Protein AF-A0A964ZGL1-F1 (afdb_monomer_lite)

Foldseek 3Di:
DDPVVVVVQCCVCPVQWFDPVQVVQCLQFDDDPLAQLHDPDDLCVVDDPDPPRDWDFAFDWPPVVQVVDPFATKTAGLGWTWDQTPVRDIDTDGGLTITGDGPPNDDDDDDPDPVVLVVVLVVCCVVCCPQRPNVASQSSSQQEDADCVLVLLWWDLVLQLVCQQPNDDQFDCVQRVDGDDHPNDDSVRSNVVSVVSNVVNCVRRVVSPDPDPPPDPPVQPPVNQVVLVVVLLVVLVVVLVVLVVLLPDPVCVVCNVVSVVSNVVSVCLNPPDCLLVPPDPGNLLQLLVCQCLPLVAPQVAEAQQPRHRDVVHNHGHLLCSLNITDLVVQLNCQSQVSSNGSHDHPHHNRQTFDPDLVPGPPCSSPRDGSSSSSNSNSVLSNPSVVSNVVNVVVVDRPDDPDPDDD

Radius of gyration: 24.33 Å; chains: 1; bounding box: 90×48×71 Å

Structure (mmCIF, N/CA/C/O backbone):
data_AF-A0A964ZGL1-F1
#
_entry.id   AF-A0A964ZGL1-F1
#
loop_
_atom_site.group_PDB
_atom_site.id
_atom_site.type_symbol
_atom_site.label_atom_id
_atom_site.label_alt_id
_atom_site.label_comp_id
_atom_site.label_asym_id
_atom_site.label_entity_id
_atom_site.label_seq_id
_atom_site.pdbx_PDB_ins_code
_atom_site.Cartn_x
_atom_site.Cartn_y
_atom_site.Cartn_z
_atom_site.occupancy
_atom_site.B_iso_or_equiv
_atom_site.auth_seq_id
_atom_site.auth_comp_id
_atom_site.auth_asym_id
_atom_site.auth_atom_id
_atom_site.pdbx_PDB_model_num
ATOM 1 N N . MET A 1 1 ? 28.263 -9.895 24.040 1.00 42.91 1 MET A N 1
ATOM 2 C CA . MET A 1 1 ? 27.782 -8.495 24.030 1.00 42.91 1 MET A CA 1
ATOM 3 C C . MET A 1 1 ? 26.333 -8.524 24.501 1.00 42.91 1 MET A C 1
ATOM 5 O O . MET A 1 1 ? 25.617 -9.400 24.040 1.00 42.91 1 MET A O 1
ATOM 9 N N . THR A 1 2 ? 25.931 -7.707 25.479 1.00 35.69 2 THR A N 1
ATOM 10 C CA . THR A 1 2 ? 24.586 -7.807 26.083 1.00 35.69 2 THR A CA 1
ATOM 11 C C . THR A 1 2 ? 23.511 -7.186 25.175 1.00 35.69 2 THR A C 1
ATOM 13 O O . THR A 1 2 ? 23.843 -6.285 24.396 1.00 35.69 2 THR A O 1
ATOM 16 N N . PRO A 1 3 ? 22.235 -7.607 25.280 1.00 35.72 3 PRO A N 1
ATOM 17 C CA . PRO A 1 3 ? 21.119 -7.021 24.526 1.00 35.72 3 PRO A CA 1
ATOM 18 C C . PRO A 1 3 ? 21.021 -5.489 24.642 1.00 35.72 3 PRO A C 1
ATOM 20 O O . PRO A 1 3 ? 20.696 -4.812 23.672 1.00 35.72 3 PRO A O 1
ATOM 23 N N . GLU A 1 4 ? 21.391 -4.918 25.791 1.00 33.72 4 GLU A N 1
ATOM 24 C CA . GLU A 1 4 ? 21.393 -3.464 26.026 1.00 33.72 4 GLU A CA 1
ATOM 25 C C . GLU A 1 4 ? 22.511 -2.723 25.281 1.00 33.72 4 GLU A C 1
ATOM 27 O O . GLU A 1 4 ? 22.310 -1.602 24.818 1.00 33.72 4 GLU A O 1
ATOM 32 N N . ILE A 1 5 ? 23.685 -3.338 25.113 1.00 35.41 5 ILE A N 1
ATOM 33 C CA . ILE A 1 5 ? 24.777 -2.763 24.306 1.00 35.41 5 ILE A CA 1
ATOM 34 C C . ILE A 1 5 ? 24.443 -2.886 22.809 1.00 35.41 5 ILE A C 1
ATOM 36 O O . ILE A 1 5 ? 24.754 -1.990 22.024 1.00 35.41 5 ILE A O 1
ATOM 40 N N . GLN A 1 6 ? 23.745 -3.958 22.423 1.00 35.19 6 GLN A N 1
ATOM 41 C CA . GLN A 1 6 ? 23.194 -4.161 21.081 1.00 35.19 6 GLN A CA 1
ATOM 42 C C . GLN A 1 6 ? 22.150 -3.094 20.720 1.00 35.19 6 GLN A C 1
ATOM 44 O O . GLN A 1 6 ? 22.231 -2.509 19.643 1.00 35.19 6 GLN A O 1
ATOM 49 N N . ALA A 1 7 ? 21.229 -2.791 21.639 1.00 39.41 7 ALA A N 1
ATOM 50 C CA . ALA A 1 7 ? 20.222 -1.746 21.475 1.00 39.41 7 ALA A CA 1
ATOM 51 C C . ALA A 1 7 ? 20.843 -0.346 21.341 1.00 39.41 7 ALA A C 1
ATOM 53 O O . ALA A 1 7 ? 20.395 0.428 20.504 1.00 39.41 7 ALA A O 1
ATOM 54 N N . LYS A 1 8 ? 21.917 -0.044 22.086 1.00 39.50 8 LYS A N 1
ATOM 55 C CA . LYS A 1 8 ? 22.622 1.251 22.019 1.00 39.50 8 LYS A CA 1
ATOM 56 C C . LYS A 1 8 ? 23.406 1.459 20.719 1.00 39.50 8 LYS A C 1
ATOM 58 O O . LYS A 1 8 ? 23.419 2.565 20.187 1.00 39.50 8 LYS A O 1
ATOM 63 N N . LEU A 1 9 ? 24.054 0.415 20.190 1.00 39.19 9 LEU A N 1
ATOM 64 C CA . LEU A 1 9 ? 24.761 0.481 18.900 1.00 39.19 9 LEU A CA 1
ATOM 65 C C . LEU A 1 9 ? 23.789 0.497 17.712 1.00 39.19 9 LEU A C 1
ATOM 67 O O . LEU A 1 9 ? 24.027 1.219 16.744 1.00 39.19 9 LEU A O 1
ATOM 71 N N . TYR A 1 10 ? 22.682 -0.249 17.814 1.00 49.09 10 TYR A N 1
ATOM 72 C CA . TYR A 1 10 ? 21.551 -0.151 16.893 1.00 49.09 10 TYR A CA 1
ATOM 73 C C . TYR A 1 10 ? 20.974 1.265 16.912 1.00 49.09 10 TYR A C 1
ATOM 75 O O . TYR A 1 10 ? 20.939 1.895 15.868 1.00 49.09 10 TYR A O 1
ATOM 83 N N . GLU A 1 11 ? 20.645 1.824 18.080 1.00 48.59 11 GLU A N 1
ATOM 84 C CA . GLU A 1 11 ? 20.203 3.217 18.217 1.00 48.59 11 GLU A CA 1
ATOM 85 C C . GLU A 1 11 ? 21.199 4.216 17.624 1.00 48.59 11 GLU A C 1
ATOM 87 O O . GLU A 1 11 ? 20.765 5.150 16.973 1.00 48.59 11 GLU A O 1
ATOM 92 N N . ALA A 1 12 ? 22.512 4.058 17.805 1.00 43.56 12 ALA A N 1
ATOM 93 C CA . ALA A 1 12 ? 23.488 5.038 17.320 1.00 43.56 12 ALA A CA 1
ATOM 94 C C . ALA A 1 12 ? 23.580 5.098 15.780 1.00 43.56 12 ALA A C 1
ATOM 96 O O . ALA A 1 12 ? 23.635 6.186 15.205 1.00 43.56 12 ALA A O 1
ATOM 97 N N . PHE A 1 13 ? 23.560 3.950 15.095 1.00 48.53 13 PHE A N 1
ATOM 98 C CA . PHE A 1 13 ? 23.538 3.907 13.625 1.00 48.53 13 PHE A CA 1
ATOM 99 C C . PHE A 1 13 ? 22.138 4.224 13.074 1.00 48.53 13 PHE A C 1
ATOM 101 O O . PHE A 1 13 ? 21.993 4.984 12.124 1.00 48.53 13 PHE A O 1
ATOM 108 N N . TYR A 1 14 ? 21.090 3.709 13.718 1.00 57.09 14 TYR A N 1
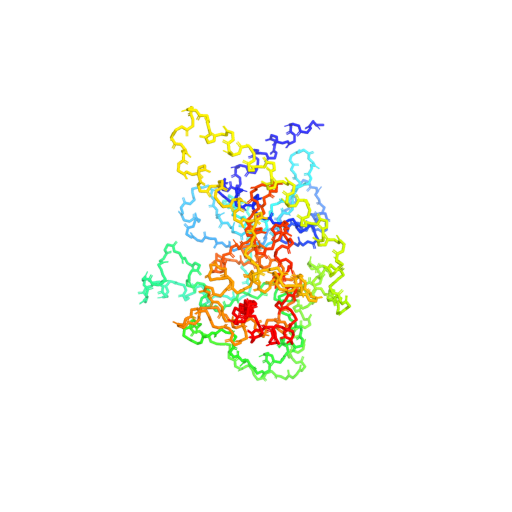ATOM 109 C CA . TYR A 1 14 ? 19.695 3.908 13.324 1.00 57.09 14 TYR A CA 1
ATOM 110 C C . TYR A 1 14 ? 19.235 5.364 13.526 1.00 57.09 14 TYR A C 1
ATOM 112 O O . TYR A 1 14 ? 18.558 5.901 12.661 1.00 57.09 14 TYR A O 1
ATOM 120 N N . LYS A 1 15 ? 19.660 6.048 14.600 1.00 53.25 15 LYS A N 1
ATOM 121 C CA . LYS A 1 15 ? 19.383 7.483 14.833 1.00 53.25 15 LYS A CA 1
ATOM 122 C C . LYS A 1 15 ? 20.219 8.421 13.961 1.00 53.25 15 LYS A C 1
ATOM 124 O O . LYS A 1 15 ? 19.802 9.549 13.739 1.00 53.25 15 LYS A O 1
ATOM 129 N N . SER A 1 16 ? 21.399 8.000 13.494 1.00 50.03 16 SER A N 1
ATOM 130 C CA . SER A 1 16 ? 22.243 8.836 12.620 1.00 50.03 16 SER A CA 1
ATOM 131 C C . SER A 1 16 ? 21.909 8.688 11.137 1.00 50.03 16 SER A C 1
ATOM 133 O O . SER A 1 16 ? 22.124 9.625 10.373 1.00 50.03 16 SER A O 1
ATOM 135 N N . ALA A 1 17 ? 21.372 7.536 10.729 1.00 52.31 17 ALA A N 1
ATOM 136 C CA . ALA A 1 17 ? 21.058 7.250 9.335 1.00 52.31 17 ALA A CA 1
ATOM 137 C C . ALA A 1 17 ? 19.585 7.477 8.953 1.00 52.31 17 ALA A C 1
ATOM 139 O O . ALA A 1 17 ? 19.296 7.435 7.762 1.00 52.31 17 ALA A O 1
ATOM 140 N N . ILE A 1 18 ? 18.657 7.671 9.903 1.00 62.31 18 ILE A N 1
ATOM 141 C CA . ILE A 1 18 ? 17.202 7.617 9.656 1.00 62.31 18 ILE A CA 1
ATOM 142 C C . ILE A 1 18 ? 16.486 8.772 10.368 1.00 62.31 18 ILE A C 1
ATOM 144 O O . ILE A 1 18 ? 16.791 9.096 11.511 1.00 62.31 18 ILE A O 1
ATOM 148 N N . ASP A 1 19 ? 15.489 9.356 9.706 1.00 62.81 19 ASP A N 1
ATOM 149 C CA . ASP A 1 19 ? 14.564 10.343 10.279 1.00 62.81 19 ASP A CA 1
ATOM 150 C C . ASP A 1 19 ? 13.696 9.718 11.397 1.00 62.81 19 ASP A C 1
ATOM 152 O O . ASP A 1 19 ? 12.986 8.734 11.163 1.00 62.81 19 ASP A O 1
ATOM 156 N N . GLU A 1 20 ? 13.705 10.295 12.608 1.00 64.50 20 GLU A N 1
ATOM 157 C CA . GLU A 1 20 ? 12.895 9.847 13.760 1.00 64.50 20 GLU A CA 1
ATOM 158 C C . GLU A 1 20 ? 11.396 9.737 13.421 1.00 64.50 20 GLU A C 1
ATOM 160 O O . GLU A 1 20 ? 10.700 8.825 13.882 1.00 64.50 20 GLU A O 1
ATOM 165 N N . THR A 1 21 ? 10.901 10.607 12.537 1.00 65.94 21 THR A N 1
ATOM 166 C CA . THR A 1 21 ? 9.523 10.576 12.033 1.00 65.94 21 THR A CA 1
ATOM 167 C C . THR A 1 21 ? 9.263 9.318 11.203 1.00 65.94 21 THR A C 1
ATOM 169 O O . THR A 1 21 ? 8.197 8.700 11.300 1.00 65.94 21 THR A O 1
ATOM 172 N N . ALA A 1 22 ? 10.239 8.891 10.398 1.00 65.88 22 ALA A N 1
ATOM 173 C CA . ALA A 1 22 ? 10.149 7.669 9.605 1.00 65.88 22 ALA A CA 1
ATOM 174 C C . ALA A 1 22 ? 10.101 6.420 10.501 1.00 65.88 22 ALA A C 1
ATOM 176 O O . ALA A 1 22 ? 9.335 5.495 10.224 1.00 65.88 22 ALA A O 1
ATOM 177 N N . VAL A 1 23 ? 10.836 6.424 11.618 1.00 65.75 23 VAL A N 1
ATOM 178 C CA . VAL A 1 23 ? 10.820 5.343 12.619 1.00 65.75 23 VAL A CA 1
ATOM 179 C C . VAL A 1 23 ? 9.462 5.232 13.310 1.00 65.75 23 VAL A C 1
ATOM 181 O O . VAL A 1 23 ? 8.906 4.136 13.414 1.00 65.75 23 VAL A O 1
ATOM 184 N N . ALA A 1 24 ? 8.894 6.357 13.748 1.00 69.06 24 ALA A N 1
ATOM 185 C CA . ALA A 1 24 ? 7.577 6.378 14.380 1.00 69.06 24 ALA A CA 1
ATOM 186 C C . ALA A 1 24 ? 6.470 5.890 13.427 1.00 69.06 24 ALA A C 1
ATOM 188 O O . ALA A 1 24 ? 5.544 5.192 13.844 1.00 69.06 24 ALA A O 1
ATOM 189 N N . ASN A 1 25 ? 6.581 6.213 12.136 1.00 69.19 25 ASN A N 1
ATOM 190 C CA . ASN A 1 25 ? 5.673 5.703 11.111 1.00 69.19 25 ASN A CA 1
ATOM 191 C C . ASN A 1 25 ? 5.865 4.202 10.849 1.00 69.19 25 ASN A C 1
ATOM 193 O O . ASN A 1 25 ? 4.890 3.509 10.574 1.00 69.19 25 ASN A O 1
ATOM 197 N N . TRP A 1 26 ? 7.084 3.674 10.986 1.00 69.38 26 TRP A N 1
ATOM 198 C CA . TRP A 1 26 ? 7.340 2.240 10.841 1.00 69.38 26 TRP A CA 1
ATOM 199 C C . TRP A 1 26 ? 6.712 1.393 11.953 1.00 69.38 26 TRP A C 1
ATOM 201 O O . TRP A 1 26 ? 6.218 0.306 11.669 1.00 69.38 26 TRP A O 1
ATOM 211 N N . LEU A 1 27 ? 6.659 1.872 13.201 1.00 74.88 27 LEU A N 1
ATOM 212 C CA . LEU A 1 27 ? 5.987 1.136 14.289 1.00 74.88 27 LEU A CA 1
ATOM 213 C C . LEU A 1 27 ? 4.492 0.898 14.016 1.00 74.88 27 LEU A C 1
ATOM 215 O O . LEU A 1 27 ? 3.889 -0.003 14.595 1.00 74.88 27 LEU A O 1
ATOM 219 N N . LYS A 1 28 ? 3.912 1.686 13.106 1.00 83.62 28 LYS A N 1
ATOM 220 C CA . LYS A 1 28 ? 2.542 1.539 12.613 1.00 83.62 28 LYS A CA 1
ATOM 221 C C . LYS A 1 28 ? 2.441 0.590 11.413 1.00 83.62 28 LYS A C 1
ATOM 223 O O . LYS A 1 28 ? 1.347 0.407 10.892 1.00 83.62 28 LYS A O 1
ATOM 228 N N . ASP A 1 29 ? 3.531 -0.006 10.936 1.00 85.25 29 ASP A N 1
ATOM 229 C CA . ASP A 1 29 ? 3.529 -0.996 9.854 1.00 85.25 29 ASP A CA 1
ATOM 230 C C . ASP A 1 29 ? 3.311 -2.423 10.387 1.00 85.25 29 ASP A C 1
ATOM 232 O O . ASP A 1 29 ? 3.572 -2.742 11.552 1.00 85.25 29 ASP A O 1
ATOM 236 N N . HIS A 1 30 ? 2.841 -3.296 9.500 1.00 86.44 30 HIS A N 1
ATOM 237 C CA . HIS A 1 30 ? 2.643 -4.721 9.745 1.00 86.44 30 HIS A CA 1
ATOM 238 C C . HIS A 1 30 ? 3.872 -5.517 9.322 1.00 86.44 30 HIS A C 1
ATOM 240 O O . HIS A 1 30 ? 4.477 -5.233 8.291 1.00 86.44 30 HIS A O 1
ATOM 246 N N . VAL A 1 31 ? 4.229 -6.538 10.099 1.00 82.81 31 VAL A N 1
ATOM 247 C CA . VAL A 1 31 ? 5.451 -7.326 9.889 1.00 82.81 31 VAL A CA 1
ATOM 248 C C . VAL A 1 31 ? 5.283 -8.343 8.752 1.00 82.81 31 VAL A C 1
ATOM 250 O O . VAL A 1 31 ? 4.457 -9.246 8.855 1.00 82.81 31 VAL A O 1
ATOM 253 N N . TYR A 1 32 ? 6.133 -8.265 7.718 1.00 81.81 32 TYR A N 1
ATOM 254 C CA . TYR A 1 32 ? 6.187 -9.231 6.604 1.00 81.81 32 TYR A CA 1
ATOM 255 C C . TYR A 1 32 ? 7.599 -9.809 6.417 1.00 81.81 32 TYR A C 1
ATOM 257 O O . TYR A 1 32 ? 8.316 -9.434 5.496 1.00 81.81 32 TYR A O 1
ATOM 265 N N . LEU A 1 33 ? 8.024 -10.737 7.280 1.00 79.19 33 LEU A N 1
ATOM 266 C CA . LEU A 1 33 ? 9.411 -11.249 7.295 1.00 79.19 33 LEU A CA 1
ATOM 267 C C . LEU A 1 33 ? 9.858 -11.950 6.001 1.00 79.19 33 LEU A C 1
ATOM 269 O O . LEU A 1 33 ? 11.051 -12.006 5.727 1.00 79.19 33 LEU A O 1
ATOM 273 N N . ASN A 1 34 ? 8.920 -12.438 5.191 1.00 75.75 34 ASN A N 1
ATOM 274 C CA . ASN A 1 34 ? 9.217 -13.148 3.943 1.00 75.75 34 ASN A CA 1
ATOM 275 C C . ASN A 1 34 ? 9.254 -12.222 2.714 1.00 75.75 34 ASN A C 1
ATOM 277 O O . ASN A 1 34 ? 9.138 -12.702 1.590 1.00 75.75 34 ASN A O 1
ATOM 281 N N . HIS A 1 35 ? 9.362 -10.906 2.919 1.00 85.19 35 HIS A N 1
ATOM 282 C CA . HIS A 1 35 ? 9.299 -9.914 1.851 1.00 85.19 35 HIS A CA 1
ATOM 283 C C . HIS A 1 35 ? 10.528 -8.998 1.837 1.00 85.19 35 HIS A C 1
ATOM 285 O O . HIS A 1 35 ? 10.958 -8.520 2.883 1.00 85.19 35 HIS A O 1
ATOM 291 N N . ARG A 1 36 ? 11.037 -8.648 0.655 1.00 85.50 36 ARG A N 1
ATOM 292 C CA . ARG A 1 36 ? 12.240 -7.825 0.418 1.00 85.50 36 ARG A CA 1
ATOM 293 C C . ARG A 1 36 ? 12.122 -6.387 0.837 1.00 85.50 36 ARG A C 1
ATOM 295 O O . ARG A 1 36 ? 13.113 -5.728 1.103 1.00 85.50 36 ARG A O 1
ATOM 302 N N . ALA A 1 37 ? 10.902 -5.889 0.932 1.00 85.56 37 ALA A N 1
ATOM 303 C CA . ALA A 1 37 ? 10.645 -4.598 1.553 1.00 85.56 37 ALA A CA 1
ATOM 304 C C . ALA A 1 37 ? 10.818 -4.633 3.084 1.00 85.56 37 ALA A C 1
ATOM 306 O O . ALA A 1 37 ? 10.855 -3.580 3.719 1.00 85.56 37 ALA A O 1
ATOM 307 N N . TRP A 1 38 ? 10.869 -5.827 3.683 1.00 83.56 38 TRP A N 1
ATOM 308 C CA . TRP A 1 38 ? 11.173 -6.025 5.093 1.00 83.56 38 TRP A CA 1
ATOM 309 C C . TRP A 1 38 ? 12.595 -6.527 5.283 1.00 83.56 38 TRP A C 1
ATOM 311 O O . TRP A 1 38 ? 13.391 -5.861 5.929 1.00 83.56 38 TRP A O 1
ATOM 321 N N . VAL A 1 39 ? 12.916 -7.684 4.729 1.00 85.12 39 VAL A N 1
ATOM 322 C CA . VAL A 1 39 ? 14.183 -8.375 4.933 1.00 85.12 39 VAL A CA 1
ATOM 323 C C . VAL A 1 39 ? 15.061 -8.201 3.699 1.00 85.12 39 VAL A C 1
ATOM 325 O O . VAL A 1 39 ? 14.681 -8.620 2.610 1.00 85.12 39 VAL A O 1
ATOM 328 N N . GLY A 1 40 ? 16.220 -7.562 3.864 1.00 84.62 40 GLY A N 1
ATOM 329 C CA . GLY A 1 40 ? 17.143 -7.313 2.763 1.00 84.62 40 GLY A CA 1
ATOM 330 C C . GLY A 1 40 ? 17.895 -8.570 2.330 1.00 84.62 40 GLY A C 1
ATOM 331 O O . GLY A 1 40 ? 17.903 -9.589 3.027 1.00 84.62 40 GLY A O 1
ATOM 332 N N . ALA A 1 41 ? 18.545 -8.490 1.167 1.00 80.50 41 ALA A N 1
ATOM 333 C CA . ALA A 1 41 ? 19.402 -9.565 0.664 1.00 80.50 41 ALA A CA 1
ATOM 334 C C . ALA A 1 41 ? 20.481 -9.928 1.676 1.00 80.50 41 ALA A C 1
ATOM 336 O O . ALA A 1 41 ? 21.085 -9.033 2.256 1.00 80.50 41 ALA A O 1
ATOM 337 N N . ASP A 1 42 ? 20.777 -11.217 1.847 1.00 74.31 42 ASP A N 1
ATOM 338 C CA . ASP A 1 42 ? 21.956 -11.600 2.619 1.00 74.31 42 ASP A CA 1
ATOM 339 C C . ASP A 1 42 ? 23.214 -10.979 1.978 1.00 74.31 42 ASP A C 1
ATOM 341 O O . ASP A 1 42 ? 23.502 -11.275 0.812 1.00 74.31 42 ASP A O 1
ATOM 345 N N . PRO A 1 43 ? 23.976 -10.142 2.709 1.00 62.78 43 PRO A N 1
ATOM 346 C CA . PRO A 1 43 ? 25.223 -9.580 2.211 1.00 62.78 43 PRO A CA 1
ATOM 347 C C . PRO A 1 43 ? 26.208 -10.670 1.769 1.00 62.78 43 PRO A C 1
ATOM 349 O O . PRO A 1 43 ? 26.959 -10.469 0.820 1.00 62.78 43 PRO A O 1
ATOM 352 N N . ALA A 1 44 ? 26.177 -11.852 2.400 1.00 55.38 44 ALA A N 1
ATOM 353 C CA . ALA A 1 44 ? 27.060 -12.969 2.075 1.00 55.38 44 ALA A CA 1
ATOM 354 C C . ALA A 1 44 ? 26.776 -13.597 0.698 1.00 55.38 44 ALA A C 1
ATOM 356 O O . ALA A 1 44 ? 27.685 -14.175 0.098 1.00 55.38 44 ALA A O 1
ATOM 357 N N . ALA A 1 45 ? 25.553 -13.457 0.172 1.00 51.69 45 ALA A N 1
ATOM 358 C CA . ALA A 1 45 ? 25.208 -13.891 -1.182 1.00 51.69 45 ALA A CA 1
ATOM 359 C C . ALA A 1 45 ? 25.757 -12.937 -2.264 1.00 51.69 45 ALA A C 1
ATOM 361 O O . ALA A 1 45 ? 25.854 -13.326 -3.426 1.00 51.69 45 ALA A O 1
ATOM 362 N N . VAL A 1 46 ? 26.157 -11.713 -1.888 1.00 49.75 46 VAL A N 1
ATOM 363 C CA . VAL A 1 46 ? 26.574 -10.632 -2.800 1.00 49.75 46 VAL A CA 1
ATOM 364 C C . VAL A 1 46 ? 27.972 -10.114 -2.432 1.00 49.75 46 VAL A C 1
ATOM 366 O O . VAL A 1 46 ? 28.207 -8.920 -2.385 1.00 49.75 46 VAL A O 1
ATOM 369 N N . HIS A 1 47 ? 28.926 -11.030 -2.235 1.00 43.53 47 HIS A N 1
ATOM 370 C CA . HIS A 1 47 ? 30.342 -10.811 -1.879 1.00 43.53 47 HIS A CA 1
ATOM 371 C C . HIS A 1 47 ? 30.660 -10.948 -0.382 1.00 43.53 47 HIS A C 1
ATOM 373 O O . HIS A 1 47 ? 30.194 -10.207 0.479 1.00 43.53 47 HIS A O 1
ATOM 379 N N . ARG A 1 48 ? 31.529 -11.930 -0.095 1.00 44.50 48 ARG A N 1
ATOM 380 C CA . ARG A 1 48 ? 32.087 -12.238 1.227 1.00 44.50 48 ARG A CA 1
ATOM 381 C C . ARG A 1 48 ? 32.572 -10.959 1.911 1.00 44.50 48 ARG A C 1
ATOM 383 O O . ARG A 1 48 ? 33.410 -10.248 1.362 1.00 44.50 48 ARG A O 1
ATOM 390 N N . ILE A 1 49 ? 32.095 -10.728 3.130 1.00 46.28 49 ILE A N 1
ATOM 391 C CA . ILE A 1 49 ? 32.599 -9.694 4.035 1.00 46.28 49 ILE A CA 1
ATOM 392 C C . ILE A 1 49 ? 34.003 -10.114 4.494 1.00 46.28 49 ILE A C 1
ATOM 394 O O . ILE A 1 49 ? 34.180 -10.747 5.530 1.00 46.28 49 ILE A O 1
ATOM 398 N N . ALA A 1 50 ? 34.995 -9.810 3.665 1.00 43.78 50 ALA A N 1
ATOM 399 C CA . ALA A 1 50 ? 36.355 -9.528 4.092 1.00 43.78 50 ALA A CA 1
ATOM 400 C C . ALA A 1 50 ? 36.533 -8.004 4.013 1.00 43.78 50 ALA A C 1
ATOM 402 O O . ALA A 1 50 ? 35.878 -7.356 3.194 1.00 43.78 50 ALA A O 1
ATOM 403 N N . ASP A 1 51 ? 37.345 -7.448 4.907 1.00 42.59 51 ASP A N 1
ATOM 404 C CA . ASP A 1 51 ? 37.560 -6.014 5.132 1.00 42.59 51 ASP A CA 1
ATOM 405 C C . ASP A 1 51 ? 37.458 -5.163 3.843 1.00 42.59 51 ASP A C 1
ATOM 407 O O . ASP A 1 51 ? 38.341 -5.200 2.989 1.00 42.59 51 ASP A O 1
ATOM 411 N N . GLY A 1 52 ? 36.348 -4.422 3.680 1.00 51.84 52 GLY A N 1
ATOM 412 C CA . GLY A 1 52 ? 36.085 -3.567 2.506 1.00 51.84 52 GLY A CA 1
ATOM 413 C C . GLY A 1 52 ? 34.879 -3.933 1.619 1.00 51.84 52 GLY A C 1
ATOM 414 O O . GLY A 1 52 ? 34.690 -3.304 0.577 1.00 51.84 52 GLY A O 1
ATOM 415 N N . ALA A 1 53 ? 34.048 -4.912 1.995 1.00 57.28 53 ALA A N 1
ATOM 416 C CA . ALA A 1 53 ? 32.845 -5.271 1.231 1.00 57.28 53 ALA A CA 1
ATOM 417 C C . ALA A 1 53 ? 31.814 -4.122 1.153 1.00 57.28 53 ALA A C 1
ATOM 419 O O . ALA A 1 53 ? 31.447 -3.512 2.159 1.00 57.28 53 ALA A O 1
ATOM 420 N N . ARG A 1 54 ? 31.337 -3.835 -0.065 1.00 67.19 54 ARG A N 1
ATOM 421 C CA . ARG A 1 54 ? 30.317 -2.813 -0.348 1.00 67.19 54 ARG A CA 1
ATOM 422 C C . ARG A 1 54 ? 28.922 -3.376 -0.088 1.00 67.19 54 ARG A C 1
ATOM 424 O O . ARG A 1 54 ? 28.630 -4.493 -0.497 1.00 67.19 54 ARG A O 1
ATOM 431 N N . VAL A 1 55 ? 28.053 -2.581 0.532 1.00 76.44 55 VAL A N 1
ATOM 432 C CA . VAL A 1 55 ? 26.624 -2.897 0.653 1.00 76.44 55 VAL A CA 1
ATOM 433 C C . VAL A 1 55 ? 25.881 -2.268 -0.526 1.00 76.44 55 VAL A C 1
ATOM 435 O O . VAL A 1 55 ? 26.119 -1.106 -0.857 1.00 76.44 55 VAL A O 1
ATOM 438 N N . THR A 1 56 ? 24.977 -3.015 -1.158 1.00 82.12 56 THR A N 1
ATOM 439 C CA . THR A 1 56 ? 24.120 -2.499 -2.234 1.00 82.12 56 THR A CA 1
ATOM 440 C C . THR A 1 56 ? 22.763 -2.091 -1.673 1.00 82.12 56 THR A C 1
ATOM 442 O O . THR A 1 56 ? 22.047 -2.916 -1.109 1.00 82.12 56 THR A O 1
ATOM 445 N N . ALA A 1 57 ? 22.401 -0.821 -1.857 1.00 85.81 57 ALA A N 1
ATOM 446 C CA . ALA A 1 57 ? 21.075 -0.297 -1.555 1.00 85.81 57 ALA A CA 1
ATOM 447 C C . ALA A 1 57 ? 20.320 0.008 -2.853 1.00 85.81 57 ALA A C 1
ATOM 449 O O . ALA A 1 57 ? 20.901 0.525 -3.807 1.00 85.81 57 ALA A O 1
ATOM 450 N N . TYR A 1 58 ? 19.018 -0.271 -2.862 1.00 86.81 58 TYR A N 1
ATOM 451 C CA . TYR A 1 58 ? 18.117 0.114 -3.945 1.00 86.81 58 TYR A CA 1
ATOM 452 C C . TYR A 1 58 ? 17.181 1.193 -3.424 1.00 86.81 58 TYR A C 1
ATOM 454 O O . TYR A 1 58 ? 16.556 1.029 -2.374 1.00 86.81 58 TYR A O 1
ATOM 462 N N . GLY A 1 59 ? 17.111 2.309 -4.137 1.00 85.69 59 GLY A N 1
ATOM 463 C CA . GLY A 1 59 ? 16.382 3.485 -3.698 1.00 85.69 59 GLY A CA 1
ATOM 464 C C . GLY A 1 59 ? 16.214 4.499 -4.816 1.00 85.69 59 GLY A C 1
ATOM 465 O O . GLY A 1 59 ? 16.860 4.402 -5.860 1.00 85.69 59 GLY A O 1
ATOM 466 N N . TYR A 1 60 ? 15.359 5.489 -4.583 1.00 81.56 60 TYR A N 1
ATOM 467 C CA . TYR A 1 60 ? 15.343 6.702 -5.391 1.00 81.56 60 TYR A CA 1
ATOM 468 C C . TYR A 1 60 ? 16.031 7.830 -4.626 1.00 81.56 60 TYR A C 1
ATOM 470 O O . TYR A 1 60 ? 15.903 7.929 -3.407 1.00 81.56 60 TYR A O 1
ATOM 478 N N . LEU A 1 61 ? 16.758 8.675 -5.353 1.00 79.94 61 LEU A N 1
ATOM 479 C CA . LEU A 1 61 ? 17.360 9.880 -4.801 1.00 79.94 61 LEU A CA 1
ATOM 480 C C . LEU A 1 61 ? 16.272 10.939 -4.606 1.00 79.94 61 LEU A C 1
ATOM 482 O O . LEU A 1 61 ? 15.660 11.383 -5.581 1.00 79.94 61 LEU A O 1
ATOM 486 N N . ASP A 1 62 ? 16.047 11.361 -3.367 1.00 76.12 62 ASP A N 1
ATOM 487 C CA . ASP A 1 62 ? 15.165 12.482 -3.071 1.00 76.12 62 ASP A CA 1
ATOM 488 C C . ASP A 1 62 ? 15.951 13.780 -3.241 1.00 76.12 62 ASP A C 1
ATOM 490 O O . ASP A 1 62 ? 16.716 14.182 -2.365 1.00 76.12 62 ASP A O 1
ATOM 494 N N . LYS A 1 63 ? 15.814 14.420 -4.406 1.00 73.38 63 LYS A N 1
ATOM 495 C CA . LYS A 1 63 ? 16.565 15.643 -4.722 1.00 73.38 63 LYS A CA 1
ATOM 496 C C . LYS A 1 63 ? 16.248 16.780 -3.754 1.00 73.38 63 LYS A C 1
ATOM 498 O O . LYS A 1 63 ? 17.167 17.468 -3.330 1.00 73.38 63 LYS A O 1
ATOM 503 N N . ALA A 1 64 ? 14.981 16.941 -3.374 1.00 71.69 64 ALA A N 1
ATOM 504 C CA . ALA A 1 64 ? 14.561 18.036 -2.508 1.00 71.69 64 ALA A CA 1
ATOM 505 C C . ALA A 1 64 ? 15.139 17.885 -1.095 1.00 71.69 64 ALA A C 1
ATOM 507 O O . ALA A 1 64 ? 15.623 18.859 -0.523 1.00 71.69 64 ALA A O 1
ATOM 508 N N . GLU A 1 65 ? 15.133 16.671 -0.540 1.00 74.12 65 GLU A N 1
ATOM 509 C CA . GLU A 1 65 ? 15.746 16.410 0.768 1.00 74.12 65 GLU A CA 1
ATOM 510 C C . GLU A 1 65 ? 17.280 16.375 0.694 1.00 74.12 65 GLU A C 1
ATOM 512 O O . GLU A 1 65 ? 17.961 16.849 1.602 1.00 74.12 65 GLU A O 1
ATOM 517 N N . THR A 1 66 ? 17.847 15.916 -0.424 1.00 77.25 66 THR A N 1
ATOM 518 C CA . THR A 1 66 ? 19.296 15.955 -0.682 1.00 77.25 66 THR A CA 1
ATOM 519 C C . THR A 1 66 ? 19.838 17.384 -0.731 1.00 77.25 66 THR A C 1
ATOM 521 O O . THR A 1 66 ? 20.891 17.655 -0.156 1.00 77.25 66 THR A O 1
ATOM 524 N N . GLU A 1 67 ? 19.127 18.305 -1.385 1.00 81.69 67 GLU A N 1
ATOM 525 C CA . GLU A 1 67 ? 19.504 19.723 -1.475 1.00 81.69 67 GLU A CA 1
ATOM 526 C C . GLU A 1 67 ? 19.487 20.416 -0.104 1.00 81.69 67 GLU A C 1
ATOM 528 O O . GLU A 1 67 ? 20.309 21.293 0.156 1.00 81.69 67 GLU A O 1
ATOM 533 N N . LYS A 1 68 ? 18.591 19.995 0.796 1.00 79.50 68 LYS A N 1
ATOM 534 C CA . LYS A 1 68 ? 18.524 20.490 2.181 1.00 79.50 68 LYS A CA 1
ATOM 535 C C . LYS A 1 68 ? 19.553 19.829 3.104 1.00 79.50 68 LYS A C 1
ATOM 537 O O . LYS A 1 68 ? 19.870 20.377 4.159 1.00 79.50 68 LYS A O 1
ATOM 542 N N . SER A 1 69 ? 20.060 18.653 2.738 1.00 78.75 69 SER A N 1
ATOM 543 C CA . SER A 1 69 ? 20.956 17.856 3.573 1.00 78.75 69 SER A CA 1
ATOM 544 C C . SER A 1 69 ? 22.416 18.299 3.437 1.00 78.75 69 SER A C 1
ATOM 546 O O . SER A 1 69 ? 23.076 18.134 2.401 1.00 78.75 69 SER A O 1
ATOM 548 N N . SER A 1 70 ? 22.965 18.802 4.544 1.00 80.69 70 SER A N 1
ATOM 549 C CA . SER A 1 70 ? 24.398 19.089 4.686 1.00 80.69 70 SER A CA 1
ATOM 550 C C . SER A 1 70 ? 25.240 17.824 4.888 1.00 80.69 70 SER A C 1
ATOM 552 O O . SER A 1 70 ? 26.449 17.854 4.668 1.00 80.69 70 SER A O 1
ATOM 554 N N . SER A 1 71 ? 24.619 16.706 5.279 1.00 78.44 71 SER A N 1
ATOM 555 C CA . SER A 1 71 ? 25.308 15.473 5.684 1.00 78.44 71 SER A CA 1
ATOM 556 C C . SER A 1 71 ? 25.464 14.443 4.565 1.00 78.44 71 SER A C 1
ATOM 558 O O . SER A 1 71 ? 26.238 13.498 4.712 1.00 78.44 71 SER A O 1
ATOM 560 N N . GLY A 1 72 ? 24.764 14.604 3.442 1.00 83.75 72 GLY A N 1
ATOM 561 C CA . GLY A 1 72 ? 24.859 13.664 2.333 1.00 83.75 72 GLY A CA 1
ATOM 562 C C . GLY A 1 72 ? 23.636 13.647 1.433 1.00 83.75 72 GLY A C 1
ATOM 563 O O . GLY A 1 72 ? 22.734 14.470 1.567 1.00 83.75 72 GLY A O 1
ATOM 564 N N . ASP A 1 73 ? 23.618 12.680 0.530 1.00 85.75 73 ASP A N 1
ATOM 565 C CA . ASP A 1 73 ? 22.506 12.460 -0.381 1.00 85.75 73 ASP A CA 1
ATOM 566 C C . ASP A 1 73 ? 21.446 11.591 0.288 1.00 85.75 73 ASP A C 1
ATOM 568 O O . ASP A 1 73 ? 21.759 10.589 0.929 1.00 85.75 73 ASP A O 1
ATOM 572 N N . VAL A 1 74 ? 20.185 11.991 0.165 1.00 83.50 74 VAL A N 1
ATOM 573 C CA . VAL A 1 74 ? 19.060 11.329 0.822 1.00 83.50 74 VAL A CA 1
ATOM 574 C C . VAL A 1 74 ? 18.396 10.403 -0.183 1.00 83.50 74 VAL A C 1
ATOM 576 O O . VAL A 1 74 ? 17.875 10.850 -1.207 1.00 83.50 74 VAL A O 1
ATOM 579 N N . ILE A 1 75 ? 18.400 9.105 0.105 1.00 83.56 75 ILE A N 1
ATOM 580 C CA . ILE A 1 75 ? 17.689 8.116 -0.705 1.00 83.56 75 ILE A CA 1
ATOM 581 C C . ILE A 1 75 ? 16.520 7.541 0.082 1.00 83.56 75 ILE A C 1
ATOM 583 O O . ILE A 1 75 ? 16.650 7.267 1.272 1.00 83.56 75 ILE A O 1
ATOM 587 N N . ALA A 1 76 ? 15.391 7.305 -0.578 1.00 82.56 76 ALA A N 1
ATOM 588 C CA . ALA A 1 76 ? 14.337 6.471 -0.013 1.00 82.56 76 ALA A CA 1
ATOM 589 C C . ALA A 1 76 ? 14.447 5.054 -0.567 1.00 82.56 76 ALA A C 1
ATOM 591 O O . ALA A 1 76 ? 14.444 4.832 -1.782 1.00 82.56 76 ALA A O 1
ATOM 592 N N . LEU A 1 77 ? 14.553 4.099 0.351 1.00 86.12 77 LEU A N 1
ATOM 593 C CA . LEU A 1 77 ? 14.791 2.697 0.050 1.00 86.12 77 LEU A CA 1
ATOM 594 C C . LEU A 1 77 ? 13.589 2.066 -0.666 1.00 86.12 77 LEU A C 1
ATOM 596 O O . LEU A 1 77 ? 12.460 2.145 -0.186 1.00 86.12 77 LEU A O 1
ATOM 600 N N . THR A 1 78 ? 13.823 1.395 -1.792 1.00 86.88 78 THR A N 1
ATOM 601 C CA . THR A 1 78 ? 12.815 0.563 -2.471 1.00 86.88 78 THR A CA 1
ATOM 602 C C . THR A 1 78 ? 12.855 -0.879 -1.978 1.00 86.88 78 THR A C 1
ATOM 604 O O . THR A 1 78 ? 11.811 -1.522 -1.853 1.00 86.88 78 THR A O 1
ATOM 607 N N . ASP A 1 79 ? 14.045 -1.355 -1.618 1.00 88.00 79 ASP A N 1
ATOM 608 C CA . ASP A 1 79 ? 14.304 -2.644 -0.976 1.00 88.00 79 ASP A CA 1
ATOM 609 C C . ASP A 1 79 ? 14.844 -2.433 0.428 1.00 88.00 79 ASP A C 1
ATOM 611 O O . ASP A 1 79 ? 15.477 -1.420 0.716 1.00 88.00 79 ASP A O 1
ATOM 615 N N . ALA A 1 80 ? 14.609 -3.403 1.305 1.00 88.25 80 ALA A N 1
ATOM 616 C CA . ALA A 1 80 ? 15.265 -3.399 2.590 1.00 88.25 80 ALA A CA 1
ATOM 617 C C . ALA A 1 80 ? 16.779 -3.568 2.405 1.00 88.25 80 ALA A C 1
ATOM 619 O O . ALA A 1 80 ? 17.249 -4.429 1.658 1.00 88.25 80 ALA A O 1
ATOM 620 N N . LEU A 1 81 ? 17.538 -2.736 3.105 1.00 87.06 81 LEU A N 1
ATOM 621 C CA . LEU A 1 81 ? 18.986 -2.765 3.140 1.00 87.06 81 LEU A CA 1
ATOM 622 C C . LEU A 1 81 ? 19.436 -3.618 4.320 1.00 87.06 81 LEU A C 1
ATOM 624 O O . LEU A 1 81 ? 19.300 -3.208 5.473 1.00 87.06 81 LEU A O 1
ATOM 628 N N . ARG A 1 82 ? 20.004 -4.786 4.035 1.00 85.56 82 ARG A N 1
ATOM 629 C CA . ARG A 1 82 ? 20.618 -5.629 5.057 1.00 85.56 82 ARG A CA 1
ATOM 630 C C . ARG A 1 82 ? 22.109 -5.343 5.163 1.00 85.56 82 ARG A C 1
ATOM 632 O O . ARG A 1 82 ? 22.795 -5.239 4.151 1.00 85.56 82 ARG A O 1
ATOM 639 N N . PHE A 1 83 ? 22.620 -5.248 6.384 1.00 79.19 83 PHE A N 1
ATOM 640 C CA . PHE A 1 83 ? 24.035 -4.986 6.646 1.00 79.19 83 PHE A CA 1
ATOM 641 C C . PHE A 1 83 ? 24.480 -5.611 7.972 1.00 79.19 83 PHE A C 1
ATOM 643 O O . PHE A 1 83 ? 23.659 -5.948 8.826 1.00 79.19 83 PHE A O 1
ATOM 650 N N . VAL A 1 84 ? 25.792 -5.771 8.147 1.00 76.56 84 VAL A N 1
ATOM 651 C CA . VAL A 1 84 ? 26.391 -6.253 9.398 1.00 76.56 84 VAL A CA 1
ATOM 652 C C . VAL A 1 84 ? 26.932 -5.056 10.168 1.00 76.56 84 VAL A C 1
ATOM 654 O O . VAL A 1 84 ? 27.757 -4.305 9.653 1.00 76.56 84 VAL A O 1
ATOM 657 N N . GLY A 1 85 ? 26.447 -4.853 11.392 1.00 70.06 85 GLY A N 1
ATOM 658 C CA . GLY A 1 85 ? 26.886 -3.740 12.231 1.00 70.06 85 GLY A CA 1
ATOM 659 C C . GLY A 1 85 ? 28.198 -4.020 12.979 1.00 70.06 85 GLY A C 1
ATOM 660 O O . GLY A 1 85 ? 28.723 -5.136 12.936 1.00 70.06 85 GLY A O 1
ATOM 661 N N . PRO A 1 86 ? 28.713 -3.039 13.747 1.00 65.50 86 PRO A N 1
ATOM 662 C CA . PRO A 1 86 ? 30.013 -3.128 14.431 1.00 65.50 86 PRO A CA 1
ATOM 663 C C . PRO A 1 86 ? 30.150 -4.304 15.408 1.00 65.50 86 PRO A C 1
ATOM 665 O O . PRO A 1 86 ? 31.249 -4.757 15.712 1.00 65.50 86 PRO A O 1
ATOM 668 N N . ASN A 1 87 ? 29.028 -4.825 15.900 1.00 68.38 87 ASN A N 1
ATOM 669 C CA . ASN A 1 87 ? 28.975 -5.972 16.801 1.00 68.38 87 ASN A CA 1
ATOM 670 C C . ASN A 1 87 ? 28.836 -7.327 16.099 1.00 68.38 87 ASN A C 1
ATOM 672 O O . ASN A 1 87 ? 28.556 -8.322 16.766 1.00 68.38 87 ASN A O 1
ATOM 676 N N . ARG A 1 88 ? 29.014 -7.367 14.775 1.00 72.69 88 ARG A N 1
ATOM 677 C CA . ARG A 1 88 ? 28.832 -8.555 13.928 1.00 72.69 88 ARG A CA 1
ATOM 678 C C . ARG A 1 88 ? 27.402 -9.107 13.901 1.00 72.69 88 ARG A C 1
ATOM 680 O O . ARG A 1 88 ? 27.197 -10.217 13.423 1.00 72.69 88 ARG A O 1
ATOM 687 N N . ALA A 1 89 ? 26.416 -8.353 14.388 1.00 72.56 89 ALA A N 1
ATOM 688 C CA . ALA A 1 89 ? 25.012 -8.699 14.207 1.00 72.56 89 ALA A CA 1
ATOM 689 C C . ALA A 1 89 ? 24.496 -8.170 12.862 1.00 72.56 89 ALA A C 1
ATOM 691 O O . ALA A 1 89 ? 24.941 -7.123 12.384 1.00 72.56 89 ALA A O 1
ATOM 692 N N . THR A 1 90 ? 23.548 -8.895 12.273 1.00 76.88 90 THR A N 1
ATOM 693 C CA . THR A 1 90 ? 22.868 -8.506 11.034 1.00 76.88 90 THR A CA 1
ATOM 694 C C . THR A 1 90 ? 21.664 -7.624 11.344 1.00 76.88 90 THR A C 1
ATOM 696 O O . THR A 1 90 ? 20.876 -7.930 12.238 1.00 76.88 90 THR A O 1
ATOM 699 N N . TYR A 1 91 ? 21.511 -6.553 10.574 1.00 78.06 91 TYR A N 1
ATOM 700 C CA . TYR A 1 91 ? 20.433 -5.578 10.685 1.00 78.06 91 TYR A CA 1
ATOM 701 C C . TYR A 1 91 ? 19.772 -5.360 9.328 1.00 78.06 91 TYR A C 1
ATOM 703 O O . TYR A 1 91 ? 20.410 -5.533 8.293 1.00 78.06 91 TYR A O 1
ATOM 711 N N . ASP A 1 92 ? 18.510 -4.938 9.345 1.00 83.12 92 ASP A N 1
ATOM 712 C CA . ASP A 1 92 ? 17.727 -4.600 8.158 1.00 83.12 92 ASP A CA 1
ATOM 713 C C . ASP A 1 92 ? 17.152 -3.183 8.309 1.00 83.12 92 ASP A C 1
ATOM 715 O O . ASP A 1 92 ? 16.377 -2.928 9.233 1.00 83.12 92 ASP A O 1
ATOM 719 N N . LEU A 1 93 ? 17.478 -2.274 7.387 1.00 84.44 93 LEU A N 1
ATOM 720 C CA . LEU A 1 93 ? 16.720 -1.035 7.188 1.00 84.44 93 LEU A CA 1
ATOM 721 C C . LEU A 1 93 ? 15.609 -1.326 6.190 1.00 84.44 93 LEU A C 1
ATOM 723 O O . LEU A 1 93 ? 15.874 -1.820 5.103 1.00 84.44 93 LEU A O 1
ATOM 727 N N . ARG A 1 94 ? 14.358 -1.060 6.550 1.00 84.88 94 ARG A N 1
ATOM 728 C CA . ARG A 1 94 ? 13.190 -1.432 5.739 1.00 84.88 94 ARG A CA 1
ATOM 729 C C . ARG A 1 94 ? 13.017 -0.506 4.526 1.00 84.88 94 ARG A C 1
ATOM 731 O O . ARG A 1 94 ? 13.424 0.654 4.562 1.00 84.88 94 ARG A O 1
ATOM 738 N N . ALA A 1 95 ? 12.345 -0.991 3.482 1.00 85.31 95 ALA A N 1
ATOM 739 C CA . ALA A 1 95 ? 11.931 -0.137 2.368 1.00 85.31 95 ALA A CA 1
ATOM 740 C C . ALA A 1 95 ? 10.959 0.964 2.836 1.00 85.31 95 ALA A C 1
ATOM 742 O O . ALA A 1 95 ? 10.192 0.774 3.781 1.00 85.31 95 ALA A O 1
ATOM 743 N N . GLY A 1 96 ? 10.984 2.112 2.162 1.00 79.25 96 GLY A N 1
ATOM 744 C CA . GLY A 1 96 ? 10.226 3.316 2.508 1.00 79.25 96 GLY A CA 1
ATOM 745 C C . GLY A 1 96 ? 10.889 4.198 3.573 1.00 79.25 96 GLY A C 1
ATOM 746 O O . GLY A 1 96 ? 10.413 5.314 3.807 1.00 79.25 96 GLY A O 1
ATOM 747 N N . LEU A 1 97 ? 11.977 3.732 4.202 1.00 80.75 97 LEU A N 1
ATOM 748 C CA . LEU A 1 97 ? 12.835 4.569 5.038 1.00 80.75 97 LEU A CA 1
ATOM 749 C C . LEU A 1 97 ? 13.729 5.444 4.162 1.00 80.75 97 LEU A C 1
ATOM 751 O O . LEU A 1 97 ? 14.261 4.991 3.145 1.00 80.75 97 LEU A O 1
ATOM 755 N N . PHE A 1 98 ? 13.897 6.689 4.594 1.00 80.06 98 PHE A N 1
ATOM 756 C CA . PHE A 1 98 ? 14.902 7.587 4.051 1.00 80.06 98 PHE A CA 1
ATOM 757 C C . PHE A 1 98 ? 16.214 7.357 4.786 1.00 80.06 98 PHE A C 1
ATOM 759 O O . PHE A 1 98 ? 16.218 7.298 6.017 1.00 80.06 98 PHE A O 1
ATOM 766 N N . ILE A 1 99 ? 17.299 7.223 4.028 1.00 81.88 99 ILE A N 1
ATOM 767 C CA . ILE A 1 99 ? 18.648 7.144 4.570 1.00 81.88 99 ILE A CA 1
ATOM 768 C C . ILE A 1 99 ? 19.545 8.201 3.944 1.00 81.88 99 ILE A C 1
ATOM 770 O O . ILE A 1 99 ? 19.447 8.484 2.749 1.00 81.88 99 ILE A O 1
ATOM 774 N N . THR A 1 100 ? 20.436 8.759 4.756 1.00 84.12 100 THR A N 1
ATOM 775 C CA . THR A 1 100 ? 21.430 9.735 4.303 1.00 84.12 100 THR A CA 1
ATOM 776 C C . THR A 1 100 ? 22.751 9.030 4.023 1.00 84.12 100 THR A C 1
ATOM 778 O O . THR A 1 100 ? 23.345 8.417 4.908 1.00 84.12 100 THR A O 1
ATOM 781 N N . LEU A 1 101 ? 23.222 9.128 2.783 1.00 82.94 101 LEU A N 1
ATOM 782 C CA . LEU A 1 101 ? 24.484 8.568 2.320 1.00 82.94 101 LEU A CA 1
ATOM 783 C C . LEU A 1 101 ? 25.531 9.682 2.194 1.00 82.94 101 LEU A C 1
ATOM 785 O O . LEU A 1 101 ? 25.332 10.612 1.407 1.00 82.94 101 LEU A O 1
ATOM 789 N N . PRO A 1 102 ? 26.670 9.614 2.908 1.00 83.56 102 PRO A N 1
ATOM 790 C CA . PRO A 1 102 ? 27.725 10.612 2.768 1.00 83.56 102 PRO A CA 1
ATOM 791 C C . PRO A 1 102 ? 28.217 10.714 1.318 1.00 83.56 102 PRO A C 1
ATOM 793 O O . PRO A 1 102 ? 28.502 9.700 0.670 1.00 83.56 102 PRO A O 1
ATOM 796 N N . ARG A 1 103 ? 28.351 11.935 0.795 1.00 82.19 103 ARG A N 1
ATOM 797 C CA . ARG A 1 103 ? 28.824 12.162 -0.581 1.00 82.19 103 ARG A CA 1
ATOM 798 C C . ARG A 1 103 ? 30.228 11.583 -0.762 1.00 82.19 103 ARG A C 1
ATOM 800 O O . ARG A 1 103 ? 31.092 11.761 0.090 1.00 82.19 103 ARG A O 1
ATOM 807 N N . GLY A 1 104 ? 30.443 10.867 -1.864 1.00 82.31 104 GLY A N 1
ATOM 808 C CA . GLY A 1 104 ? 31.714 10.193 -2.157 1.00 82.31 104 GLY A CA 1
ATOM 809 C C . GLY A 1 104 ? 31.931 8.856 -1.435 1.00 82.31 104 GLY A C 1
ATOM 810 O O . GLY A 1 104 ? 32.931 8.196 -1.699 1.00 82.31 104 GLY A O 1
ATOM 811 N N . SER A 1 105 ? 31.003 8.416 -0.572 1.00 80.88 105 SER A N 1
ATOM 812 C CA . SER A 1 105 ? 31.088 7.109 0.109 1.00 80.88 105 SER A CA 1
ATOM 813 C C . SER A 1 105 ? 30.467 5.945 -0.676 1.00 80.88 105 SER A C 1
ATOM 815 O O . SER A 1 105 ? 30.581 4.791 -0.264 1.00 80.88 105 SER A O 1
ATOM 817 N N . TYR A 1 106 ? 29.820 6.226 -1.809 1.00 83.38 106 TYR A N 1
ATOM 818 C CA . TYR A 1 106 ? 29.067 5.245 -2.585 1.00 83.38 106 TYR A CA 1
ATOM 819 C C . TYR A 1 106 ? 29.327 5.383 -4.091 1.00 83.38 106 TYR A C 1
ATOM 821 O O . TYR A 1 106 ? 29.745 6.432 -4.579 1.00 83.38 106 TYR A O 1
ATOM 829 N N . ILE A 1 107 ? 29.050 4.309 -4.831 1.00 83.81 107 ILE A N 1
ATOM 830 C CA . ILE A 1 107 ? 28.976 4.312 -6.297 1.00 83.81 107 ILE A CA 1
ATOM 831 C C . ILE A 1 107 ? 27.511 4.110 -6.661 1.00 83.81 107 ILE A C 1
ATOM 833 O O . ILE A 1 107 ? 26.899 3.140 -6.215 1.00 83.81 107 ILE A O 1
ATOM 837 N N . ALA A 1 108 ? 26.951 5.026 -7.448 1.00 84.31 108 ALA A N 1
ATOM 838 C CA . ALA A 1 108 ? 25.569 4.949 -7.898 1.00 84.31 108 ALA A CA 1
ATOM 839 C C . ALA A 1 108 ? 25.483 4.572 -9.375 1.00 84.31 108 ALA A C 1
ATOM 841 O O . ALA A 1 108 ? 26.239 5.064 -10.211 1.00 84.31 108 ALA A O 1
ATOM 842 N N . HIS A 1 109 ? 24.490 3.744 -9.683 1.00 84.00 109 HIS A N 1
ATOM 843 C CA . HIS A 1 109 ? 24.064 3.448 -11.041 1.00 84.00 109 HIS A CA 1
ATOM 844 C C . HIS A 1 109 ? 22.632 3.945 -11.204 1.00 84.00 109 HIS A C 1
ATOM 846 O O . HIS A 1 109 ? 21.767 3.645 -10.381 1.00 84.00 109 HIS A O 1
ATOM 852 N N . THR A 1 110 ? 22.374 4.722 -12.252 1.00 77.94 110 THR A N 1
ATOM 853 C CA . THR A 1 110 ? 21.010 5.147 -12.569 1.00 77.94 110 THR A CA 1
ATOM 854 C C . THR A 1 110 ? 20.196 3.950 -13.036 1.00 77.94 110 THR A C 1
ATOM 856 O O . THR A 1 110 ? 20.661 3.169 -13.866 1.00 77.94 110 THR A O 1
ATOM 859 N N . GLY A 1 111 ? 18.968 3.828 -12.532 1.00 76.31 111 GLY A N 1
ATOM 860 C CA . GLY A 1 111 ? 18.020 2.846 -13.047 1.00 76.31 111 GLY A CA 1
ATOM 861 C C . GLY A 1 111 ? 17.691 3.094 -14.523 1.00 76.31 111 GLY A C 1
ATOM 862 O O . GLY A 1 111 ? 17.821 4.211 -15.028 1.00 76.31 111 GLY A O 1
ATOM 863 N N . TYR A 1 112 ? 17.250 2.046 -15.215 1.00 81.50 112 TYR A N 1
ATOM 864 C CA . TYR A 1 112 ? 16.793 2.152 -16.597 1.00 81.50 112 TYR A CA 1
ATOM 865 C C . TYR A 1 112 ? 15.349 2.672 -16.653 1.00 81.50 112 TYR A C 1
ATOM 867 O O . TYR A 1 112 ? 14.446 2.098 -16.045 1.00 81.50 112 TYR A O 1
ATOM 875 N N . GLY A 1 113 ? 15.125 3.739 -17.424 1.00 83.81 113 GLY A N 1
ATOM 876 C CA . GLY A 1 113 ? 13.800 4.324 -17.648 1.00 83.81 113 GLY A CA 1
ATOM 877 C C . GLY A 1 113 ? 13.370 5.354 -16.595 1.00 83.81 113 GLY A C 1
ATOM 878 O O . GLY A 1 113 ? 14.143 5.784 -15.747 1.00 83.81 113 GLY A O 1
ATOM 879 N N . GLY A 1 114 ? 12.118 5.816 -16.691 1.00 82.50 114 GLY A N 1
ATOM 880 C CA . GLY A 1 114 ? 11.533 6.783 -15.749 1.00 82.50 114 GLY A CA 1
ATOM 881 C C . GLY A 1 114 ? 11.922 8.253 -15.966 1.00 82.50 114 GLY A C 1
ATOM 882 O O . GLY A 1 114 ? 11.268 9.126 -15.402 1.00 82.50 114 GLY A O 1
ATOM 883 N N . THR A 1 115 ? 12.898 8.553 -16.833 1.00 84.94 115 THR A N 1
ATOM 884 C CA . THR A 1 115 ? 13.348 9.926 -17.145 1.00 84.94 115 THR A CA 1
ATOM 885 C C . THR A 1 115 ? 12.201 10.848 -17.547 1.00 84.94 115 THR A C 1
ATOM 887 O O . THR A 1 115 ? 12.157 11.998 -17.123 1.00 84.94 115 THR A O 1
ATOM 890 N N . TRP A 1 116 ? 11.238 10.342 -18.321 1.00 86.69 116 TRP A N 1
ATOM 891 C CA . TRP A 1 116 ? 10.051 11.111 -18.694 1.00 86.69 116 TRP A CA 1
ATOM 892 C C . TRP A 1 116 ? 9.263 11.593 -17.470 1.00 86.69 116 TRP A C 1
ATOM 894 O O . TRP A 1 116 ? 8.927 12.770 -17.372 1.00 86.69 116 TRP A O 1
ATOM 904 N N . THR A 1 117 ? 9.018 10.704 -16.506 1.00 86.81 117 THR A N 1
ATOM 905 C CA . THR A 1 117 ? 8.321 11.047 -15.264 1.00 86.81 117 THR A CA 1
ATOM 906 C C . THR A 1 117 ? 9.092 12.112 -14.484 1.00 86.81 117 THR A C 1
ATOM 908 O O . THR A 1 117 ? 8.485 13.077 -14.032 1.00 86.81 117 THR A O 1
ATOM 911 N N . GLU A 1 118 ? 10.421 11.999 -14.396 1.00 84.44 118 GLU A N 1
ATOM 912 C CA . GLU A 1 118 ? 11.275 12.999 -13.735 1.00 84.44 118 GLU A CA 1
ATOM 913 C C . GLU A 1 118 ? 11.215 14.380 -14.406 1.00 84.44 118 GLU A C 1
ATOM 915 O O . GLU A 1 118 ? 11.199 15.399 -13.719 1.00 84.44 118 GLU A O 1
ATOM 920 N N . LEU A 1 119 ? 11.130 14.433 -15.739 1.00 88.81 119 LEU A N 1
ATOM 921 C CA . LEU A 1 119 ? 10.963 15.685 -16.489 1.00 88.81 119 LEU A CA 1
ATOM 922 C C . LEU A 1 119 ? 9.564 16.294 -16.302 1.00 88.81 119 LEU A C 1
ATOM 924 O O . LEU A 1 119 ? 9.409 17.518 -16.297 1.00 88.81 119 LEU A O 1
ATOM 928 N N . MET A 1 120 ? 8.548 15.450 -16.119 1.00 90.69 120 MET A N 1
ATOM 929 C CA . MET A 1 120 ? 7.160 15.872 -15.952 1.00 90.69 120 MET A CA 1
ATOM 930 C C . MET A 1 120 ? 6.857 16.457 -14.570 1.00 90.69 120 MET A C 1
ATOM 932 O O . MET A 1 120 ? 6.020 17.354 -14.479 1.00 90.69 120 MET A O 1
ATOM 936 N N . LEU A 1 121 ? 7.533 16.009 -13.507 1.00 88.00 121 LEU A N 1
ATOM 937 C CA . LEU A 1 121 ? 7.325 16.524 -12.145 1.00 88.00 121 LEU A CA 1
ATOM 938 C C . LEU A 1 121 ? 7.434 18.064 -12.052 1.00 88.00 121 LEU A C 1
ATOM 940 O O . LEU A 1 121 ? 6.454 18.698 -11.651 1.00 88.00 121 LEU A O 1
ATOM 944 N N . PRO A 1 122 ? 8.547 18.710 -12.466 1.00 89.75 122 PRO A N 1
ATOM 945 C CA . PRO A 1 122 ? 8.661 20.166 -12.402 1.00 89.75 122 PRO A CA 1
ATOM 946 C C . PRO A 1 122 ? 7.767 20.879 -13.426 1.00 89.75 122 PRO A C 1
ATOM 948 O O . PRO A 1 122 ? 7.396 22.032 -13.214 1.00 89.75 122 PRO A O 1
ATOM 951 N N . TYR A 1 123 ? 7.404 20.225 -14.535 1.00 92.75 123 TYR A N 1
ATOM 952 C CA . TYR A 1 123 ? 6.438 20.779 -15.486 1.00 92.75 123 TYR A CA 1
ATOM 953 C C . TYR A 1 123 ? 5.042 20.887 -14.863 1.00 92.75 123 TYR A C 1
ATOM 955 O O . TYR A 1 123 ? 4.438 21.956 -14.928 1.00 92.75 123 TYR A O 1
ATOM 963 N N . LEU A 1 124 ? 4.545 19.817 -14.229 1.00 91.75 124 LEU A N 1
ATOM 964 C CA . LEU A 1 124 ? 3.231 19.814 -13.580 1.00 91.75 124 LEU A CA 1
ATOM 965 C C . LEU A 1 124 ? 3.171 20.822 -12.435 1.00 91.75 124 LEU A C 1
ATOM 967 O O . LEU A 1 124 ? 2.200 21.567 -12.351 1.00 91.75 124 LEU A O 1
ATOM 971 N N . ALA A 1 125 ? 4.236 20.918 -11.635 1.00 91.25 125 ALA A N 1
ATOM 972 C CA . ALA A 1 125 ? 4.304 21.893 -10.552 1.00 91.25 125 ALA A CA 1
ATOM 973 C C . ALA A 1 125 ? 4.247 23.350 -11.035 1.00 91.25 125 ALA A C 1
ATOM 975 O O . ALA A 1 125 ? 3.664 24.197 -10.365 1.00 91.25 125 ALA A O 1
ATOM 976 N N . ARG A 1 126 ? 4.810 23.654 -12.214 1.00 94.06 126 ARG A N 1
ATOM 977 C CA . ARG A 1 126 ? 4.681 24.985 -12.835 1.00 94.06 126 ARG A CA 1
ATOM 978 C C . ARG A 1 126 ? 3.322 25.209 -13.490 1.00 94.06 126 ARG A C 1
ATOM 980 O O . ARG A 1 126 ? 2.842 26.335 -13.510 1.00 94.06 126 ARG A O 1
ATOM 987 N N . LYS A 1 127 ? 2.736 24.161 -14.069 1.00 93.94 127 LYS A N 1
ATOM 988 C CA . LYS A 1 127 ? 1.468 24.243 -14.800 1.00 93.94 127 LYS A CA 1
ATOM 989 C C . LYS A 1 127 ? 0.268 24.408 -13.868 1.00 93.94 127 LYS A C 1
ATOM 991 O O . LYS A 1 127 ? -0.657 25.131 -14.214 1.00 93.94 127 LYS A O 1
ATOM 996 N N . ASP A 1 128 ? 0.283 23.730 -12.724 1.00 92.31 128 ASP A N 1
ATOM 997 C CA . ASP A 1 128 ? -0.800 23.733 -11.742 1.00 92.31 128 ASP A CA 1
ATOM 998 C C . ASP A 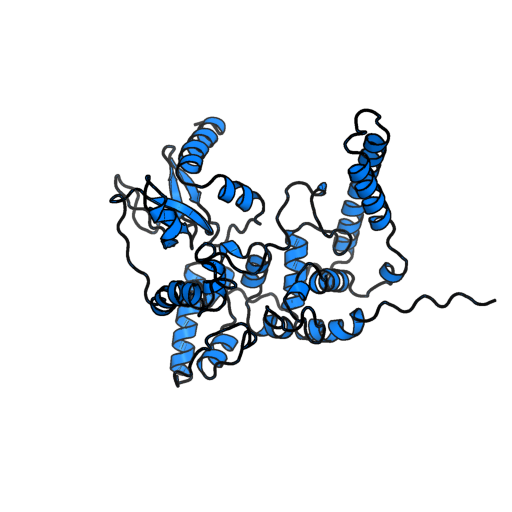1 128 ? -0.228 23.535 -10.330 1.00 92.31 128 ASP A C 1
ATOM 1000 O O . ASP A 1 128 ? -0.250 22.447 -9.752 1.00 92.31 128 ASP A O 1
ATOM 1004 N N . ALA A 1 129 ? 0.319 24.618 -9.775 1.00 92.38 129 ALA A N 1
ATOM 1005 C CA . ALA A 1 129 ? 0.914 24.622 -8.441 1.00 92.38 129 ALA A CA 1
ATOM 1006 C C . ALA A 1 129 ? -0.111 24.375 -7.319 1.00 92.38 129 ALA A C 1
ATOM 1008 O O . ALA A 1 129 ? 0.278 24.015 -6.209 1.00 92.38 129 ALA A O 1
ATOM 1009 N N . THR A 1 130 ? -1.408 24.564 -7.588 1.00 92.19 130 THR A N 1
ATOM 1010 C CA . THR A 1 130 ? -2.479 24.330 -6.614 1.00 92.19 130 THR A CA 1
ATOM 1011 C C . THR A 1 130 ? -2.681 22.837 -6.383 1.00 92.19 130 THR A C 1
ATOM 1013 O O . THR A 1 130 ? -2.721 22.396 -5.234 1.00 92.19 130 THR A O 1
ATOM 1016 N N . ASN A 1 131 ? -2.764 22.044 -7.455 1.00 86.81 131 ASN A N 1
ATOM 1017 C CA . ASN A 1 131 ? -2.935 20.595 -7.340 1.00 86.81 131 ASN A CA 1
ATOM 1018 C C . ASN A 1 131 ? -1.604 19.841 -7.215 1.00 86.81 131 ASN A C 1
ATOM 1020 O O . ASN A 1 131 ? -1.558 18.771 -6.603 1.00 86.81 131 ASN A O 1
ATOM 1024 N N . PHE A 1 132 ? -0.514 20.402 -7.746 1.00 89.75 132 PHE A N 1
ATOM 1025 C CA . PHE A 1 132 ? 0.814 19.787 -7.763 1.00 89.75 132 PHE A CA 1
ATOM 1026 C C . PHE A 1 132 ? 1.881 20.708 -7.157 1.00 89.75 132 PHE A C 1
ATOM 1028 O O . PHE A 1 132 ? 2.842 21.068 -7.837 1.00 89.75 132 PHE A O 1
ATOM 1035 N N . PRO A 1 133 ? 1.758 21.110 -5.881 1.00 86.88 133 PRO A N 1
ATOM 1036 C CA . PRO A 1 133 ? 2.736 22.002 -5.276 1.00 86.88 133 PRO A CA 1
ATOM 1037 C C . PRO A 1 133 ? 4.126 21.354 -5.283 1.00 86.88 133 PRO A C 1
ATOM 1039 O O . PRO A 1 133 ? 4.275 20.166 -4.990 1.00 86.88 133 PRO A O 1
ATOM 1042 N N . ALA A 1 134 ? 5.162 22.146 -5.577 1.00 83.19 134 ALA A N 1
ATOM 1043 C CA . ALA A 1 134 ? 6.549 21.670 -5.623 1.00 83.19 134 ALA A CA 1
ATOM 1044 C C . ALA A 1 134 ? 7.023 21.065 -4.286 1.00 83.19 134 ALA A C 1
ATOM 1046 O O . ALA A 1 134 ? 7.940 20.250 -4.263 1.00 83.19 134 ALA A O 1
ATOM 1047 N N . THR A 1 135 ? 6.372 21.434 -3.180 1.00 80.00 135 THR A N 1
ATOM 1048 C CA . THR A 1 135 ? 6.608 20.896 -1.835 1.00 80.00 135 THR A CA 1
ATOM 1049 C C . THR A 1 135 ? 6.037 19.491 -1.624 1.00 80.00 135 THR A C 1
ATOM 1051 O O . THR A 1 135 ? 6.402 18.838 -0.652 1.00 80.00 135 THR A O 1
ATOM 1054 N N . GLU A 1 136 ? 5.155 19.003 -2.504 1.00 76.75 136 GLU A N 1
ATOM 1055 C CA . GLU A 1 136 ? 4.559 17.662 -2.429 1.00 76.75 136 GLU A CA 1
ATOM 1056 C C . GLU A 1 136 ? 4.674 16.912 -3.774 1.00 76.75 136 GLU A C 1
ATOM 1058 O O . GLU A 1 136 ? 3.663 16.589 -4.411 1.00 76.75 136 GLU A O 1
ATOM 1063 N N . PRO A 1 137 ? 5.893 16.558 -4.220 1.00 76.81 137 PRO A N 1
ATOM 1064 C CA . PRO A 1 137 ? 6.114 15.914 -5.520 1.00 76.81 137 PRO A CA 1
ATOM 1065 C C . PRO A 1 137 ? 5.372 14.574 -5.682 1.00 76.81 137 PRO A C 1
ATOM 1067 O O . PRO A 1 137 ? 5.092 14.152 -6.805 1.00 76.81 137 PRO A O 1
ATOM 1070 N N . GLY A 1 138 ? 4.983 13.923 -4.577 1.00 77.56 138 GLY A N 1
ATOM 1071 C CA . GLY A 1 138 ? 4.147 12.719 -4.583 1.00 77.56 138 GLY A CA 1
ATOM 1072 C C . GLY A 1 138 ? 2.781 12.911 -5.255 1.00 77.56 138 GLY A C 1
ATOM 1073 O O . GLY A 1 138 ? 2.318 11.997 -5.939 1.00 77.56 138 GLY A O 1
ATOM 1074 N N . LYS A 1 139 ? 2.167 14.103 -5.152 1.00 80.88 139 LYS A N 1
ATOM 1075 C CA . LYS A 1 139 ? 0.892 14.417 -5.828 1.00 80.88 139 LYS A CA 1
ATOM 1076 C C . LYS A 1 139 ? 1.045 14.368 -7.348 1.00 80.88 139 LYS A C 1
ATOM 1078 O O . LYS A 1 139 ? 0.263 13.701 -8.021 1.00 80.88 139 LYS A O 1
ATOM 1083 N N . ALA A 1 140 ? 2.095 15.000 -7.878 1.00 86.38 140 ALA A N 1
ATOM 1084 C CA . ALA A 1 140 ? 2.423 14.955 -9.303 1.00 86.38 140 ALA A CA 1
ATOM 1085 C C . ALA A 1 140 ? 2.829 13.540 -9.746 1.00 86.38 140 ALA A C 1
ATOM 1087 O O . ALA A 1 140 ? 2.379 13.052 -10.780 1.00 86.38 140 ALA A O 1
ATOM 1088 N N . ARG A 1 141 ? 3.638 12.835 -8.945 1.00 84.62 141 ARG A N 1
ATOM 1089 C CA . ARG A 1 141 ? 4.053 11.458 -9.249 1.00 84.62 141 ARG A CA 1
ATOM 1090 C C . ARG A 1 141 ? 2.866 10.496 -9.326 1.00 84.62 141 ARG A C 1
ATOM 1092 O O . ARG A 1 141 ? 2.879 9.593 -10.157 1.00 84.62 141 ARG A O 1
ATOM 1099 N N . GLY A 1 142 ? 1.838 10.712 -8.507 1.00 82.12 142 GLY A N 1
ATOM 1100 C CA . GLY A 1 142 ? 0.632 9.889 -8.459 1.00 82.12 142 GLY A CA 1
ATOM 1101 C C . GLY A 1 142 ? -0.236 9.923 -9.722 1.00 82.12 142 GLY A C 1
ATOM 1102 O O . GLY A 1 142 ? -1.000 8.978 -9.919 1.00 82.12 142 GLY A O 1
ATOM 1103 N N . VAL A 1 143 ? -0.103 10.954 -10.570 1.00 84.75 143 VAL A N 1
ATOM 1104 C CA . VAL A 1 143 ? -0.854 11.114 -11.837 1.00 84.75 143 VAL A CA 1
ATOM 1105 C C . VAL A 1 143 ? -0.023 10.792 -13.090 1.00 84.75 143 VAL A C 1
ATOM 1107 O O . VAL A 1 143 ? -0.506 10.925 -14.216 1.00 84.75 143 VAL A O 1
ATOM 1110 N N . LEU A 1 144 ? 1.232 10.374 -12.900 1.00 86.69 144 LEU A N 1
ATOM 1111 C CA . LEU A 1 144 ? 2.191 10.024 -13.949 1.00 86.69 144 LEU A CA 1
ATOM 1112 C C . LEU A 1 144 ? 2.392 8.498 -14.041 1.00 86.69 144 LEU A C 1
ATOM 1114 O O . LEU A 1 144 ? 1.979 7.767 -13.136 1.00 86.69 144 LEU A O 1
ATOM 1118 N N . PRO A 1 145 ? 3.027 7.988 -15.118 1.00 86.12 145 PRO A N 1
ATOM 1119 C CA . PRO A 1 145 ? 3.300 6.563 -15.262 1.00 86.12 145 PRO A CA 1
ATOM 1120 C C . PRO A 1 145 ? 4.035 5.981 -14.040 1.00 86.12 145 PRO A C 1
ATOM 1122 O O . PRO A 1 145 ? 5.011 6.580 -13.566 1.00 86.12 145 PRO A O 1
ATOM 1125 N N . PRO A 1 146 ? 3.582 4.827 -13.514 1.00 84.75 146 PRO A N 1
ATOM 1126 C CA . PRO A 1 146 ? 4.165 4.236 -12.318 1.00 84.75 146 PRO A CA 1
ATOM 1127 C C . PRO A 1 146 ? 5.557 3.645 -12.604 1.00 84.75 146 PRO A C 1
ATOM 1129 O O . PRO A 1 146 ? 5.826 3.221 -13.729 1.00 84.75 146 PRO A O 1
ATOM 1132 N N . PRO A 1 147 ? 6.442 3.559 -11.591 1.00 85.88 147 PRO A N 1
ATOM 1133 C CA . PRO A 1 147 ? 7.650 2.748 -11.702 1.00 85.88 147 PRO A CA 1
ATOM 1134 C C . PRO A 1 147 ? 7.273 1.271 -11.895 1.00 85.88 147 PRO A C 1
ATOM 1136 O O . PRO A 1 147 ? 6.300 0.801 -11.309 1.00 85.88 147 PRO A O 1
ATOM 1139 N N . LEU A 1 148 ? 8.070 0.547 -12.684 1.00 88.88 148 LEU A N 1
ATOM 1140 C CA . LEU A 1 148 ? 7.894 -0.894 -12.939 1.00 88.88 148 LEU A CA 1
ATOM 1141 C C . LEU A 1 148 ? 8.685 -1.774 -11.955 1.00 88.88 148 LEU A C 1
ATOM 1143 O O . LEU A 1 148 ? 8.780 -2.990 -12.118 1.00 88.88 148 LEU A O 1
ATOM 1147 N N . VAL A 1 149 ? 9.273 -1.156 -10.929 1.00 85.00 149 VAL A N 1
ATOM 1148 C CA . VAL A 1 149 ? 9.939 -1.862 -9.832 1.00 85.00 149 VAL A CA 1
ATOM 1149 C C . VAL A 1 149 ? 8.910 -2.772 -9.160 1.00 85.00 149 VAL A C 1
ATOM 1151 O O . VAL A 1 149 ? 7.843 -2.300 -8.769 1.00 85.00 149 VAL A O 1
ATOM 1154 N N . ARG A 1 150 ? 9.232 -4.068 -9.043 1.00 86.38 150 ARG A N 1
ATOM 1155 C CA . ARG A 1 150 ? 8.362 -5.116 -8.471 1.00 86.38 150 ARG A CA 1
ATOM 1156 C C . ARG A 1 150 ? 7.024 -5.326 -9.184 1.00 86.38 150 ARG A C 1
ATOM 1158 O O . ARG A 1 150 ? 6.075 -5.840 -8.596 1.00 86.38 150 ARG A O 1
ATOM 1165 N N . GLU A 1 151 ? 6.928 -4.980 -10.464 1.00 91.00 151 GLU A N 1
ATOM 1166 C CA . GLU A 1 151 ? 5.666 -5.120 -11.198 1.00 91.00 151 GLU A CA 1
ATOM 1167 C C . GLU A 1 151 ? 5.144 -6.571 -11.221 1.00 91.00 151 GLU A C 1
ATOM 1169 O O . GLU A 1 151 ? 3.938 -6.794 -11.114 1.00 91.00 151 GLU A O 1
ATOM 1174 N N . GLY A 1 152 ? 6.044 -7.561 -11.264 1.00 89.56 152 GLY A N 1
ATOM 1175 C CA . GLY A 1 152 ? 5.681 -8.983 -11.225 1.00 89.56 152 GLY A CA 1
ATOM 1176 C C . GLY A 1 152 ? 5.012 -9.434 -9.923 1.00 89.56 152 GLY A C 1
ATOM 1177 O O . GLY A 1 152 ? 4.272 -10.415 -9.933 1.00 89.56 152 GLY A O 1
ATOM 1178 N N . GLU A 1 153 ? 5.221 -8.703 -8.825 1.00 88.69 153 GLU A N 1
ATOM 1179 C CA . GLU A 1 153 ? 4.557 -8.934 -7.537 1.00 88.69 153 GLU A CA 1
ATOM 1180 C C . GLU A 1 153 ? 3.179 -8.279 -7.492 1.00 88.69 153 GLU A C 1
ATOM 1182 O O . GLU A 1 153 ? 2.312 -8.707 -6.739 1.00 88.69 153 GLU A O 1
ATOM 1187 N N . ARG A 1 154 ? 2.968 -7.226 -8.286 1.00 91.00 154 ARG A N 1
ATOM 1188 C CA . ARG A 1 154 ? 1.773 -6.390 -8.205 1.00 91.00 154 ARG A CA 1
ATOM 1189 C C . ARG A 1 154 ? 0.584 -7.006 -8.913 1.00 91.00 154 ARG A C 1
ATOM 1191 O O . ARG A 1 154 ? -0.512 -7.036 -8.353 1.00 91.00 154 ARG A O 1
ATOM 1198 N N . VAL A 1 155 ? 0.783 -7.419 -10.161 1.00 91.75 155 VAL A N 1
ATOM 1199 C CA . VAL A 1 155 ? -0.320 -7.784 -11.052 1.00 91.75 155 VAL A CA 1
ATOM 1200 C C . VAL A 1 155 ? -0.297 -9.250 -11.455 1.00 91.75 155 VAL A C 1
ATOM 1202 O O . VAL A 1 155 ? 0.751 -9.900 -11.510 1.00 91.75 155 VAL A O 1
ATOM 1205 N N . GLN A 1 156 ? -1.483 -9.770 -11.750 1.00 89.69 156 GLN A N 1
ATOM 1206 C CA . GLN A 1 156 ? -1.659 -11.093 -12.325 1.00 89.69 156 GLN A CA 1
ATOM 1207 C C . GLN A 1 156 ? -0.982 -11.169 -13.701 1.00 89.69 156 GLN A C 1
ATOM 1209 O O . GLN A 1 156 ? -1.075 -10.241 -14.507 1.00 89.69 156 GLN A O 1
ATOM 1214 N N . ALA A 1 157 ? -0.299 -12.283 -13.978 1.00 89.50 157 ALA A N 1
ATOM 1215 C CA . ALA A 1 157 ? 0.462 -12.454 -15.217 1.00 89.50 157 ALA A CA 1
ATOM 1216 C C . ALA A 1 157 ? -0.449 -12.410 -16.456 1.00 89.50 157 ALA A C 1
ATOM 1218 O O . ALA A 1 157 ? -0.171 -11.669 -17.396 1.00 89.50 157 ALA A O 1
ATOM 1219 N N . ASP A 1 158 ? -1.572 -13.131 -16.421 1.00 87.31 158 ASP A N 1
ATOM 1220 C CA . ASP A 1 158 ? -2.529 -13.176 -17.531 1.00 87.31 158 ASP A CA 1
ATOM 1221 C C . ASP A 1 158 ? -3.163 -11.813 -17.804 1.00 87.31 158 ASP A C 1
ATOM 1223 O O . ASP A 1 158 ? -3.309 -11.410 -18.961 1.00 87.31 158 ASP A O 1
ATOM 1227 N N . TRP A 1 159 ? -3.488 -11.071 -16.741 1.00 92.50 159 TRP A N 1
ATOM 1228 C CA . TRP A 1 159 ? -3.954 -9.695 -16.866 1.00 92.50 159 TRP A CA 1
ATOM 1229 C C . TRP A 1 159 ? -2.898 -8.819 -17.540 1.00 92.50 159 TRP A C 1
ATOM 1231 O O . TRP A 1 159 ? -3.222 -8.099 -18.482 1.00 92.50 159 TRP A O 1
ATOM 1241 N N . MET A 1 160 ? -1.633 -8.919 -17.119 1.00 93.50 160 MET A N 1
ATOM 1242 C CA . MET A 1 160 ? -0.556 -8.107 -17.685 1.00 93.50 160 MET A CA 1
ATOM 1243 C C . MET A 1 160 ? -0.322 -8.416 -19.165 1.00 93.50 160 MET A C 1
ATOM 1245 O O . MET A 1 160 ? -0.153 -7.491 -19.952 1.00 93.50 160 MET A O 1
ATOM 1249 N N . VAL A 1 161 ? -0.374 -9.689 -19.577 1.00 93.31 161 VAL A N 1
ATOM 1250 C CA . VAL A 1 161 ? -0.275 -10.058 -21.001 1.00 93.31 161 VAL A CA 1
ATOM 1251 C C . VAL A 1 161 ? -1.387 -9.379 -21.804 1.00 93.31 161 VAL A C 1
ATOM 1253 O O . VAL A 1 161 ? -1.107 -8.728 -22.809 1.00 93.31 161 VAL A O 1
ATOM 1256 N N . ARG A 1 162 ? -2.644 -9.475 -21.350 1.00 93.75 162 ARG A N 1
ATOM 1257 C CA . ARG A 1 162 ? -3.789 -8.835 -22.026 1.00 93.75 162 ARG A CA 1
ATOM 1258 C C . ARG A 1 162 ? -3.646 -7.314 -22.064 1.00 93.75 162 ARG A C 1
ATOM 1260 O O . ARG A 1 162 ? -3.908 -6.706 -23.099 1.00 93.75 162 ARG A O 1
ATOM 1267 N N . PHE A 1 163 ? -3.188 -6.720 -20.965 1.00 94.38 163 PHE A N 1
ATOM 1268 C CA . PHE A 1 163 ? -2.967 -5.285 -20.848 1.00 94.38 163 PHE A CA 1
ATOM 1269 C C . PHE A 1 163 ? -1.865 -4.785 -21.791 1.00 94.38 163 PHE A C 1
ATOM 1271 O O . PHE A 1 163 ? -2.036 -3.752 -22.423 1.00 94.38 163 PHE A O 1
ATOM 1278 N N . LEU A 1 164 ? -0.760 -5.519 -21.950 1.00 95.06 164 LEU A N 1
ATOM 1279 C CA . LEU A 1 164 ? 0.314 -5.155 -22.883 1.00 95.06 164 LEU A CA 1
ATOM 1280 C C . LEU A 1 164 ? -0.115 -5.256 -24.355 1.00 95.06 164 LEU A C 1
ATOM 1282 O O . LEU A 1 164 ? 0.335 -4.459 -25.178 1.00 95.06 164 LEU A O 1
ATOM 1286 N N . LEU A 1 165 ? -0.990 -6.212 -24.684 1.00 94.94 165 LEU A N 1
ATOM 1287 C CA . LEU A 1 165 ? -1.548 -6.365 -26.031 1.00 94.94 165 LEU A CA 1
ATOM 1288 C C . LEU A 1 165 ? -2.565 -5.267 -26.358 1.00 94.94 165 LEU A C 1
ATOM 1290 O O . LEU A 1 165 ? -2.601 -4.755 -27.477 1.00 94.94 165 LEU A O 1
ATOM 1294 N N . ASN A 1 166 ? -3.396 -4.896 -25.385 1.00 94.00 166 ASN A N 1
ATOM 1295 C CA . ASN A 1 166 ? -4.404 -3.859 -25.539 1.00 94.00 166 ASN A CA 1
ATOM 1296 C C . ASN A 1 166 ? -4.628 -3.118 -24.208 1.00 94.00 166 ASN A C 1
ATOM 1298 O O . ASN A 1 166 ? -5.494 -3.525 -23.428 1.00 94.00 166 ASN A O 1
ATOM 1302 N N . PRO A 1 167 ? -3.877 -2.031 -23.944 1.00 92.56 167 PRO A N 1
ATOM 1303 C CA . PRO A 1 167 ? -3.991 -1.295 -22.693 1.00 92.56 167 PRO A CA 1
ATOM 1304 C C . PRO A 1 167 ? -5.396 -0.721 -22.514 1.00 92.56 167 PRO A C 1
ATOM 1306 O O . PRO A 1 167 ? -5.893 0.014 -23.368 1.00 92.56 167 PRO A O 1
ATOM 1309 N N . SER A 1 168 ? -6.033 -1.062 -21.395 1.00 87.94 168 SER A N 1
ATOM 1310 C CA . SER A 1 168 ? -7.334 -0.526 -20.993 1.00 87.94 168 SER A CA 1
ATOM 1311 C C . SER A 1 168 ? -7.177 0.630 -20.004 1.00 87.94 168 SER A C 1
ATOM 1313 O O . SER A 1 168 ? -6.125 0.825 -19.393 1.00 87.94 168 SER A O 1
ATOM 1315 N N . GLU A 1 169 ? -8.242 1.395 -19.782 1.00 85.19 169 GLU A N 1
ATOM 1316 C CA . GLU A 1 169 ? -8.244 2.376 -18.701 1.00 85.19 169 GLU A CA 1
ATOM 1317 C C . GLU A 1 169 ? -8.216 1.662 -17.339 1.00 85.19 169 GLU A C 1
ATOM 1319 O O . GLU A 1 169 ? -9.033 0.788 -17.059 1.00 85.19 169 GLU A O 1
ATOM 1324 N N . VAL A 1 170 ? -7.240 2.013 -16.498 1.00 86.19 170 VAL A N 1
ATOM 1325 C CA . VAL A 1 170 ? -7.090 1.450 -15.142 1.00 86.19 170 VAL A CA 1
ATOM 1326 C C . VAL A 1 170 ? -7.571 2.429 -14.079 1.00 86.19 170 VAL A C 1
ATOM 1328 O O . VAL A 1 170 ? -8.124 2.015 -13.066 1.00 86.19 170 VAL A O 1
ATOM 1331 N N . ARG A 1 171 ? -7.328 3.725 -14.279 1.00 83.25 171 ARG A N 1
ATOM 1332 C CA . ARG A 1 171 ? -7.770 4.809 -13.400 1.00 83.25 171 ARG A CA 1
ATOM 1333 C C . ARG A 1 171 ? -8.538 5.833 -14.231 1.00 83.25 171 ARG A C 1
ATOM 1335 O O . ARG A 1 171 ? -8.142 6.021 -15.381 1.00 83.25 171 ARG A O 1
ATOM 1342 N N . PRO A 1 172 ? -9.519 6.526 -13.626 1.00 80.00 172 PRO A N 1
ATOM 1343 C CA . PRO A 1 172 ? -10.322 7.527 -14.314 1.00 80.00 172 PRO A CA 1
ATOM 1344 C C . PRO A 1 172 ? -9.470 8.535 -15.102 1.00 80.00 172 PRO A C 1
ATOM 1346 O O . PRO A 1 172 ? -8.502 9.090 -14.567 1.00 80.00 172 PRO A O 1
ATOM 1349 N N . ALA A 1 173 ? -9.825 8.785 -16.363 1.00 74.44 173 ALA A N 1
ATOM 1350 C CA . ALA A 1 173 ? -9.102 9.706 -17.250 1.00 74.44 173 ALA A CA 1
ATOM 1351 C C . ALA A 1 173 ? -9.051 11.159 -16.736 1.00 74.44 173 ALA A C 1
ATOM 1353 O O . ALA A 1 173 ? -8.127 11.903 -17.050 1.00 74.44 173 ALA A O 1
ATOM 1354 N N . ASN A 1 174 ? -10.004 11.567 -15.893 1.00 75.56 174 ASN A N 1
ATOM 1355 C CA . ASN A 1 174 ? -9.979 12.867 -15.212 1.00 75.56 174 ASN A CA 1
ATOM 1356 C C . ASN A 1 174 ? -8.914 12.950 -14.101 1.00 75.56 174 ASN A C 1
ATOM 1358 O O . ASN A 1 174 ? -8.710 14.020 -13.532 1.00 75.56 174 ASN A O 1
ATOM 1362 N N . TYR A 1 175 ? -8.263 11.832 -13.772 1.00 75.44 175 TYR A N 1
ATOM 1363 C CA . TYR A 1 175 ? -7.237 11.742 -12.741 1.00 75.44 175 TYR A CA 1
ATOM 1364 C C . TYR A 1 175 ? -5.854 11.388 -13.303 1.00 75.44 175 TYR A C 1
ATOM 1366 O O . TYR A 1 175 ? -4.859 12.000 -12.918 1.00 75.44 175 TYR A O 1
ATOM 1374 N N . MET A 1 176 ? -5.762 10.412 -14.214 1.00 79.31 176 MET A N 1
ATOM 1375 C CA . MET A 1 176 ? -4.497 10.072 -14.879 1.00 79.31 176 MET A CA 1
ATOM 1376 C C . MET A 1 176 ? -4.294 10.913 -16.135 1.00 79.31 176 MET A C 1
ATOM 1378 O O . MET A 1 176 ? -5.049 10.796 -17.094 1.00 79.31 176 MET A O 1
ATOM 1382 N N . LEU A 1 177 ? -3.214 11.695 -16.164 1.00 74.81 177 LEU A N 1
ATOM 1383 C CA . LEU A 1 177 ? -2.901 12.574 -17.296 1.00 74.81 177 LEU A CA 1
ATOM 1384 C C . LEU A 1 177 ? -2.366 11.822 -18.523 1.00 74.81 177 LEU A C 1
ATOM 1386 O O . LEU A 1 177 ? -2.376 12.364 -19.625 1.00 74.81 177 LEU A O 1
ATOM 1390 N N . LEU A 1 178 ? -1.850 10.606 -18.330 1.00 80.81 178 LEU A N 1
ATOM 1391 C CA . LEU A 1 178 ? -1.224 9.797 -19.371 1.00 80.81 178 LEU A CA 1
ATOM 1392 C C . LEU A 1 178 ? -1.741 8.359 -19.309 1.00 80.81 178 LEU A C 1
ATOM 1394 O O . LEU A 1 178 ? -1.834 7.769 -18.230 1.00 80.81 178 LEU A O 1
ATOM 1398 N N . GLN A 1 179 ? -2.018 7.790 -20.481 1.00 82.75 179 GLN A N 1
ATOM 1399 C CA . GLN A 1 179 ? -2.328 6.374 -20.661 1.00 82.75 179 GLN A CA 1
ATOM 1400 C C . GLN A 1 179 ? -1.152 5.649 -21.320 1.00 82.75 179 GLN A C 1
ATOM 1402 O O . GLN A 1 179 ? -0.317 6.260 -21.990 1.00 82.75 179 GLN A O 1
ATOM 1407 N N . MET A 1 180 ? -1.076 4.336 -21.109 1.00 88.81 180 MET A N 1
ATOM 1408 C CA . MET A 1 180 ? -0.059 3.512 -21.752 1.00 88.81 180 MET A CA 1
ATOM 1409 C C . MET A 1 180 ? -0.355 3.410 -23.259 1.00 88.81 180 MET A C 1
ATOM 1411 O O . MET A 1 180 ? -1.477 3.052 -23.621 1.00 88.81 180 MET A O 1
ATOM 1415 N N . PRO A 1 181 ? 0.612 3.711 -24.145 1.00 89.56 181 PRO A N 1
ATOM 1416 C CA . PRO A 1 181 ? 0.408 3.573 -25.580 1.00 89.56 181 PRO A CA 1
ATOM 1417 C C . PRO A 1 181 ? 0.359 2.097 -25.988 1.00 89.56 181 PRO A C 1
ATOM 1419 O O . PRO A 1 181 ? 0.896 1.220 -25.309 1.00 89.56 181 PRO A O 1
ATOM 1422 N N . ARG A 1 182 ? -0.249 1.823 -27.146 1.00 91.50 182 ARG A N 1
ATOM 1423 C CA . ARG A 1 182 ? -0.160 0.509 -27.788 1.00 91.50 182 ARG A CA 1
ATOM 1424 C C . ARG A 1 182 ? 1.203 0.362 -28.451 1.00 91.50 182 ARG A C 1
ATOM 1426 O O . ARG A 1 182 ? 1.527 1.107 -29.371 1.00 91.50 182 ARG A O 1
ATOM 1433 N N . PHE A 1 183 ? 1.971 -0.622 -27.998 1.00 91.62 183 PHE A N 1
ATOM 1434 C CA . PHE A 1 183 ? 3.284 -0.951 -28.560 1.00 91.62 183 PHE A CA 1
ATOM 1435 C C . PHE A 1 183 ? 3.217 -1.967 -29.712 1.00 91.62 183 PHE A C 1
ATOM 1437 O O . PHE A 1 183 ? 4.251 -2.285 -30.285 1.00 91.62 183 PHE A O 1
ATOM 1444 N N . ASN A 1 184 ? 2.019 -2.460 -30.060 1.00 92.44 184 ASN A N 1
ATOM 1445 C CA . ASN A 1 184 ? 1.788 -3.473 -31.102 1.00 92.44 184 ASN A CA 1
ATOM 1446 C C . ASN A 1 184 ? 2.632 -4.748 -30.918 1.00 92.44 184 ASN A C 1
ATOM 1448 O O . ASN A 1 184 ? 3.118 -5.321 -31.889 1.00 92.44 184 ASN A O 1
ATOM 1452 N N . LEU A 1 185 ? 2.794 -5.183 -29.666 1.00 95.44 185 LEU A N 1
ATOM 1453 C CA . LEU A 1 185 ? 3.504 -6.414 -29.327 1.00 95.44 185 LEU A CA 1
ATOM 1454 C C . LEU A 1 185 ? 2.749 -7.638 -29.854 1.00 95.44 185 LEU A C 1
ATOM 1456 O O . LEU A 1 185 ? 1.519 -7.708 -29.777 1.00 95.44 185 LEU A O 1
ATOM 1460 N N . SER A 1 186 ? 3.492 -8.640 -30.308 1.00 96.56 186 SER A N 1
ATOM 1461 C CA . SER A 1 186 ? 2.964 -9.988 -30.493 1.00 96.56 186 SER A CA 1
ATOM 1462 C C . SER A 1 186 ? 2.634 -10.642 -29.138 1.00 96.56 186 SER A C 1
ATOM 1464 O O . SER A 1 186 ? 3.190 -10.261 -28.099 1.00 96.56 186 SER A O 1
ATOM 1466 N N . PRO A 1 187 ? 1.760 -11.667 -29.113 1.00 93.06 187 PRO A N 1
ATOM 1467 C CA . PRO A 1 187 ? 1.503 -12.446 -27.902 1.00 93.06 187 PRO A CA 1
ATOM 1468 C C . PRO A 1 187 ? 2.771 -13.014 -27.252 1.00 93.06 187 PRO A C 1
ATOM 1470 O O . PRO A 1 187 ? 2.840 -13.073 -26.026 1.00 93.06 187 PRO A O 1
ATOM 1473 N N . ASP A 1 188 ? 3.771 -13.399 -28.045 1.00 93.81 188 ASP A N 1
ATOM 1474 C CA . ASP A 1 188 ? 5.014 -13.983 -27.535 1.00 93.81 188 ASP A CA 1
ATOM 1475 C C . ASP A 1 188 ? 5.932 -12.926 -26.913 1.00 93.81 188 ASP A C 1
ATOM 1477 O O . ASP A 1 188 ? 6.465 -13.150 -25.827 1.00 93.81 188 ASP A O 1
ATOM 1481 N N . GLU A 1 189 ? 6.048 -11.741 -27.521 1.00 96.69 189 GLU A N 1
ATOM 1482 C CA . GLU A 1 189 ? 6.779 -10.611 -26.929 1.00 96.69 189 GLU A CA 1
ATOM 1483 C C . GLU A 1 189 ? 6.135 -10.154 -25.615 1.00 96.69 189 GLU A C 1
ATOM 1485 O O . GLU A 1 189 ? 6.828 -9.957 -24.614 1.00 96.69 189 GLU A O 1
ATOM 1490 N N . ALA A 1 190 ? 4.802 -10.042 -25.581 1.00 94.12 190 ALA A N 1
ATOM 1491 C CA . ALA A 1 190 ? 4.074 -9.690 -24.365 1.00 94.12 190 ALA A CA 1
ATOM 1492 C C . ALA A 1 190 ? 4.311 -10.724 -23.250 1.00 94.12 190 ALA A C 1
ATOM 1494 O O . ALA A 1 190 ? 4.618 -10.352 -22.115 1.00 94.12 190 ALA A O 1
ATOM 1495 N N . ARG A 1 191 ? 4.238 -12.025 -23.565 1.00 93.06 191 ARG A N 1
ATOM 1496 C CA . ARG A 1 191 ? 4.552 -13.098 -22.604 1.00 93.06 191 ARG A CA 1
ATOM 1497 C C . ARG A 1 191 ? 6.005 -13.058 -22.150 1.00 93.06 191 ARG A C 1
ATOM 1499 O O . ARG A 1 191 ? 6.254 -13.247 -20.964 1.00 93.06 191 ARG A O 1
ATOM 1506 N N . ALA A 1 192 ? 6.956 -12.800 -23.046 1.00 93.44 192 ALA A N 1
ATOM 1507 C CA . ALA A 1 192 ? 8.371 -12.717 -22.696 1.00 93.44 192 ALA A CA 1
ATOM 1508 C C . ALA A 1 192 ? 8.635 -11.602 -21.669 1.00 93.44 192 ALA A C 1
ATOM 1510 O O . ALA A 1 192 ? 9.303 -11.841 -20.661 1.00 93.44 192 ALA A O 1
ATOM 1511 N N . LEU A 1 193 ? 8.039 -10.420 -21.865 1.00 94.62 193 LEU A N 1
ATOM 1512 C CA . LEU A 1 193 ? 8.123 -9.310 -20.908 1.00 94.62 193 LEU A CA 1
ATOM 1513 C C . LEU A 1 193 ? 7.495 -9.666 -19.555 1.00 94.62 193 LEU A C 1
ATOM 1515 O O . LEU A 1 193 ? 8.089 -9.415 -18.506 1.00 94.62 193 LEU A O 1
ATOM 1519 N N . VAL A 1 194 ? 6.313 -10.284 -19.557 1.00 93.25 194 VAL A N 1
ATOM 1520 C CA . VAL A 1 194 ? 5.645 -10.706 -18.315 1.00 93.25 194 VAL A CA 1
ATOM 1521 C C . VAL A 1 194 ? 6.451 -11.776 -17.580 1.00 93.25 194 VAL A C 1
ATOM 1523 O O . VAL A 1 194 ? 6.617 -11.685 -16.364 1.00 93.25 194 VAL A O 1
ATOM 1526 N N . ASN A 1 195 ? 7.010 -12.748 -18.300 1.00 90.19 195 ASN A N 1
ATOM 1527 C CA . ASN A 1 195 ? 7.861 -13.787 -17.726 1.00 90.19 195 ASN A CA 1
ATOM 1528 C C . ASN A 1 195 ? 9.104 -13.194 -17.063 1.00 90.19 195 ASN A C 1
ATOM 1530 O O . ASN A 1 195 ? 9.474 -13.644 -15.981 1.00 90.19 195 ASN A O 1
ATOM 1534 N N . TYR A 1 196 ? 9.706 -12.161 -17.658 1.00 93.06 196 TYR A N 1
ATOM 1535 C CA . TYR A 1 196 ? 10.801 -11.429 -17.029 1.00 93.06 196 TYR A CA 1
ATOM 1536 C C . TYR A 1 196 ? 10.371 -10.808 -15.690 1.00 93.06 196 TYR A C 1
ATOM 1538 O O . TYR A 1 196 ? 11.017 -11.057 -14.673 1.00 93.06 196 TYR A O 1
ATOM 1546 N N . PHE A 1 197 ? 9.250 -10.076 -15.648 1.00 92.00 197 PHE A N 1
ATOM 1547 C CA . PHE A 1 197 ? 8.756 -9.482 -14.399 1.00 92.00 197 PHE A CA 1
ATOM 1548 C C . PHE A 1 197 ? 8.456 -10.530 -13.323 1.00 92.00 197 PHE A C 1
ATOM 1550 O O . PHE A 1 197 ? 8.819 -10.341 -12.163 1.00 92.00 197 PHE A O 1
ATOM 1557 N N . VAL A 1 198 ? 7.814 -11.640 -13.697 1.00 87.19 198 VAL A N 1
ATOM 1558 C CA . VAL A 1 198 ? 7.508 -12.745 -12.776 1.00 87.19 198 VAL A CA 1
ATOM 1559 C C . VAL A 1 198 ? 8.786 -13.420 -12.279 1.00 87.19 198 VAL A C 1
ATOM 1561 O O . VAL A 1 198 ? 8.867 -13.760 -11.101 1.00 87.19 198 VAL A O 1
ATOM 1564 N N . ALA A 1 199 ? 9.783 -13.616 -13.144 1.00 86.94 199 ALA A N 1
ATOM 1565 C CA . ALA A 1 199 ? 11.057 -14.216 -12.763 1.00 86.94 199 ALA A CA 1
ATOM 1566 C C . ALA A 1 199 ? 11.802 -13.341 -11.747 1.00 86.94 199 ALA A C 1
ATOM 1568 O O . ALA A 1 199 ? 12.169 -13.844 -10.689 1.00 86.94 199 ALA A O 1
ATOM 1569 N N . VAL A 1 200 ? 11.934 -12.036 -12.018 1.00 86.94 200 VAL A N 1
ATOM 1570 C CA . VAL A 1 200 ? 12.538 -11.069 -11.083 1.00 86.94 200 VAL A CA 1
ATOM 1571 C C . VAL A 1 200 ? 11.803 -11.089 -9.739 1.00 86.94 200 VAL A C 1
ATOM 1573 O O . VAL A 1 200 ? 12.427 -11.273 -8.698 1.00 86.94 200 VAL A O 1
ATOM 1576 N N . ALA A 1 201 ? 10.468 -11.011 -9.763 1.00 84.62 201 ALA A N 1
ATOM 1577 C CA . ALA A 1 201 ? 9.647 -11.055 -8.556 1.00 84.62 201 ALA A CA 1
ATOM 1578 C C . ALA A 1 201 ? 9.839 -12.346 -7.746 1.00 84.62 201 ALA A C 1
ATOM 1580 O O . ALA A 1 201 ? 9.929 -12.280 -6.529 1.00 84.62 201 ALA A O 1
ATOM 1581 N N . LYS A 1 202 ? 9.928 -13.517 -8.388 1.00 80.69 202 LYS A N 1
ATOM 1582 C CA . LYS A 1 202 ? 10.159 -14.797 -7.694 1.00 80.69 202 LYS A CA 1
ATOM 1583 C C . LYS A 1 202 ? 11.561 -14.904 -7.099 1.00 80.69 202 LYS A C 1
ATOM 1585 O O . LYS A 1 202 ? 11.717 -15.521 -6.048 1.00 80.69 202 LYS A O 1
ATOM 1590 N N . THR A 1 203 ? 12.565 -14.344 -7.771 1.00 80.06 203 THR A N 1
ATOM 1591 C CA . THR A 1 203 ? 13.942 -14.304 -7.266 1.00 80.06 203 THR A CA 1
ATOM 1592 C C . THR A 1 203 ? 14.041 -13.427 -6.024 1.00 80.06 203 THR A C 1
ATOM 1594 O O . THR A 1 203 ? 14.652 -13.832 -5.038 1.00 80.06 203 THR A O 1
ATOM 1597 N N . ASP A 1 204 ? 13.411 -12.256 -6.058 1.00 75.62 204 ASP A N 1
ATOM 1598 C CA . ASP A 1 204 ? 13.479 -11.301 -4.959 1.00 75.62 204 ASP A CA 1
ATOM 1599 C C . ASP A 1 204 ? 12.522 -11.692 -3.825 1.00 75.62 204 ASP A C 1
ATOM 1601 O O . ASP A 1 204 ? 12.916 -11.768 -2.664 1.00 75.62 204 ASP A O 1
ATOM 1605 N N . ASN A 1 205 ? 11.278 -12.019 -4.158 1.00 76.94 205 ASN A N 1
ATOM 1606 C CA . ASN A 1 205 ? 10.187 -12.321 -3.241 1.00 76.94 205 ASN A CA 1
ATOM 1607 C C . ASN A 1 205 ? 9.550 -13.680 -3.576 1.00 76.94 205 ASN A C 1
ATOM 1609 O O . ASN A 1 205 ? 8.511 -13.727 -4.235 1.00 76.94 205 ASN A O 1
ATOM 1613 N N . PRO A 1 206 ? 10.095 -14.805 -3.077 1.00 67.31 206 PRO A N 1
ATOM 1614 C CA . PRO A 1 206 ? 9.560 -16.139 -3.360 1.00 67.31 206 PRO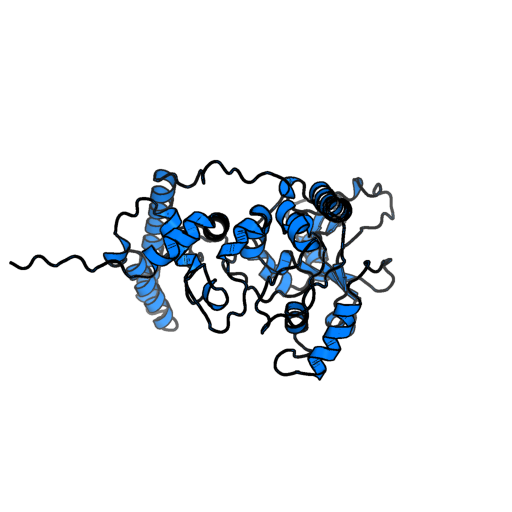 A CA 1
ATOM 1615 C C . PRO A 1 206 ? 8.044 -16.310 -3.114 1.00 67.31 206 PRO A C 1
ATOM 1617 O O . PRO A 1 206 ? 7.398 -16.999 -3.907 1.00 67.31 206 PRO A O 1
ATOM 1620 N N . PRO A 1 207 ? 7.423 -15.661 -2.099 1.00 65.81 207 PRO A N 1
ATOM 1621 C CA . PRO A 1 207 ? 5.970 -15.713 -1.922 1.00 65.81 207 PRO A CA 1
ATOM 1622 C C . PRO A 1 207 ? 5.149 -15.060 -3.050 1.00 65.81 207 PRO A C 1
ATOM 1624 O O . PRO A 1 207 ? 3.970 -15.370 -3.179 1.00 65.81 207 PRO A O 1
ATOM 1627 N N . ALA A 1 208 ? 5.737 -14.199 -3.893 1.00 61.16 208 ALA A N 1
ATOM 1628 C CA . ALA A 1 208 ? 5.040 -13.423 -4.930 1.00 61.16 208 ALA A CA 1
ATOM 1629 C C . ALA A 1 208 ? 4.472 -14.252 -6.103 1.00 61.16 208 ALA A C 1
ATOM 1631 O O . ALA A 1 208 ? 3.853 -13.709 -7.020 1.00 61.16 208 ALA A O 1
ATOM 1632 N N . GLY A 1 209 ? 4.672 -15.569 -6.097 1.00 55.50 209 GLY A N 1
ATOM 1633 C CA . GLY A 1 209 ? 4.150 -16.490 -7.104 1.00 55.50 209 GLY A CA 1
ATOM 1634 C C . GLY A 1 209 ? 3.332 -17.640 -6.533 1.00 55.50 209 GLY A C 1
ATOM 1635 O O . GLY A 1 209 ? 3.054 -18.577 -7.283 1.00 55.50 209 GLY A O 1
ATOM 1636 N N . LEU A 1 210 ? 2.995 -17.611 -5.241 1.00 53.00 210 LEU A N 1
ATOM 1637 C CA . LEU A 1 210 ? 2.112 -18.619 -4.673 1.00 53.00 210 LEU A CA 1
ATOM 1638 C C . LEU A 1 210 ? 0.705 -18.403 -5.245 1.00 53.00 210 LEU A C 1
ATOM 1640 O O . LEU A 1 210 ? 0.238 -17.264 -5.268 1.00 53.00 210 LEU A O 1
ATOM 1644 N N . PRO A 1 211 ? 0.040 -19.453 -5.762 1.00 49.56 211 PRO A N 1
ATOM 1645 C CA . PRO A 1 211 ? -1.384 -19.357 -6.012 1.00 49.56 211 PRO A CA 1
ATOM 1646 C C . PRO A 1 211 ? -2.041 -19.003 -4.681 1.00 49.56 211 PRO A C 1
ATOM 1648 O O . PRO A 1 211 ? -1.768 -19.640 -3.657 1.00 49.56 211 PRO A O 1
ATOM 1651 N N . TYR A 1 212 ? -2.883 -17.973 -4.696 1.00 46.38 212 TYR A N 1
ATOM 1652 C CA . TYR A 1 212 ? -3.809 -17.778 -3.597 1.00 46.38 212 TYR A CA 1
ATOM 1653 C C . TYR A 1 212 ? -4.588 -19.081 -3.463 1.00 46.38 212 TYR A C 1
ATOM 1655 O O . TYR A 1 212 ? -4.992 -19.639 -4.486 1.00 46.38 212 TYR A O 1
ATOM 1663 N N . PRO A 1 213 ? -4.749 -19.636 -2.258 1.00 45.06 213 PRO A N 1
ATOM 1664 C CA . PRO A 1 213 ? -5.641 -20.759 -2.105 1.00 45.06 213 PRO A CA 1
ATOM 1665 C C . PRO A 1 213 ? -7.046 -20.281 -2.491 1.00 45.06 213 PRO A C 1
ATOM 1667 O O . PRO A 1 213 ? -7.765 -19.700 -1.686 1.00 45.06 213 PRO A O 1
ATOM 1670 N N . ASP A 1 214 ? -7.446 -20.571 -3.731 1.00 44.03 214 ASP A N 1
ATOM 1671 C CA . ASP A 1 214 ? -8.834 -20.513 -4.206 1.00 44.03 214 ASP A CA 1
ATOM 1672 C C . ASP A 1 214 ? -9.743 -21.373 -3.301 1.00 44.03 214 ASP A C 1
ATOM 1674 O O . ASP A 1 214 ? -10.963 -21.212 -3.246 1.00 44.03 214 ASP A O 1
ATOM 1678 N N . GLY A 1 215 ? -9.126 -22.283 -2.540 1.00 40.72 215 GLY A N 1
ATOM 1679 C CA . GLY A 1 215 ? -9.716 -23.011 -1.433 1.00 40.72 215 GLY A CA 1
ATOM 1680 C C . GLY A 1 215 ? -10.014 -22.093 -0.257 1.00 40.72 215 GLY A C 1
ATOM 1681 O O . GLY A 1 215 ? -9.218 -22.028 0.670 1.00 40.72 215 GLY A O 1
ATOM 1682 N N . GLY A 1 216 ? -11.170 -21.426 -0.342 1.00 44.78 216 GLY A N 1
ATOM 1683 C CA . GLY A 1 216 ? -12.015 -20.947 0.752 1.00 44.78 216 GLY A CA 1
ATOM 1684 C C . GLY A 1 216 ? -11.282 -20.336 1.936 1.00 44.78 216 GLY A C 1
ATOM 1685 O O . GLY A 1 216 ? -10.653 -21.051 2.695 1.00 44.78 216 GLY A O 1
ATOM 1686 N N . ILE A 1 217 ? -11.463 -19.030 2.151 1.00 48.28 217 ILE A N 1
ATOM 1687 C CA . ILE A 1 217 ? -11.055 -18.293 3.358 1.00 48.28 217 ILE A CA 1
ATOM 1688 C C . ILE A 1 217 ? -11.246 -19.185 4.606 1.00 48.28 217 ILE A C 1
ATOM 1690 O O . ILE A 1 217 ? -12.343 -19.258 5.153 1.00 48.28 217 ILE A O 1
ATOM 1694 N N . ASP A 1 218 ? -10.182 -19.869 5.044 1.00 46.84 218 ASP A N 1
ATOM 1695 C CA . ASP A 1 218 ? -10.174 -20.825 6.174 1.00 46.84 218 ASP A CA 1
ATOM 1696 C C . ASP A 1 218 ? -10.649 -20.131 7.467 1.00 46.84 218 ASP A C 1
ATOM 1698 O O . ASP A 1 218 ? -11.294 -20.677 8.354 1.00 46.84 218 ASP A O 1
ATOM 1702 N N . ARG A 1 219 ? -10.479 -18.808 7.484 1.00 52.03 219 ARG A N 1
ATOM 1703 C CA . ARG A 1 219 ? -10.961 -17.874 8.500 1.00 52.03 219 ARG A CA 1
ATOM 1704 C C . ARG A 1 219 ? -12.467 -17.581 8.441 1.00 52.03 219 ARG A C 1
ATOM 1706 O O . ARG A 1 219 ? -12.890 -16.591 9.023 1.00 52.03 219 ARG A O 1
ATOM 1713 N N . ARG A 1 220 ? -13.289 -18.392 7.764 1.00 52.88 220 ARG A N 1
ATOM 1714 C CA . ARG A 1 220 ? -14.767 -18.372 7.868 1.00 52.88 220 ARG A CA 1
ATOM 1715 C C . ARG A 1 220 ? -15.285 -19.159 9.076 1.00 52.88 220 ARG A C 1
ATOM 1717 O O . ARG A 1 220 ? -16.494 -19.185 9.288 1.00 52.88 220 ARG A O 1
ATOM 1724 N N . ASP A 1 221 ? -14.395 -19.777 9.854 1.00 57.41 221 ASP A N 1
ATOM 1725 C CA . ASP A 1 221 ? -14.760 -20.518 11.059 1.00 57.41 221 ASP A CA 1
ATOM 1726 C C . ASP A 1 221 ? -15.559 -19.637 12.035 1.00 57.41 221 ASP A C 1
ATOM 1728 O O . ASP A 1 221 ? -15.073 -18.637 12.579 1.00 57.41 221 ASP A O 1
ATOM 1732 N N . ALA A 1 222 ? -16.821 -20.014 12.236 1.00 60.62 222 ALA A N 1
ATOM 1733 C CA . ALA A 1 222 ? -17.734 -19.335 13.138 1.00 60.62 222 ALA A CA 1
ATOM 1734 C C . ALA A 1 222 ? -17.205 -19.324 14.584 1.00 60.62 222 ALA A C 1
ATOM 1736 O O . ALA A 1 222 ? -17.468 -18.363 15.311 1.00 60.62 222 ALA A O 1
ATOM 1737 N N . GLU A 1 223 ? -16.433 -20.336 14.997 1.00 63.38 223 GLU A N 1
ATOM 1738 C CA . GLU A 1 223 ? -15.826 -20.396 16.329 1.00 63.38 223 GLU A CA 1
ATOM 1739 C C . GLU A 1 223 ? -14.722 -19.353 16.500 1.00 63.38 223 GLU A C 1
ATOM 1741 O O . GLU A 1 223 ? -14.701 -18.643 17.509 1.00 63.38 223 GLU A O 1
ATOM 1746 N N . TYR A 1 224 ? -13.856 -19.178 15.497 1.00 62.53 224 TYR A N 1
ATOM 1747 C CA . TYR A 1 224 ? -12.839 -18.124 15.512 1.00 62.53 224 TYR A CA 1
ATOM 1748 C C . TYR A 1 224 ? -13.478 -16.731 15.641 1.00 62.53 224 TYR A C 1
ATOM 1750 O O . TYR A 1 224 ? -13.027 -15.921 16.460 1.00 62.53 224 TYR A O 1
ATOM 1758 N N . TRP A 1 225 ? -14.557 -16.457 14.897 1.00 59.78 225 TRP A N 1
ATOM 1759 C CA . TRP A 1 225 ? -15.268 -15.171 14.965 1.00 59.78 225 TRP A CA 1
ATOM 1760 C C . TRP A 1 225 ? -15.984 -14.960 16.286 1.00 59.78 225 TRP A C 1
ATOM 1762 O O . TRP A 1 225 ? -15.934 -13.861 16.842 1.00 59.78 225 TRP A O 1
ATOM 1772 N N . LYS A 1 226 ? -16.590 -16.013 16.834 1.00 65.62 226 LYS A N 1
ATOM 1773 C CA . LYS A 1 226 ? -17.179 -15.970 18.169 1.00 65.62 226 LYS A CA 1
ATOM 1774 C C . LYS A 1 226 ? -16.114 -15.647 19.221 1.00 65.62 226 LYS A C 1
ATOM 1776 O O . LYS A 1 226 ? -16.295 -14.712 19.996 1.00 65.62 226 LYS A O 1
ATOM 1781 N N . ALA A 1 227 ? -14.962 -16.315 19.180 1.00 65.88 227 ALA A N 1
ATOM 1782 C CA . ALA A 1 227 ? -13.851 -16.062 20.097 1.00 65.88 227 ALA A CA 1
ATOM 1783 C C . ALA A 1 227 ? -13.218 -14.668 19.906 1.00 65.88 227 ALA A C 1
ATOM 1785 O O . ALA A 1 227 ? -12.783 -14.032 20.868 1.00 65.88 227 ALA A O 1
ATOM 1786 N N . ALA A 1 228 ? -13.130 -14.156 18.674 1.00 62.38 228 ALA A N 1
ATOM 1787 C CA . ALA A 1 228 ? -12.695 -12.784 18.403 1.00 62.38 228 ALA A CA 1
ATOM 1788 C C . ALA A 1 228 ? -13.674 -11.760 18.999 1.00 62.38 228 ALA A C 1
ATOM 1790 O O . ALA A 1 228 ? -13.247 -10.848 19.712 1.00 62.38 228 ALA A O 1
ATOM 1791 N N . GLN A 1 229 ? -14.978 -11.968 18.797 1.00 66.88 229 GLN A N 1
ATOM 1792 C CA . GLN A 1 229 ? -16.029 -11.115 19.341 1.00 66.88 229 GLN A CA 1
ATOM 1793 C C . GLN A 1 229 ? -16.063 -11.148 20.873 1.00 66.88 229 GLN A C 1
ATOM 1795 O O . GLN A 1 229 ? -16.205 -10.104 21.511 1.00 66.88 229 GLN A O 1
ATOM 1800 N N . GLU A 1 230 ? -15.884 -12.317 21.488 1.00 69.31 230 GLU A N 1
ATOM 1801 C CA . GLU A 1 230 ? -15.796 -12.471 22.943 1.00 69.31 230 GLU A CA 1
ATOM 1802 C C . GLU A 1 230 ? -14.572 -11.741 23.512 1.00 69.31 230 GLU A C 1
ATOM 1804 O O . GLU A 1 230 ? -14.707 -10.972 24.467 1.00 69.31 230 GLU A O 1
ATOM 1809 N N . ARG A 1 231 ? -13.391 -11.895 22.890 1.00 68.00 231 ARG A N 1
ATOM 1810 C CA . ARG A 1 231 ? -12.164 -11.174 23.280 1.00 68.00 231 ARG A CA 1
ATOM 1811 C C . ARG A 1 231 ? -12.334 -9.662 23.168 1.00 68.00 231 ARG A C 1
ATOM 1813 O O . ARG A 1 231 ? -11.911 -8.937 24.072 1.00 68.00 231 ARG A O 1
ATOM 1820 N N . TYR A 1 232 ? -12.948 -9.188 22.085 1.00 65.69 232 TYR A N 1
ATOM 1821 C CA . TYR A 1 232 ? -13.257 -7.774 21.909 1.00 65.69 232 TYR A CA 1
ATOM 1822 C C . TYR A 1 232 ? -14.218 -7.282 22.995 1.00 65.69 232 TYR A C 1
ATOM 1824 O O . TYR A 1 232 ? -13.907 -6.323 23.699 1.00 65.69 232 TYR A O 1
ATOM 1832 N N . THR A 1 233 ? -15.340 -7.979 23.186 1.00 70.75 233 THR A N 1
ATOM 1833 C CA . THR A 1 233 ? -16.377 -7.622 24.163 1.00 70.75 233 THR A CA 1
ATOM 1834 C C . THR A 1 233 ? -15.811 -7.574 25.578 1.00 70.75 233 THR A C 1
ATOM 1836 O O . THR A 1 233 ? -16.074 -6.624 26.312 1.00 70.75 233 THR A O 1
ATOM 1839 N N . PHE A 1 234 ? -14.997 -8.563 25.958 1.00 71.81 234 PHE A N 1
ATOM 1840 C CA . PHE A 1 234 ? -14.319 -8.591 27.250 1.00 71.81 234 PHE A CA 1
ATOM 1841 C C . PHE A 1 234 ? -13.446 -7.346 27.442 1.00 71.81 234 PHE A C 1
ATOM 1843 O O . PHE A 1 234 ? -13.639 -6.602 28.400 1.00 71.81 234 PHE A O 1
ATOM 1850 N N . ARG A 1 235 ? -12.548 -7.054 26.490 1.00 68.31 235 ARG A N 1
ATOM 1851 C CA . ARG A 1 235 ? -11.646 -5.892 26.569 1.00 68.31 235 ARG A CA 1
ATOM 1852 C C . ARG A 1 235 ? -12.395 -4.561 26.542 1.00 68.31 235 ARG A C 1
ATOM 1854 O O . ARG A 1 235 ? -12.026 -3.645 27.271 1.00 68.31 235 ARG A O 1
ATOM 1861 N N . ALA A 1 236 ? -13.441 -4.451 25.727 1.00 72.00 236 ALA A N 1
ATOM 1862 C CA . ALA A 1 236 ? -14.281 -3.264 25.648 1.00 72.00 236 ALA A CA 1
ATOM 1863 C C . ALA A 1 236 ? -15.030 -3.023 26.966 1.00 72.00 236 ALA A C 1
ATOM 1865 O O . ALA A 1 236 ? -15.067 -1.885 27.424 1.00 72.00 236 ALA A O 1
ATOM 1866 N N . LYS A 1 237 ? -15.540 -4.076 27.623 1.00 81.69 237 LYS A N 1
ATOM 1867 C CA . LYS A 1 237 ? -16.127 -3.984 28.971 1.00 81.69 237 LYS A CA 1
ATOM 1868 C C . LYS A 1 237 ? -15.096 -3.560 30.016 1.00 81.69 237 LYS A C 1
ATOM 1870 O O . LYS A 1 237 ? -15.387 -2.672 30.812 1.00 81.69 237 LYS A O 1
ATOM 1875 N N . THR A 1 238 ? -13.890 -4.132 29.991 1.00 79.75 238 THR A N 1
ATOM 1876 C CA . THR A 1 238 ? -12.802 -3.733 30.901 1.00 79.75 238 THR A CA 1
ATOM 1877 C C . THR A 1 238 ? -12.449 -2.256 30.728 1.00 79.75 238 THR A C 1
ATOM 1879 O O . THR A 1 238 ? -12.462 -1.503 31.699 1.00 79.75 238 THR A O 1
ATOM 1882 N N . LYS A 1 239 ? -12.219 -1.808 29.488 1.00 79.62 239 LYS A N 1
ATOM 1883 C CA . LYS A 1 239 ? -11.881 -0.409 29.194 1.00 79.62 239 LYS A CA 1
ATOM 1884 C C . LYS A 1 239 ? -13.043 0.544 29.470 1.00 79.62 239 LYS A C 1
ATOM 1886 O O . LYS A 1 239 ? -12.800 1.677 29.867 1.00 79.62 239 LYS A O 1
ATOM 1891 N N . LEU A 1 240 ? -14.291 0.105 29.289 1.00 85.75 240 LEU A N 1
ATOM 1892 C CA . LEU A 1 240 ? -15.466 0.885 29.674 1.00 85.75 240 LEU A CA 1
ATOM 1893 C C . LEU A 1 240 ? -15.468 1.127 31.184 1.00 85.75 240 LEU A C 1
ATOM 1895 O O . LEU A 1 240 ? -15.570 2.276 31.595 1.00 85.75 240 LEU A O 1
ATOM 1899 N N . ALA A 1 241 ? -15.263 0.085 31.992 1.00 88.69 241 ALA A N 1
ATOM 1900 C CA . ALA A 1 241 ? -15.193 0.223 33.445 1.00 88.69 241 ALA A CA 1
ATOM 1901 C C . ALA A 1 241 ? -14.040 1.150 33.887 1.00 88.69 241 ALA A C 1
ATOM 1903 O O . ALA A 1 241 ? -14.214 1.994 34.767 1.00 88.69 241 ALA A O 1
ATOM 1904 N N . GLU A 1 242 ? -12.868 1.048 33.252 1.00 87.56 242 GLU A N 1
ATOM 1905 C CA . GLU A 1 242 ? -11.728 1.946 33.498 1.00 87.56 242 GLU A CA 1
ATOM 1906 C C . GLU A 1 242 ? -12.017 3.401 33.098 1.00 87.56 242 GLU A C 1
ATOM 1908 O O . GLU A 1 242 ? -11.663 4.333 33.828 1.00 87.56 242 GLU A O 1
ATOM 1913 N N . ALA A 1 243 ? -12.659 3.603 31.944 1.00 85.88 243 ALA A N 1
ATOM 1914 C CA . ALA A 1 243 ? -13.030 4.916 31.434 1.00 85.88 243 ALA A CA 1
ATOM 1915 C C . ALA A 1 243 ? -14.121 5.563 32.294 1.00 85.88 243 ALA A C 1
ATOM 1917 O O . ALA A 1 243 ? -14.006 6.743 32.608 1.00 85.88 243 ALA A O 1
ATOM 1918 N N . GLU A 1 244 ? -15.124 4.804 32.744 1.00 92.69 244 GLU A N 1
ATOM 1919 C CA . GLU A 1 244 ? -16.151 5.268 33.684 1.00 92.69 244 GLU A CA 1
ATOM 1920 C C . GLU A 1 244 ? -15.534 5.655 35.031 1.00 92.69 244 GLU A C 1
ATOM 1922 O O . GLU A 1 244 ? -15.838 6.724 35.560 1.00 92.69 244 GLU A O 1
ATOM 1927 N N . LYS A 1 245 ? -14.595 4.852 35.551 1.00 92.88 245 LYS A N 1
ATOM 1928 C CA . LYS A 1 245 ? -13.853 5.185 36.776 1.00 92.88 245 LYS A CA 1
ATOM 1929 C C . LYS A 1 245 ? -13.015 6.454 36.612 1.00 92.88 245 LYS A C 1
ATOM 1931 O O . LYS A 1 245 ? -12.962 7.274 37.521 1.00 92.88 245 LYS A O 1
ATOM 1936 N N . SER A 1 246 ? -12.373 6.621 35.459 1.00 90.25 246 SER A N 1
ATOM 1937 C CA . SER A 1 246 ? -11.560 7.799 35.151 1.00 90.25 246 SER A CA 1
ATOM 1938 C C . SER A 1 246 ? -12.409 9.049 34.918 1.00 90.25 246 SER A C 1
ATOM 1940 O O . SER A 1 246 ? -11.994 10.130 35.320 1.00 90.25 246 SER A O 1
ATOM 1942 N N . LEU A 1 247 ? -13.594 8.910 34.317 1.00 91.81 247 LEU A N 1
ATOM 1943 C CA . LEU A 1 247 ? -14.569 9.988 34.138 1.00 91.81 247 LEU A CA 1
ATOM 1944 C C . LEU A 1 247 ? -15.157 10.446 35.480 1.00 91.81 247 LEU A C 1
ATOM 1946 O O . LEU A 1 247 ? -15.396 11.633 35.666 1.00 91.81 247 LEU A O 1
ATOM 1950 N N . ALA A 1 248 ? -15.347 9.518 36.422 1.00 92.25 248 ALA A N 1
ATOM 1951 C CA . ALA A 1 248 ? -15.809 9.816 37.775 1.00 92.25 248 ALA A CA 1
ATOM 1952 C C . ALA A 1 248 ? -14.724 10.435 38.683 1.00 92.25 248 ALA A C 1
ATOM 1954 O O . ALA A 1 248 ? -15.052 10.939 39.756 1.00 92.25 248 ALA A O 1
ATOM 1955 N N . ASP A 1 249 ? -13.444 10.398 38.291 1.00 92.06 249 ASP A N 1
ATOM 1956 C CA . ASP A 1 249 ? -12.342 10.962 39.075 1.00 92.06 249 ASP A CA 1
ATOM 1957 C C . ASP A 1 249 ? -12.255 12.491 38.881 1.00 92.06 249 ASP A C 1
ATOM 1959 O O . ASP A 1 249 ? -11.937 12.952 37.777 1.00 92.06 249 ASP A O 1
ATOM 1963 N N . PRO A 1 250 ? -12.445 13.303 39.941 1.00 90.31 250 PRO A N 1
ATOM 1964 C CA . PRO A 1 250 ? -12.413 14.765 39.848 1.00 90.31 250 PRO A CA 1
ATOM 1965 C C . PRO A 1 250 ? -11.095 15.331 39.300 1.00 90.31 250 PRO A C 1
ATOM 1967 O O . PRO A 1 250 ? -11.072 16.441 38.765 1.00 90.31 250 PRO A O 1
ATOM 1970 N N . ARG A 1 251 ? -9.988 14.580 39.401 1.00 93.38 251 ARG A N 1
ATOM 1971 C CA . ARG A 1 251 ? -8.667 14.985 38.890 1.00 93.38 251 ARG A CA 1
ATOM 1972 C C . ARG A 1 251 ? -8.601 15.001 37.363 1.00 93.38 251 ARG A C 1
ATOM 1974 O O . ARG A 1 251 ? -7.722 15.647 36.800 1.00 93.38 251 ARG A O 1
ATOM 1981 N N . ASN A 1 252 ? -9.537 14.338 36.685 1.00 89.06 252 ASN A N 1
ATOM 1982 C CA . ASN A 1 252 ? -9.577 14.231 35.229 1.00 89.06 252 ASN A CA 1
ATOM 1983 C C . ASN A 1 252 ? -10.509 15.252 34.560 1.00 89.06 252 ASN A C 1
ATOM 1985 O O . ASN A 1 252 ? -10.797 15.115 33.374 1.00 89.06 252 ASN A O 1
ATOM 1989 N N . LYS A 1 253 ? -10.944 16.302 35.270 1.00 88.75 253 LYS A N 1
ATOM 1990 C CA . LYS A 1 253 ? -11.881 17.318 34.753 1.00 88.75 253 LYS A CA 1
ATOM 1991 C C . LYS A 1 253 ? -11.454 17.935 33.413 1.00 88.75 253 LYS A C 1
ATOM 1993 O O . LYS A 1 253 ? -12.282 18.174 32.543 1.00 88.75 253 LYS A O 1
ATOM 1998 N N . ALA A 1 254 ? -10.150 18.114 33.199 1.00 88.00 254 ALA A N 1
ATOM 1999 C CA . ALA A 1 254 ? -9.604 18.618 31.934 1.00 88.00 254 ALA A CA 1
ATOM 2000 C C . ALA A 1 254 ? -9.812 17.672 30.728 1.00 88.00 254 ALA A C 1
ATOM 2002 O O . ALA A 1 254 ? -9.675 18.106 29.590 1.00 88.00 254 ALA A O 1
ATOM 2003 N N . LYS A 1 255 ? -10.128 16.391 30.963 1.00 90.19 255 LYS A N 1
ATOM 2004 C CA . LYS A 1 255 ? -10.341 15.343 29.946 1.00 90.19 255 LYS A CA 1
ATOM 2005 C C . LYS A 1 255 ? -11.787 14.834 29.912 1.00 90.19 255 LYS A C 1
ATOM 2007 O O . LYS A 1 255 ? -12.066 13.836 29.253 1.00 90.19 255 LYS A O 1
ATOM 2012 N N . GLU A 1 256 ? -12.704 15.482 30.628 1.00 88.31 256 GLU A N 1
ATOM 2013 C CA . GLU A 1 256 ? -14.075 15.001 30.836 1.00 88.31 256 GLU A CA 1
ATOM 2014 C C . GLU A 1 256 ? -14.829 14.784 29.516 1.00 88.31 256 GLU A C 1
ATOM 2016 O O . GLU A 1 256 ? -15.446 13.738 29.319 1.00 88.31 256 GLU A O 1
ATOM 2021 N N . ALA A 1 257 ? -14.720 15.726 28.574 1.00 86.25 257 ALA A N 1
ATOM 2022 C CA . ALA A 1 257 ? -15.368 15.625 27.267 1.00 86.25 257 ALA A CA 1
ATOM 2023 C C . ALA A 1 257 ? -14.865 14.418 26.450 1.00 86.25 257 ALA A C 1
ATOM 2025 O O . ALA A 1 257 ? -15.667 13.674 25.880 1.00 86.25 257 ALA A O 1
ATOM 2026 N N . ASP A 1 258 ? -13.550 14.185 26.440 1.00 79.25 258 ASP A N 1
ATOM 2027 C CA . ASP A 1 258 ? -12.936 13.062 25.724 1.00 79.25 258 ASP A CA 1
ATOM 2028 C C . ASP A 1 258 ? -13.286 11.719 26.371 1.00 79.25 258 ASP A C 1
ATOM 2030 O O . ASP A 1 258 ? -13.623 10.757 25.679 1.00 79.25 258 ASP A O 1
ATOM 2034 N N . LEU A 1 259 ? -13.257 11.656 27.706 1.00 86.12 259 LEU A N 1
ATOM 2035 C CA . LEU A 1 259 ? -13.643 10.471 28.469 1.00 86.12 259 LEU A CA 1
ATOM 2036 C C . LEU A 1 259 ? -15.125 10.141 28.277 1.00 86.12 259 LEU A C 1
ATOM 2038 O O . LEU A 1 259 ? -15.465 8.975 28.092 1.00 86.12 259 LEU A O 1
ATOM 2042 N N . LYS A 1 260 ? -16.002 11.150 28.239 1.00 90.31 260 LYS A N 1
ATOM 2043 C CA . LYS A 1 260 ? -17.428 10.965 27.952 1.00 90.31 260 LYS A CA 1
ATOM 2044 C C . LYS A 1 260 ? -17.648 10.419 26.545 1.00 90.31 260 LYS A C 1
ATOM 2046 O O . LYS A 1 260 ? -18.327 9.411 26.383 1.00 90.31 260 LYS A O 1
ATOM 2051 N N . LYS A 1 261 ? -16.977 10.994 25.543 1.00 82.00 261 LYS A N 1
ATOM 2052 C CA . LYS A 1 261 ? -17.008 10.491 24.161 1.00 82.00 261 LYS A CA 1
ATOM 2053 C C . LYS A 1 261 ? -16.504 9.046 24.060 1.00 82.00 261 LYS A C 1
ATOM 2055 O O . LYS A 1 261 ? -17.067 8.254 23.306 1.00 82.00 261 LYS A O 1
ATOM 2060 N N . LEU A 1 262 ? -15.463 8.690 24.817 1.00 77.44 262 LEU A N 1
ATOM 2061 C CA . LEU A 1 262 ? -14.943 7.323 24.889 1.00 77.44 262 LEU A CA 1
ATOM 2062 C C . LEU A 1 262 ? -15.951 6.360 25.533 1.00 77.44 262 LEU A C 1
ATOM 2064 O O . LEU A 1 262 ? -16.183 5.286 24.981 1.00 77.44 262 LEU A O 1
ATOM 2068 N N . VAL A 1 263 ? -16.552 6.736 26.665 1.00 85.44 263 VAL A N 1
ATOM 2069 C CA . VAL A 1 263 ? -17.574 5.944 27.371 1.00 85.44 263 VAL A CA 1
ATOM 2070 C C . VAL A 1 263 ? -18.795 5.718 26.482 1.00 85.44 263 VAL A C 1
ATOM 2072 O O . VAL A 1 263 ? -19.197 4.571 26.287 1.00 85.44 263 VAL A O 1
ATOM 2075 N N . ASP A 1 264 ? -19.340 6.780 25.890 1.00 81.88 264 ASP A N 1
ATOM 2076 C CA . ASP A 1 264 ? -20.506 6.705 25.005 1.00 81.88 264 ASP A CA 1
ATOM 2077 C C . ASP A 1 264 ? -20.193 5.855 23.766 1.00 81.88 264 ASP A C 1
ATOM 2079 O O . ASP A 1 264 ? -20.972 4.981 23.380 1.00 81.88 264 ASP A O 1
ATOM 2083 N N . GLY A 1 265 ? -18.998 6.033 23.191 1.00 72.38 265 GLY A N 1
ATOM 2084 C CA . GLY A 1 265 ? -18.496 5.197 22.107 1.00 72.38 265 GLY A CA 1
ATOM 2085 C C . GLY A 1 265 ? -18.445 3.717 22.491 1.00 72.38 265 GLY A C 1
ATOM 2086 O O . GLY A 1 265 ? -18.986 2.884 21.774 1.00 72.38 265 GLY A O 1
ATOM 2087 N N . LEU A 1 266 ? -17.842 3.367 23.629 1.00 75.50 266 LEU A N 1
ATOM 2088 C CA . LEU A 1 266 ? -17.739 1.977 24.087 1.00 75.50 266 LEU A CA 1
ATOM 2089 C C . LEU A 1 266 ? -19.111 1.357 24.401 1.00 75.50 266 LEU A C 1
ATOM 2091 O O . LEU A 1 266 ? -19.342 0.207 24.032 1.00 75.50 266 LEU A O 1
ATOM 2095 N N . LYS A 1 267 ? -20.037 2.110 25.010 1.00 80.94 267 LYS A N 1
ATOM 2096 C CA . LYS A 1 267 ? -21.414 1.654 25.281 1.00 80.94 267 LYS A CA 1
ATOM 2097 C C . LYS A 1 267 ? -22.177 1.340 23.998 1.00 80.94 267 LYS A C 1
ATOM 2099 O O . LYS A 1 267 ? -22.774 0.270 23.899 1.00 80.94 267 LYS A O 1
ATOM 2104 N N . ASN A 1 268 ? -22.093 2.219 23.001 1.00 66.94 268 ASN A N 1
ATOM 2105 C CA . ASN A 1 268 ? -22.740 2.008 21.705 1.00 66.94 268 ASN A CA 1
ATOM 2106 C C . ASN A 1 268 ? -22.169 0.788 20.966 1.00 66.94 268 ASN A C 1
ATOM 2108 O O . ASN A 1 268 ? -22.911 0.049 20.328 1.00 66.94 268 ASN A O 1
ATOM 2112 N N . ARG A 1 269 ? -20.857 0.542 21.079 1.00 63.78 269 ARG A N 1
ATOM 2113 C CA . ARG A 1 269 ? -20.196 -0.620 20.457 1.00 63.78 269 ARG A CA 1
ATOM 2114 C C . ARG A 1 269 ? -20.509 -1.944 21.142 1.00 63.78 269 ARG A C 1
ATOM 2116 O O . ARG A 1 269 ? -20.536 -2.976 20.482 1.00 63.78 269 ARG A O 1
ATOM 2123 N N . LEU A 1 270 ? -20.726 -1.920 22.456 1.00 68.19 270 LEU A N 1
ATOM 2124 C CA . LEU A 1 270 ? -21.136 -3.095 23.223 1.00 68.19 270 LEU A CA 1
ATOM 2125 C C . LEU A 1 270 ? -22.611 -3.457 22.993 1.00 68.19 270 LEU A C 1
ATOM 2127 O O . LEU A 1 270 ? -22.954 -4.630 23.107 1.00 68.19 270 LEU A O 1
ATOM 2131 N N . ASN A 1 271 ? -23.450 -2.478 22.636 1.00 62.72 271 ASN A N 1
ATOM 2132 C CA . ASN A 1 271 ? -24.883 -2.645 22.385 1.00 62.72 271 ASN A CA 1
ATOM 2133 C C . ASN A 1 271 ? -25.286 -2.078 21.006 1.00 62.72 271 ASN A C 1
ATOM 2135 O O . ASN A 1 271 ? -26.008 -1.078 20.943 1.00 62.72 271 ASN A O 1
ATOM 2139 N N . PRO A 1 272 ? -24.831 -2.674 19.888 1.00 50.50 272 PRO A N 1
ATOM 2140 C CA . PRO A 1 272 ? -25.202 -2.185 18.566 1.00 50.50 272 PRO A CA 1
ATOM 2141 C C . PRO A 1 272 ? -26.717 -2.364 18.319 1.00 50.50 272 PRO A C 1
ATOM 2143 O O . PRO A 1 272 ? -27.302 -3.338 18.806 1.00 50.50 272 PRO A O 1
ATOM 2146 N N . PRO A 1 273 ? -27.370 -1.461 17.559 1.00 37.12 273 PRO A N 1
ATOM 2147 C CA . PRO A 1 273 ? -28.806 -1.527 17.276 1.00 37.12 273 PRO A CA 1
ATOM 2148 C C . PRO A 1 273 ? -29.207 -2.827 16.557 1.00 37.12 273 PRO A C 1
ATOM 2150 O O . PRO A 1 273 ? -28.414 -3.414 15.821 1.00 37.12 273 PRO A O 1
ATOM 2153 N N . ALA A 1 274 ? -30.460 -3.262 16.742 1.00 37.59 274 ALA A N 1
ATOM 2154 C CA . ALA A 1 274 ? -30.995 -4.558 16.291 1.00 37.59 274 ALA A CA 1
ATOM 2155 C C . ALA A 1 274 ? -30.803 -4.866 14.787 1.00 37.59 274 ALA A C 1
ATOM 2157 O O . ALA A 1 274 ? -30.717 -6.023 14.386 1.00 37.59 274 ALA A O 1
ATOM 2158 N N . THR A 1 275 ? -30.634 -3.847 13.943 1.00 41.12 275 THR A N 1
ATOM 2159 C CA . THR A 1 275 ? -30.313 -3.983 12.510 1.00 41.12 275 THR A CA 1
ATOM 2160 C C . THR A 1 275 ? -28.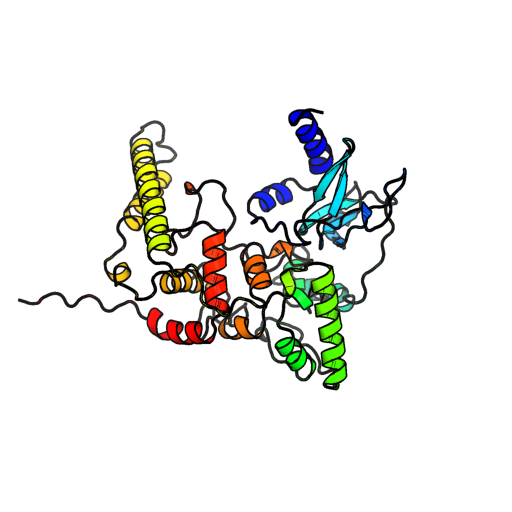922 -4.588 12.239 1.00 41.12 275 THR A C 1
ATOM 2162 O O . THR A 1 275 ? -28.691 -5.201 11.191 1.00 41.12 275 THR A O 1
ATOM 2165 N N . ALA A 1 276 ? -27.989 -4.479 13.189 1.00 41.41 276 ALA A N 1
ATOM 2166 C CA . ALA A 1 276 ? -26.680 -5.132 13.150 1.00 41.41 276 ALA A CA 1
ATOM 2167 C C . ALA A 1 276 ? -26.724 -6.598 13.624 1.00 41.41 276 ALA A C 1
ATOM 2169 O O . ALA A 1 276 ? -25.798 -7.354 13.351 1.00 41.41 276 ALA A O 1
ATOM 2170 N N . GLN A 1 277 ? -27.805 -7.003 14.300 1.00 40.53 277 GLN A N 1
ATOM 2171 C CA . GLN A 1 277 ? -27.954 -8.311 14.950 1.00 40.53 277 GLN A CA 1
ATOM 2172 C C . GLN A 1 277 ? -28.586 -9.375 14.036 1.00 40.53 277 GLN A C 1
ATOM 2174 O O . GLN A 1 277 ? -28.725 -10.530 14.432 1.00 40.53 277 GLN A O 1
ATOM 2179 N N . GLY A 1 278 ? -28.950 -9.015 12.799 1.00 42.28 278 GLY A N 1
ATOM 2180 C CA . GLY A 1 278 ? -29.449 -9.973 11.816 1.00 42.28 278 GLY A CA 1
ATOM 2181 C C . GLY A 1 278 ? -28.371 -11.000 11.481 1.00 42.28 278 GLY A C 1
ATOM 2182 O O . GLY A 1 278 ? -27.347 -10.629 10.905 1.00 42.28 278 GLY A O 1
ATOM 2183 N N . ALA A 1 279 ? -28.622 -12.262 11.842 1.00 44.44 279 ALA A N 1
ATOM 2184 C CA . ALA A 1 279 ? -27.775 -13.423 11.592 1.00 44.44 279 ALA A CA 1
ATOM 2185 C C . ALA A 1 279 ? -27.409 -13.520 10.103 1.00 44.44 279 ALA A C 1
ATOM 2187 O O . ALA A 1 279 ? -28.100 -14.141 9.295 1.00 44.44 279 ALA A O 1
ATOM 2188 N N . ALA A 1 280 ? -26.320 -12.859 9.716 1.00 52.28 280 ALA A N 1
ATOM 2189 C CA . ALA A 1 280 ? -25.744 -13.043 8.404 1.00 52.28 280 ALA A CA 1
ATOM 2190 C C . ALA A 1 280 ? -25.212 -14.475 8.362 1.00 52.28 280 ALA A C 1
ATOM 2192 O O . ALA A 1 280 ? -24.443 -14.872 9.234 1.00 52.28 280 ALA A O 1
ATOM 2193 N N . ARG A 1 281 ? -25.587 -15.235 7.327 1.00 56.72 281 ARG A N 1
ATOM 2194 C CA . ARG A 1 281 ? -25.003 -16.557 7.037 1.00 56.72 281 ARG A CA 1
ATOM 2195 C C . ARG A 1 281 ? -23.465 -16.511 6.926 1.00 56.72 281 ARG A C 1
ATOM 2197 O O . ARG A 1 281 ? -22.829 -17.553 6.984 1.00 56.72 281 ARG A O 1
ATOM 2204 N N . ASP A 1 282 ? -22.893 -15.312 6.774 1.00 68.38 282 ASP A N 1
ATOM 2205 C CA . ASP A 1 282 ? -21.462 -15.026 6.696 1.00 68.38 282 ASP A CA 1
ATOM 2206 C C . ASP A 1 282 ? -21.134 -13.690 7.415 1.00 68.38 282 ASP A C 1
ATOM 2208 O O . ASP A 1 282 ? -21.142 -12.622 6.789 1.00 68.38 282 ASP A O 1
ATOM 2212 N N . PRO A 1 283 ? -20.911 -13.703 8.745 1.00 69.44 283 PRO A N 1
ATOM 2213 C CA . PRO A 1 283 ? -20.636 -12.487 9.518 1.00 69.44 283 PRO A CA 1
ATOM 2214 C C . PRO A 1 283 ? -19.313 -11.828 9.110 1.00 69.44 283 PRO A C 1
ATOM 2216 O O . PRO A 1 283 ? -19.217 -10.602 9.088 1.00 69.44 283 PRO A O 1
ATOM 2219 N N . TYR A 1 284 ? -18.324 -12.630 8.710 1.00 75.25 284 TYR A N 1
ATOM 2220 C CA . TYR A 1 284 ? -17.030 -12.149 8.245 1.00 75.25 284 TYR A CA 1
ATOM 2221 C C . TYR A 1 284 ? -17.158 -11.226 7.036 1.00 75.25 284 TYR A C 1
ATOM 2223 O O . TYR A 1 284 ? -16.676 -10.093 7.048 1.00 75.25 284 TYR A O 1
ATOM 2231 N N . SER A 1 285 ? -17.842 -11.700 5.997 1.00 76.06 285 SER A N 1
ATOM 2232 C CA . SER A 1 285 ? -17.941 -10.978 4.728 1.00 76.06 285 SER A CA 1
ATOM 2233 C C . SER A 1 285 ? -18.799 -9.729 4.856 1.00 76.06 285 SER A C 1
ATOM 2235 O O . SER A 1 285 ? -18.503 -8.715 4.228 1.00 76.06 285 SER A O 1
ATOM 2237 N N . ARG A 1 286 ? -19.814 -9.759 5.728 1.00 76.50 286 ARG A N 1
ATOM 2238 C CA . ARG A 1 286 ? -20.597 -8.569 6.070 1.00 76.50 286 ARG A CA 1
ATOM 2239 C C . ARG A 1 286 ? -19.736 -7.505 6.755 1.00 76.50 286 ARG A C 1
ATOM 2241 O O . ARG A 1 286 ? -19.758 -6.354 6.326 1.00 76.50 286 ARG A O 1
ATOM 2248 N N . SER A 1 287 ? -18.971 -7.867 7.783 1.00 76.38 287 SER A N 1
ATOM 2249 C CA . SER A 1 287 ? -18.083 -6.924 8.478 1.00 76.38 287 SER A CA 1
ATOM 2250 C C . SER A 1 287 ? -16.964 -6.405 7.567 1.00 76.38 287 SER A C 1
ATOM 2252 O O . SER A 1 287 ? -16.653 -5.214 7.578 1.00 76.38 287 SER A O 1
ATOM 2254 N N . ALA A 1 288 ? -16.395 -7.265 6.716 1.00 84.19 288 ALA A N 1
ATOM 2255 C CA . ALA A 1 288 ? -15.425 -6.864 5.698 1.00 84.19 288 ALA A CA 1
ATOM 2256 C C . ALA A 1 288 ? -16.024 -5.854 4.704 1.00 84.19 288 ALA A C 1
ATOM 2258 O O . ALA A 1 288 ? -15.395 -4.842 4.390 1.00 84.19 288 ALA A O 1
ATOM 2259 N N . PHE A 1 289 ? -17.261 -6.089 4.255 1.00 85.50 289 PHE A N 1
ATOM 2260 C CA . PHE A 1 289 ? -17.979 -5.178 3.367 1.00 85.50 289 PHE A CA 1
ATOM 2261 C C . PHE A 1 289 ? -18.242 -3.828 4.044 1.00 85.50 289 PHE A C 1
ATOM 2263 O O . PHE A 1 289 ? -18.008 -2.792 3.433 1.00 85.50 289 PHE A O 1
ATOM 2270 N N . GLN A 1 290 ? -18.624 -3.813 5.325 1.00 84.12 290 GLN A N 1
ATOM 2271 C CA . GLN A 1 290 ? -18.819 -2.574 6.089 1.00 84.12 290 GLN A CA 1
ATOM 2272 C C . GLN A 1 290 ? -17.540 -1.736 6.221 1.00 84.12 290 GLN A C 1
ATOM 2274 O O . GLN A 1 290 ? -17.614 -0.508 6.149 1.00 84.12 290 GLN A O 1
ATOM 2279 N N . LEU A 1 291 ? -16.373 -2.370 6.394 1.00 88.69 291 LEU A N 1
ATOM 2280 C CA . LEU A 1 291 ? -15.087 -1.668 6.324 1.00 88.69 291 LEU A CA 1
ATOM 2281 C C . LEU A 1 291 ? -14.858 -1.083 4.927 1.00 88.69 291 LEU A C 1
ATOM 2283 O O . LEU A 1 291 ? -14.539 0.099 4.792 1.00 88.69 291 LEU A O 1
ATOM 2287 N N . LEU A 1 292 ? -15.041 -1.906 3.892 1.00 90.25 292 LEU A N 1
ATOM 2288 C CA . LEU A 1 292 ? -14.805 -1.535 2.500 1.00 90.25 292 LEU A CA 1
ATOM 2289 C C . LEU A 1 292 ? -15.696 -0.363 2.055 1.00 90.25 292 LEU A C 1
A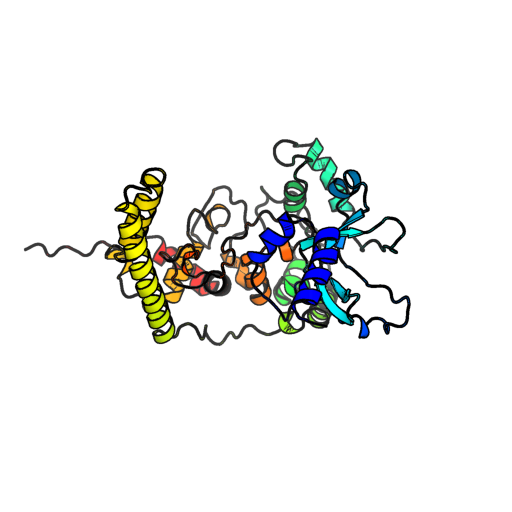TOM 2291 O O . LEU A 1 292 ? -15.220 0.554 1.390 1.00 90.25 292 LEU A O 1
ATOM 2295 N N . THR A 1 293 ? -16.963 -0.335 2.471 1.00 88.06 293 THR A N 1
ATOM 2296 C CA . THR A 1 293 ? -17.924 0.728 2.138 1.00 88.06 293 THR A CA 1
ATOM 2297 C C . THR A 1 293 ? -18.028 1.820 3.201 1.00 88.06 293 THR A C 1
ATOM 2299 O O . THR A 1 293 ? -18.990 2.590 3.213 1.00 88.06 293 THR A O 1
ATOM 2302 N N . ASN A 1 294 ? -17.064 1.929 4.115 1.00 87.62 294 ASN A N 1
ATOM 2303 C CA . ASN A 1 294 ? -17.038 3.039 5.058 1.00 87.62 294 ASN A CA 1
ATOM 2304 C C . ASN A 1 294 ? -16.632 4.342 4.342 1.00 87.62 294 ASN A C 1
ATOM 2306 O O . ASN A 1 294 ? -15.589 4.405 3.688 1.00 87.62 294 ASN A O 1
ATOM 2310 N N . LYS A 1 295 ? -17.426 5.409 4.515 1.00 87.06 295 LYS A N 1
ATOM 2311 C CA . LYS A 1 295 ? -17.219 6.726 3.874 1.00 87.06 295 LYS A CA 1
ATOM 2312 C C . LYS A 1 295 ? -15.870 7.381 4.183 1.00 87.06 295 LYS A C 1
ATOM 2314 O O . LYS A 1 295 ? -15.420 8.210 3.402 1.00 87.06 295 LYS A O 1
ATOM 2319 N N . ASN A 1 296 ? -15.229 6.998 5.284 1.00 88.88 296 ASN A N 1
ATOM 2320 C CA . ASN A 1 296 ? -13.931 7.521 5.708 1.00 88.88 296 ASN A CA 1
ATOM 2321 C C . ASN A 1 296 ? -12.760 6.596 5.333 1.00 88.88 296 ASN A C 1
ATOM 2323 O O . ASN A 1 296 ? -11.616 6.939 5.611 1.00 88.88 296 ASN A O 1
ATOM 2327 N N . LEU A 1 297 ? -13.037 5.434 4.729 1.00 92.56 297 LEU A N 1
ATOM 2328 C CA . LEU A 1 297 ? -12.035 4.461 4.292 1.00 92.56 297 LEU A CA 1
ATOM 2329 C C . LEU A 1 297 ? -12.001 4.400 2.760 1.00 92.56 297 LEU A C 1
ATOM 2331 O O . LEU A 1 297 ? -11.695 5.394 2.100 1.00 92.56 297 LEU A O 1
ATOM 2335 N N . CYS A 1 298 ? -12.306 3.245 2.168 1.00 92.88 298 CYS A N 1
ATOM 2336 C CA . CYS A 1 298 ? -12.039 2.971 0.760 1.00 92.88 298 CYS A CA 1
ATOM 2337 C C . CYS A 1 298 ? -12.948 3.789 -0.167 1.00 92.88 298 CYS A C 1
ATOM 2339 O O . CYS A 1 298 ? -12.453 4.402 -1.116 1.00 92.88 298 CYS A O 1
ATOM 2341 N N . ILE A 1 299 ? -14.251 3.878 0.137 1.00 91.19 299 ILE A N 1
ATOM 2342 C CA . ILE A 1 299 ? -15.199 4.619 -0.711 1.00 91.19 299 ILE A CA 1
ATOM 2343 C C . ILE A 1 299 ? -15.082 6.143 -0.607 1.00 91.19 299 ILE A C 1
ATOM 2345 O O . ILE A 1 299 ? -15.747 6.863 -1.341 1.00 91.19 299 ILE A O 1
ATOM 2349 N N . SER A 1 300 ? -14.200 6.670 0.246 1.00 90.62 300 SER A N 1
ATOM 2350 C CA . SER A 1 300 ? -13.846 8.093 0.173 1.00 90.62 300 SER A CA 1
ATOM 2351 C C . SER A 1 300 ? -13.225 8.457 -1.184 1.00 90.62 300 SER A C 1
ATOM 2353 O O . SER A 1 300 ? -13.324 9.598 -1.622 1.00 90.62 300 SER A O 1
ATOM 2355 N N . CYS A 1 301 ? -12.590 7.482 -1.850 1.00 90.50 301 CYS A N 1
ATOM 2356 C CA . CYS A 1 301 ? -11.870 7.676 -3.108 1.00 90.50 301 CYS A CA 1
ATOM 2357 C C . CYS A 1 301 ? -12.233 6.654 -4.192 1.00 90.50 301 CYS A C 1
ATOM 2359 O O . CYS A 1 301 ? -12.092 6.968 -5.374 1.00 90.50 301 CYS A O 1
ATOM 2361 N N . HIS A 1 302 ? -12.651 5.445 -3.817 1.00 91.44 302 HIS A N 1
ATOM 2362 C CA . HIS A 1 302 ? -12.908 4.339 -4.736 1.00 91.44 302 HIS A CA 1
ATOM 2363 C C . HIS A 1 302 ? -14.400 4.055 -4.897 1.00 91.44 302 HIS A C 1
ATOM 2365 O O . HIS A 1 302 ? -15.159 4.109 -3.936 1.00 91.44 302 HIS A O 1
ATOM 2371 N N . ASN A 1 303 ? -14.800 3.627 -6.088 1.00 89.00 303 ASN A N 1
ATOM 2372 C CA . ASN A 1 303 ? -16.064 2.913 -6.247 1.00 89.00 303 ASN A CA 1
ATOM 2373 C C . ASN A 1 303 ? -15.850 1.420 -5.966 1.00 89.00 303 ASN A C 1
ATOM 2375 O O . ASN A 1 303 ? -14.754 0.890 -6.177 1.00 89.00 303 ASN A O 1
ATOM 2379 N N . VAL A 1 304 ? -16.894 0.748 -5.491 1.00 87.69 304 VAL A N 1
ATOM 2380 C CA . VAL A 1 304 ? -16.888 -0.677 -5.145 1.00 87.69 304 VAL A CA 1
ATOM 2381 C C . VAL A 1 304 ? -18.036 -1.347 -5.894 1.00 87.69 304 VAL A C 1
ATOM 2383 O O . VAL A 1 304 ? -19.176 -1.352 -5.433 1.00 87.69 304 VAL A O 1
ATOM 2386 N N . GLY A 1 305 ? -17.752 -1.853 -7.097 1.00 82.69 305 GLY A N 1
ATOM 2387 C CA . GLY A 1 305 ? -18.803 -2.334 -7.994 1.00 82.69 305 G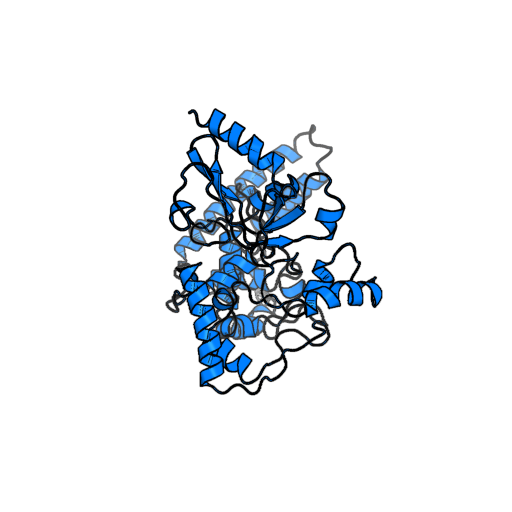LY A CA 1
ATOM 2388 C C . GLY A 1 305 ? -19.738 -1.187 -8.364 1.00 82.69 305 GLY A C 1
ATOM 2389 O O . GLY A 1 305 ? -19.280 -0.172 -8.897 1.00 82.69 305 GLY A O 1
ATOM 2390 N N . SER A 1 306 ? -21.025 -1.343 -8.053 1.00 81.50 306 SER A N 1
ATOM 2391 C CA . SER A 1 306 ? -22.055 -0.308 -8.205 1.00 81.50 306 SER A CA 1
ATOM 2392 C C . SER A 1 306 ? -22.151 0.657 -7.018 1.00 81.50 306 SER A C 1
ATOM 2394 O O . SER A 1 306 ? -22.826 1.679 -7.126 1.00 81.50 306 SER A O 1
ATOM 2396 N N . VAL A 1 307 ? -21.485 0.377 -5.890 1.00 83.12 307 VAL A N 1
ATOM 2397 C CA . VAL A 1 307 ? -21.471 1.286 -4.738 1.00 83.12 307 VAL A CA 1
ATOM 2398 C C . VAL A 1 307 ? -20.531 2.444 -5.039 1.00 83.12 307 VAL A C 1
ATOM 2400 O O . VAL A 1 307 ? -19.311 2.277 -5.133 1.00 83.12 307 VAL A O 1
ATOM 2403 N N . THR A 1 308 ? -21.113 3.629 -5.186 1.00 83.12 308 THR A N 1
ATOM 2404 C CA . THR A 1 308 ? -20.379 4.855 -5.489 1.00 83.12 308 THR A CA 1
ATOM 2405 C C . THR A 1 308 ? -20.032 5.626 -4.226 1.00 83.12 308 THR A C 1
ATOM 2407 O O . THR A 1 308 ? -20.846 5.762 -3.309 1.00 83.12 308 THR A O 1
ATOM 2410 N N . GLY A 1 309 ? -18.808 6.139 -4.202 1.00 81.31 309 GLY A N 1
ATOM 2411 C CA . GLY A 1 309 ? -18.284 6.976 -3.137 1.00 81.31 309 GLY A CA 1
ATOM 2412 C C . GLY A 1 309 ? -18.323 8.457 -3.501 1.00 81.31 309 GLY A C 1
ATOM 2413 O O . GLY A 1 309 ? -19.388 9.051 -3.652 1.00 81.31 309 GLY A O 1
ATOM 2414 N N . GLN A 1 310 ? -17.137 9.048 -3.644 1.00 80.44 310 GLN A N 1
ATOM 2415 C CA . GLN A 1 310 ? -16.954 10.377 -4.227 1.00 80.44 310 GLN A CA 1
ATOM 2416 C C . GLN A 1 310 ? -17.171 10.358 -5.756 1.00 80.44 310 GLN A C 1
ATOM 2418 O O . GLN A 1 310 ? -16.683 9.454 -6.433 1.00 80.44 310 GLN A O 1
ATOM 2423 N N . ASP A 1 311 ? -17.820 11.398 -6.292 1.00 80.06 311 ASP A N 1
ATOM 2424 C CA . ASP A 1 311 ? -17.959 11.657 -7.731 1.00 80.06 311 ASP A CA 1
ATOM 2425 C C . ASP A 1 311 ? -17.345 13.034 -8.092 1.00 80.06 311 ASP A C 1
ATOM 2427 O O . ASP A 1 311 ? -17.709 14.037 -7.467 1.00 80.06 311 ASP A O 1
ATOM 2431 N N . PRO A 1 312 ? -16.377 13.118 -9.028 1.00 81.25 312 PRO A N 1
ATOM 2432 C CA . PRO A 1 312 ? -15.737 11.997 -9.712 1.00 81.25 312 PRO A CA 1
ATOM 2433 C C . PRO A 1 312 ? -14.811 11.191 -8.782 1.00 81.25 312 PRO A C 1
ATOM 2435 O O . PRO A 1 312 ? -14.180 11.765 -7.883 1.00 81.25 312 PRO A O 1
ATOM 2438 N N . PRO A 1 313 ? -14.677 9.869 -8.999 1.00 83.38 313 PRO A N 1
ATOM 2439 C CA . PRO A 1 313 ? -13.794 9.036 -8.196 1.00 83.38 313 PRO A CA 1
ATOM 2440 C C . PRO A 1 313 ? -12.325 9.400 -8.442 1.00 83.38 313 PRO A C 1
ATOM 2442 O O . PRO A 1 313 ? -11.907 9.691 -9.564 1.00 83.38 313 PRO A O 1
ATOM 2445 N N . LYS A 1 314 ? -11.518 9.351 -7.378 1.00 84.06 314 LYS A N 1
ATOM 2446 C CA . LYS A 1 314 ? -10.056 9.548 -7.446 1.00 84.06 314 LYS A CA 1
ATOM 2447 C C . LYS A 1 314 ? -9.308 8.227 -7.629 1.00 84.06 314 LYS A C 1
ATOM 2449 O O . LYS A 1 314 ? -8.235 8.185 -8.224 1.00 84.06 314 LYS A O 1
ATOM 2454 N N . GLY A 1 315 ? -9.853 7.150 -7.071 1.00 86.56 315 GLY A N 1
ATOM 2455 C CA . GLY A 1 315 ? -9.312 5.800 -7.139 1.00 86.56 315 GLY A CA 1
ATOM 2456 C C . GLY A 1 315 ? -9.987 4.950 -8.222 1.00 86.56 315 GLY A C 1
ATOM 2457 O O . GLY A 1 315 ? -11.107 5.245 -8.637 1.00 86.56 315 GLY A O 1
ATOM 2458 N N . PRO A 1 316 ? -9.331 3.868 -8.680 1.00 88.69 316 PRO A N 1
ATOM 2459 C CA . PRO A 1 316 ? -9.946 2.891 -9.577 1.00 88.69 316 PRO A CA 1
ATOM 2460 C C . PRO A 1 316 ? -11.130 2.176 -8.912 1.00 88.69 316 PRO A C 1
ATOM 2462 O O . PRO A 1 316 ? -11.144 2.015 -7.688 1.00 88.69 316 PRO A O 1
ATOM 2465 N N . ASN A 1 317 ? -12.081 1.688 -9.714 1.00 88.88 317 ASN A N 1
ATOM 2466 C CA . ASN A 1 317 ? -13.143 0.816 -9.211 1.00 88.88 317 ASN A CA 1
ATOM 2467 C C . ASN A 1 317 ? -12.536 -0.505 -8.707 1.00 88.88 317 ASN A C 1
ATOM 2469 O O . ASN A 1 317 ? -11.783 -1.167 -9.425 1.00 88.88 317 ASN A O 1
ATOM 2473 N N . LEU A 1 318 ? -12.855 -0.876 -7.467 1.00 91.25 318 LEU A N 1
ATOM 2474 C CA . LEU A 1 318 ? -12.299 -2.057 -6.810 1.00 91.25 318 LEU A CA 1
ATOM 2475 C C . LEU A 1 318 ? -12.900 -3.376 -7.310 1.00 91.25 318 LEU A C 1
ATOM 2477 O O . LEU A 1 318 ? -12.308 -4.417 -7.055 1.00 91.25 318 LEU A O 1
ATOM 2481 N N . ALA A 1 319 ? -13.992 -3.355 -8.081 1.00 84.06 319 ALA A N 1
ATOM 2482 C CA . ALA A 1 319 ? -14.564 -4.573 -8.665 1.00 84.06 319 ALA A CA 1
ATOM 2483 C C . ALA A 1 319 ? -13.588 -5.316 -9.590 1.00 84.06 319 ALA A C 1
ATOM 2485 O O . ALA A 1 319 ? -13.578 -6.539 -9.618 1.00 84.06 319 ALA A O 1
ATOM 2486 N N . LEU A 1 320 ? -12.710 -4.598 -10.292 1.00 82.56 320 LEU A N 1
ATOM 2487 C CA . LEU A 1 320 ? -11.728 -5.198 -11.207 1.00 82.56 320 LEU A CA 1
ATOM 2488 C C . LEU A 1 320 ? -10.385 -5.502 -10.528 1.00 82.56 320 LEU A C 1
ATOM 2490 O O . LEU A 1 320 ? -9.419 -5.900 -11.180 1.00 82.56 320 LEU A O 1
ATOM 2494 N N . ALA A 1 321 ? -10.279 -5.256 -9.221 1.00 90.06 321 ALA A N 1
ATOM 2495 C CA . ALA A 1 321 ? -9.020 -5.410 -8.513 1.00 90.06 321 ALA A CA 1
ATOM 2496 C C . ALA A 1 321 ? -8.587 -6.876 -8.444 1.00 90.06 321 ALA A C 1
ATOM 2498 O O . ALA A 1 321 ? -7.406 -7.123 -8.660 1.00 90.06 321 ALA A O 1
ATOM 2499 N N . GLY A 1 322 ? -9.516 -7.811 -8.212 1.00 86.12 322 GLY A N 1
ATOM 2500 C CA . GLY A 1 322 ? -9.235 -9.247 -8.187 1.00 86.12 322 GLY A CA 1
ATOM 2501 C C . GLY A 1 322 ? -8.658 -9.766 -9.502 1.00 86.12 322 GLY A C 1
ATOM 2502 O O . GLY A 1 322 ? -7.687 -10.503 -9.478 1.00 86.12 322 GLY A O 1
ATOM 2503 N N . GLU A 1 323 ? -9.153 -9.309 -10.656 1.00 84.94 323 GLU A N 1
ATOM 2504 C CA . GLU A 1 323 ? -8.618 -9.708 -11.971 1.00 84.94 323 GLU A CA 1
ATOM 2505 C C . GLU A 1 323 ? -7.210 -9.160 -12.236 1.00 84.94 323 GLU A C 1
ATOM 2507 O O . GLU A 1 323 ? -6.406 -9.782 -12.930 1.00 84.94 323 GLU A O 1
ATOM 2512 N N . ARG A 1 324 ? -6.912 -7.973 -11.700 1.00 90.19 324 ARG A N 1
ATOM 2513 C CA . ARG A 1 324 ? -5.667 -7.253 -11.975 1.00 90.19 324 ARG A CA 1
ATOM 2514 C C . ARG A 1 324 ? -4.564 -7.561 -10.979 1.00 90.19 324 ARG A C 1
ATOM 2516 O O . ARG A 1 324 ? -3.421 -7.743 -11.382 1.00 90.19 324 ARG A O 1
ATOM 2523 N N . LEU A 1 325 ? -4.860 -7.479 -9.690 1.00 92.06 325 LEU A N 1
ATOM 2524 C CA . LEU A 1 325 ? -3.875 -7.446 -8.616 1.00 92.06 325 LEU A CA 1
ATOM 2525 C C . LEU A 1 325 ? -3.663 -8.831 -8.018 1.00 92.06 325 LEU A C 1
ATOM 2527 O O . LEU A 1 325 ? -4.569 -9.656 -7.990 1.00 92.06 325 LEU A O 1
ATOM 2531 N N . ARG A 1 326 ? -2.461 -9.060 -7.486 1.00 89.19 326 ARG A N 1
ATOM 2532 C CA . ARG A 1 326 ? -2.177 -10.242 -6.670 1.00 89.19 326 ARG A CA 1
ATOM 2533 C C . ARG A 1 326 ? -2.646 -10.028 -5.224 1.00 89.19 326 ARG A C 1
ATOM 2535 O O . ARG A 1 326 ? -2.492 -8.918 -4.696 1.00 89.19 326 ARG A O 1
ATOM 2542 N N . PRO A 1 327 ? -3.182 -11.055 -4.551 1.00 85.88 327 PRO A N 1
ATOM 2543 C CA . PRO A 1 327 ? -3.703 -10.933 -3.189 1.00 85.88 327 PRO A CA 1
ATOM 2544 C C . PRO A 1 327 ? -2.626 -10.629 -2.148 1.00 85.88 327 PRO A C 1
ATOM 2546 O O . PRO A 1 327 ? -2.856 -9.805 -1.261 1.00 85.88 327 PRO A O 1
ATOM 2549 N N . GLU A 1 328 ? -1.445 -11.237 -2.263 1.00 84.31 328 GLU A N 1
ATOM 2550 C CA . GLU A 1 328 ? -0.317 -11.028 -1.345 1.00 84.31 328 GLU A CA 1
ATOM 2551 C C . GLU A 1 328 ? 0.167 -9.579 -1.406 1.00 84.31 328 GLU A C 1
ATOM 2553 O O . GLU A 1 328 ? 0.431 -8.946 -0.380 1.00 84.31 328 GLU A O 1
ATOM 2558 N N . TRP A 1 329 ? 0.249 -9.031 -2.619 1.00 89.69 329 TRP A N 1
ATOM 2559 C CA . TRP A 1 329 ? 0.594 -7.631 -2.828 1.00 89.69 329 TRP A CA 1
ATOM 2560 C C . TRP A 1 329 ? -0.521 -6.702 -2.361 1.00 89.69 329 TRP A C 1
ATOM 2562 O O . TRP A 1 329 ? -0.241 -5.682 -1.737 1.00 89.69 329 TRP A O 1
ATOM 2572 N N . THR A 1 330 ? -1.786 -7.061 -2.597 1.00 91.88 330 THR A N 1
ATOM 2573 C CA . THR A 1 330 ? -2.933 -6.243 -2.183 1.00 91.88 330 THR A CA 1
ATOM 2574 C C . THR A 1 330 ? -3.028 -6.115 -0.662 1.00 91.88 330 THR A C 1
ATOM 2576 O O . THR A 1 330 ? -3.280 -5.017 -0.171 1.00 91.88 330 THR A O 1
ATOM 2579 N N . GLU A 1 331 ? -2.767 -7.189 0.095 1.00 91.06 331 GLU A N 1
ATOM 2580 C CA . GLU A 1 331 ? -2.690 -7.130 1.565 1.00 91.06 331 GLU A CA 1
ATOM 2581 C C . GLU A 1 331 ? -1.613 -6.133 2.003 1.00 91.06 331 GLU A C 1
ATOM 2583 O O . GLU A 1 331 ? -1.896 -5.217 2.774 1.00 91.06 331 GLU A O 1
ATOM 2588 N N . GLN A 1 332 ? -0.399 -6.252 1.458 1.00 89.19 332 GLN A N 1
ATOM 2589 C CA . GLN A 1 332 ? 0.711 -5.359 1.799 1.00 89.19 332 GLN A CA 1
ATOM 2590 C C . GLN A 1 332 ? 0.456 -3.905 1.391 1.00 89.19 332 GLN A C 1
ATOM 2592 O O . GLN A 1 332 ? 0.835 -2.978 2.110 1.00 89.19 332 GLN A O 1
ATOM 2597 N N . TRP A 1 333 ? -0.198 -3.704 0.248 1.00 91.88 333 TRP A N 1
ATOM 2598 C CA . TRP A 1 333 ? -0.570 -2.391 -0.252 1.00 91.88 333 TRP A CA 1
ATOM 2599 C C . TRP A 1 333 ? -1.574 -1.709 0.672 1.00 91.88 333 TRP A C 1
ATOM 2601 O O . TRP A 1 333 ? -1.363 -0.562 1.046 1.00 91.88 333 TRP A O 1
ATOM 2611 N N . ILE A 1 334 ? -2.628 -2.410 1.097 1.00 93.75 334 ILE A N 1
ATOM 2612 C CA . ILE A 1 334 ? -3.617 -1.870 2.042 1.00 93.75 334 ILE A CA 1
ATOM 2613 C C . ILE A 1 334 ? -2.984 -1.648 3.426 1.00 93.75 334 ILE A C 1
ATOM 2615 O O . ILE A 1 334 ? -3.278 -0.647 4.082 1.00 93.75 334 ILE A O 1
ATOM 2619 N N . ALA A 1 335 ? -2.102 -2.558 3.851 1.00 91.06 335 ALA A N 1
ATOM 2620 C CA . ALA A 1 335 ? -1.425 -2.523 5.143 1.00 91.06 335 ALA A CA 1
ATOM 2621 C C . ALA A 1 335 ? -0.540 -1.290 5.323 1.00 91.06 335 ALA A C 1
ATOM 2623 O O . ALA A 1 335 ? -0.583 -0.663 6.380 1.00 91.06 335 ALA A O 1
ATOM 2624 N N . ASN A 1 336 ? 0.278 -0.961 4.320 1.00 89.19 336 ASN A N 1
ATOM 2625 C CA . ASN A 1 336 ? 1.081 0.255 4.303 1.00 89.19 336 ASN A CA 1
ATOM 2626 C C . ASN A 1 336 ? 1.521 0.596 2.869 1.00 89.19 336 ASN A C 1
ATOM 2628 O O . ASN A 1 336 ? 2.556 0.115 2.402 1.00 89.19 336 ASN A O 1
ATOM 2632 N N . PRO A 1 337 ? 0.794 1.494 2.190 1.00 87.19 337 PRO A N 1
ATOM 2633 C CA . PRO A 1 337 ? 1.101 1.928 0.835 1.00 87.19 337 PRO A CA 1
ATOM 2634 C C . PRO A 1 337 ? 2.547 2.376 0.599 1.00 87.19 337 PRO A C 1
ATOM 2636 O O . PRO A 1 337 ? 3.168 2.053 -0.417 1.00 87.19 337 PRO A O 1
ATOM 2639 N N . ARG A 1 338 ? 3.105 3.129 1.551 1.00 80.62 338 ARG A N 1
ATOM 2640 C CA . ARG A 1 338 ? 4.387 3.826 1.401 1.00 80.62 338 ARG A CA 1
ATOM 2641 C C . ARG A 1 338 ? 5.569 2.872 1.230 1.00 80.62 338 ARG A C 1
ATOM 2643 O O . ARG A 1 338 ? 6.591 3.267 0.684 1.00 80.62 338 ARG A O 1
ATOM 2650 N N . ARG A 1 339 ? 5.428 1.613 1.647 1.00 82.38 339 ARG A N 1
ATOM 2651 C CA . ARG A 1 339 ? 6.493 0.605 1.555 1.00 82.38 339 ARG A CA 1
ATOM 2652 C C . ARG A 1 339 ? 6.701 0.036 0.148 1.00 82.38 339 ARG A C 1
ATOM 2654 O O . ARG A 1 339 ? 7.729 -0.585 -0.113 1.00 82.38 339 ARG A O 1
ATOM 2661 N N . LEU A 1 340 ? 5.700 0.174 -0.724 1.00 83.38 340 LEU A N 1
ATOM 2662 C CA . LEU A 1 340 ? 5.687 -0.460 -2.048 1.00 83.38 340 LEU A CA 1
ATOM 2663 C C . LEU A 1 340 ? 6.018 0.512 -3.183 1.00 83.38 340 LEU A C 1
ATOM 2665 O O . LEU A 1 340 ? 6.182 0.076 -4.318 1.00 83.38 340 LEU A O 1
ATOM 2669 N N . PHE A 1 341 ? 6.110 1.813 -2.900 1.00 77.81 341 PHE A N 1
ATOM 2670 C CA . PHE A 1 341 ? 6.277 2.843 -3.920 1.00 77.81 341 PHE A CA 1
ATOM 2671 C C . PHE A 1 341 ? 7.490 3.719 -3.644 1.00 77.81 341 PHE A C 1
ATOM 2673 O O . PHE A 1 341 ? 7.851 3.999 -2.508 1.00 77.81 341 PHE A O 1
ATOM 2680 N N . THR A 1 342 ? 8.092 4.198 -4.729 1.00 72.25 342 THR A N 1
ATOM 2681 C CA . THR A 1 342 ? 9.266 5.082 -4.725 1.00 72.25 342 THR A CA 1
ATOM 2682 C C . THR A 1 342 ? 8.874 6.557 -4.560 1.00 72.25 342 THR A C 1
ATOM 2684 O O . THR A 1 342 ? 9.505 7.443 -5.127 1.00 72.25 342 THR A O 1
ATOM 2687 N N . TYR A 1 343 ? 7.732 6.817 -3.936 1.00 73.06 343 TYR A N 1
ATOM 2688 C CA . TYR A 1 343 ? 7.158 8.137 -3.703 1.00 73.06 343 TYR A CA 1
ATOM 2689 C C . TYR A 1 343 ? 6.020 7.993 -2.696 1.00 73.06 343 TYR A C 1
ATOM 2691 O O . TYR A 1 343 ? 5.488 6.896 -2.528 1.00 73.06 343 TYR A O 1
ATOM 2699 N N . SER A 1 344 ? 5.607 9.093 -2.066 1.00 72.06 344 SER A N 1
ATOM 2700 C CA . SER A 1 344 ? 4.430 9.104 -1.192 1.00 72.06 344 SER A CA 1
ATOM 2701 C C . SER A 1 344 ? 3.162 8.798 -1.999 1.00 72.06 344 SER A C 1
ATOM 2703 O O . SER A 1 344 ? 2.742 9.643 -2.796 1.00 72.06 344 SER A O 1
ATOM 2705 N N . PRO A 1 345 ? 2.546 7.615 -1.829 1.00 77.81 345 PRO A N 1
ATOM 2706 C CA . PRO A 1 345 ? 1.320 7.292 -2.534 1.00 77.81 345 PRO A CA 1
ATOM 2707 C C . PRO A 1 345 ? 0.149 8.105 -1.981 1.00 77.81 345 PRO A C 1
ATOM 2709 O O . PRO A 1 345 ? 0.135 8.497 -0.818 1.00 77.81 345 PRO A O 1
ATOM 2712 N N . LEU A 1 346 ? -0.873 8.299 -2.813 1.00 80.81 346 LEU A N 1
ATOM 2713 C CA . LEU A 1 346 ? -2.095 9.008 -2.418 1.00 80.81 346 LEU A CA 1
ATOM 2714 C C . LEU A 1 346 ? -3.052 8.129 -1.606 1.00 80.81 346 LEU A C 1
ATOM 2716 O O . LEU A 1 346 ? -3.904 8.652 -0.895 1.00 80.81 346 LEU A O 1
ATOM 2720 N N . MET A 1 347 ? -2.903 6.803 -1.688 1.00 87.69 347 MET A N 1
ATOM 2721 C CA . MET A 1 347 ? -3.636 5.888 -0.820 1.00 87.69 347 MET A CA 1
ATOM 2722 C C . MET A 1 347 ? -3.076 5.985 0.606 1.00 87.69 347 MET A C 1
ATOM 2724 O O . MET A 1 347 ? -1.869 5.791 0.783 1.00 87.69 347 MET A O 1
ATOM 2728 N N . PRO A 1 348 ? -3.915 6.280 1.614 1.00 89.25 348 PRO A N 1
ATOM 2729 C CA . PRO A 1 348 ? -3.473 6.352 2.997 1.00 89.25 348 PRO A CA 1
ATOM 2730 C C . PRO A 1 348 ? -3.288 4.956 3.597 1.00 89.25 348 PRO A C 1
ATOM 2732 O O . PRO A 1 348 ? -3.825 3.959 3.107 1.00 89.25 348 PRO A O 1
ATOM 2735 N N . GLN A 1 349 ? -2.572 4.895 4.718 1.00 91.00 349 GLN A N 1
ATOM 2736 C CA . GLN A 1 349 ? -2.558 3.712 5.568 1.00 91.00 349 GLN A CA 1
ATOM 2737 C C . GLN A 1 349 ? -3.866 3.646 6.373 1.00 91.00 349 GLN A C 1
ATOM 2739 O O . GLN A 1 349 ? -4.018 4.341 7.375 1.00 91.00 349 GLN A O 1
ATOM 2744 N N . ASN A 1 350 ? -4.816 2.819 5.929 1.00 92.94 350 ASN A N 1
ATOM 2745 C CA . ASN A 1 350 ? -6.155 2.744 6.533 1.00 92.94 350 ASN A CA 1
ATOM 2746 C C . ASN A 1 350 ? -6.178 2.011 7.883 1.00 92.94 350 ASN A C 1
ATOM 2748 O O . ASN A 1 350 ? -6.968 2.356 8.761 1.00 92.94 350 ASN A O 1
ATOM 2752 N N . PHE A 1 351 ? -5.305 1.015 8.052 1.00 94.06 351 PHE A N 1
ATOM 2753 C CA . PHE A 1 351 ? -5.258 0.155 9.236 1.00 94.06 351 PHE A CA 1
ATOM 2754 C C . PHE A 1 351 ? -3.844 0.144 9.832 1.00 94.06 351 PHE A C 1
ATOM 2756 O O . PHE A 1 351 ? -3.135 -0.858 9.705 1.00 94.06 351 PHE A O 1
ATOM 2763 N N . PRO A 1 352 ? -3.386 1.254 10.444 1.00 92.56 352 PRO A N 1
ATOM 2764 C CA . PRO A 1 352 ? -2.083 1.284 11.093 1.00 92.56 352 PRO A CA 1
ATOM 2765 C C . PRO A 1 352 ? -2.015 0.227 12.198 1.00 92.56 352 PRO A C 1
ATOM 2767 O O . PRO A 1 352 ? -2.968 0.027 12.955 1.00 92.56 352 PRO A O 1
ATOM 2770 N N . ASN A 1 353 ? -0.882 -0.460 12.278 1.00 87.44 353 ASN A N 1
ATOM 2771 C CA . ASN A 1 353 ? -0.598 -1.414 13.332 1.00 87.44 353 ASN A CA 1
ATOM 2772 C C . ASN A 1 353 ? -0.575 -0.716 14.700 1.00 87.44 353 ASN A C 1
ATOM 2774 O O . ASN A 1 353 ? -0.131 0.426 14.831 1.00 87.44 353 ASN A O 1
ATOM 2778 N N . ALA A 1 354 ? -1.035 -1.434 15.719 1.00 83.06 354 ALA A N 1
ATOM 2779 C CA . ALA A 1 354 ? -0.956 -1.018 17.107 1.00 83.06 354 ALA A CA 1
ATOM 2780 C C . ALA A 1 354 ? -0.785 -2.256 17.990 1.00 83.06 354 ALA A C 1
ATOM 2782 O O . ALA A 1 354 ? -1.559 -3.214 17.903 1.00 83.06 354 ALA A O 1
ATOM 2783 N N . ILE A 1 355 ? 0.239 -2.222 18.847 1.00 75.56 355 ILE A N 1
ATOM 2784 C CA . ILE A 1 355 ? 0.591 -3.341 19.732 1.00 75.56 355 ILE A CA 1
ATOM 2785 C C . ILE A 1 355 ? -0.540 -3.597 20.731 1.00 75.56 355 ILE A C 1
ATOM 2787 O O . ILE A 1 355 ? -0.854 -4.745 21.039 1.00 75.56 355 ILE A O 1
ATOM 2791 N N . SER A 1 356 ? -1.167 -2.528 21.228 1.00 76.44 356 SER A N 1
ATOM 2792 C CA . SER A 1 356 ? -2.257 -2.623 22.190 1.00 76.44 356 SER A CA 1
ATOM 2793 C C . SER A 1 356 ? -3.598 -2.849 21.488 1.00 76.44 356 SER A C 1
ATOM 2795 O O . SER A 1 356 ? -4.044 -1.978 20.736 1.00 76.44 356 SER A O 1
ATOM 2797 N N . PRO A 1 357 ? -4.334 -3.931 21.811 1.00 68.50 357 PRO A N 1
ATOM 2798 C CA . PRO A 1 357 ? -5.690 -4.134 21.306 1.00 68.50 357 PRO A CA 1
ATOM 2799 C C . PRO A 1 357 ? -6.684 -3.026 21.658 1.00 68.50 357 PRO A C 1
ATOM 2801 O O . PRO A 1 357 ? -7.742 -2.911 21.050 1.00 68.50 357 PRO A O 1
ATOM 2804 N N . LEU A 1 358 ? -6.356 -2.196 22.649 1.00 67.56 358 LEU A N 1
ATOM 2805 C CA . LEU A 1 358 ? -7.190 -1.077 23.077 1.00 67.56 358 LEU A CA 1
ATOM 2806 C C . LEU A 1 358 ? -7.067 0.154 22.168 1.00 67.56 358 LEU A C 1
ATOM 2808 O O . LEU A 1 358 ? -7.864 1.085 22.315 1.00 67.56 358 LEU A O 1
ATOM 2812 N N . GLU A 1 359 ? -6.068 0.175 21.287 1.00 76.44 359 GLU A N 1
ATOM 2813 C CA . GLU A 1 359 ? -5.828 1.220 20.284 1.00 76.44 359 GLU A CA 1
ATOM 2814 C C . GLU A 1 359 ? -6.366 0.825 18.904 1.00 76.44 359 GLU A C 1
ATOM 2816 O O . GLU A 1 359 ? -6.372 1.643 17.983 1.00 76.44 359 GLU A O 1
ATOM 2821 N N . TRP A 1 360 ? -6.843 -0.416 18.751 1.00 81.12 360 TRP A N 1
ATOM 2822 C CA . TRP A 1 360 ? -7.403 -0.891 17.495 1.00 81.12 360 TRP A CA 1
ATOM 2823 C C . TRP A 1 360 ? -8.660 -0.101 17.131 1.00 81.12 360 TRP A C 1
ATOM 2825 O O . TRP A 1 360 ? -9.587 0.069 17.929 1.00 81.12 360 TRP A O 1
ATOM 2835 N N . GLN A 1 361 ? -8.679 0.393 15.897 1.00 84.38 361 GLN A N 1
ATOM 2836 C CA . GLN A 1 361 ? -9.774 1.188 15.354 1.00 84.38 361 GLN A CA 1
ATOM 2837 C C . GLN A 1 361 ? -10.828 0.284 14.708 1.00 84.38 361 GLN A C 1
ATOM 2839 O O . GLN A 1 361 ? -10.611 -0.917 14.557 1.00 84.38 361 GLN A O 1
ATOM 2844 N N . TYR A 1 362 ? -11.985 0.853 14.362 1.00 83.00 362 TYR A N 1
ATOM 2845 C CA . TYR A 1 362 ? -13.054 0.196 13.589 1.00 83.00 362 TYR A CA 1
ATOM 2846 C C . TYR A 1 362 ? -13.592 -1.121 14.161 1.00 83.00 362 TYR A C 1
ATOM 2848 O O . TYR A 1 362 ? -14.175 -1.922 13.434 1.00 83.00 362 TYR A O 1
ATOM 2856 N N . GLN A 1 363 ? -13.420 -1.356 15.462 1.00 78.69 363 GLN A N 1
ATOM 2857 C CA . GLN A 1 363 ? -13.874 -2.594 16.099 1.00 78.69 363 GLN A CA 1
ATOM 2858 C C . GLN A 1 363 ? -15.401 -2.752 16.103 1.00 78.69 363 GLN A C 1
ATOM 2860 O O . GLN A 1 363 ? -15.910 -3.851 16.272 1.00 78.69 363 GLN A O 1
ATOM 2865 N N . ASP A 1 364 ? -16.122 -1.651 15.909 1.00 69.50 364 ASP A N 1
ATOM 2866 C CA . ASP A 1 364 ? -17.569 -1.598 15.716 1.00 69.50 364 ASP A CA 1
ATOM 2867 C C . ASP A 1 364 ? -18.030 -2.102 14.346 1.00 69.50 364 ASP A C 1
ATOM 2869 O O . ASP A 1 364 ? -19.174 -2.522 14.202 1.00 69.50 364 ASP A O 1
ATOM 2873 N N . LEU A 1 365 ? -17.137 -2.072 13.356 1.00 76.50 365 LEU A N 1
ATOM 2874 C CA . LEU A 1 365 ? -17.379 -2.574 12.003 1.00 76.50 365 LEU A CA 1
ATOM 2875 C C . LEU A 1 365 ? -16.816 -3.990 11.848 1.00 76.50 365 LEU A C 1
ATOM 2877 O O . LEU A 1 365 ? -17.449 -4.862 11.256 1.00 76.50 365 LEU A O 1
ATOM 2881 N N . PHE A 1 366 ? -15.620 -4.216 12.396 1.00 78.69 366 PHE A N 1
ATOM 2882 C CA . PHE A 1 366 ? -14.898 -5.477 12.317 1.00 78.69 366 PHE A CA 1
ATOM 2883 C C . PHE A 1 366 ? -14.029 -5.681 13.564 1.00 78.69 366 PHE A C 1
ATOM 2885 O O . PHE A 1 366 ? -13.008 -5.006 13.747 1.00 78.69 366 PHE A O 1
ATOM 2892 N N . ALA A 1 367 ? -14.414 -6.641 14.406 1.00 75.31 367 ALA A N 1
ATOM 2893 C CA . ALA A 1 367 ? -13.667 -7.012 15.602 1.00 75.31 367 ALA A CA 1
ATOM 2894 C C . ALA A 1 367 ? -12.419 -7.831 15.234 1.00 75.31 367 ALA A C 1
ATOM 2896 O O . ALA A 1 367 ? -12.520 -8.961 14.764 1.00 75.31 367 ALA A O 1
ATOM 2897 N N . GLY A 1 368 ? -11.233 -7.264 15.452 1.00 77.06 368 GLY A N 1
ATOM 2898 C CA . GLY A 1 368 ? -9.963 -7.891 15.086 1.00 77.06 368 GLY A CA 1
ATOM 2899 C C . GLY A 1 368 ? -8.808 -6.898 15.017 1.00 77.06 368 GLY A C 1
ATOM 2900 O O . GLY A 1 368 ? -9.004 -5.684 14.986 1.00 77.06 368 GLY A O 1
ATOM 2901 N N . SER A 1 369 ? -7.587 -7.415 14.993 1.00 82.25 369 SER A N 1
ATOM 2902 C CA . SER A 1 369 ? -6.373 -6.621 14.816 1.00 82.25 369 SER A CA 1
ATOM 2903 C C . SER A 1 369 ? -6.390 -5.836 13.495 1.00 82.25 369 SER A C 1
ATOM 2905 O O . SER A 1 369 ? -7.053 -6.244 12.536 1.00 82.25 369 SER A O 1
ATOM 2907 N N . PRO A 1 370 ? -5.614 -4.744 13.372 1.00 90.31 370 PRO A N 1
ATOM 2908 C CA . PRO A 1 370 ? -5.569 -3.981 12.125 1.00 90.31 370 PRO A CA 1
ATOM 2909 C C . PRO A 1 370 ? -5.054 -4.816 10.932 1.00 90.31 370 PRO A C 1
ATOM 2911 O O . PRO A 1 370 ? -5.437 -4.570 9.786 1.00 90.31 370 PRO A O 1
ATOM 2914 N N . LEU A 1 371 ? -4.251 -5.861 11.179 1.00 87.38 371 LEU A N 1
ATOM 2915 C CA . LEU A 1 371 ? -3.847 -6.817 10.141 1.00 87.38 371 LEU A CA 1
ATOM 2916 C C . LEU A 1 371 ? -5.007 -7.726 9.707 1.00 87.38 371 LEU A C 1
ATOM 2918 O O . LEU A 1 371 ? -5.168 -8.001 8.521 1.00 87.38 371 LEU A O 1
ATOM 2922 N N . GLU A 1 372 ? -5.838 -8.184 10.644 1.00 83.69 372 GLU A N 1
ATOM 2923 C CA . GLU A 1 372 ? -7.043 -8.962 10.327 1.00 83.69 372 GLU A CA 1
ATOM 2924 C C . GLU A 1 372 ? -8.062 -8.118 9.544 1.00 83.69 372 GLU A C 1
ATOM 2926 O O . GLU A 1 372 ? -8.633 -8.616 8.576 1.00 83.69 372 GLU A O 1
ATOM 2931 N N . GLN A 1 373 ? -8.211 -6.830 9.875 1.00 90.44 373 GLN A N 1
ATOM 2932 C CA . GLN A 1 373 ? -9.029 -5.876 9.108 1.00 90.44 373 GLN A CA 1
ATOM 2933 C C . GLN A 1 373 ? -8.497 -5.675 7.682 1.00 90.44 373 GLN A C 1
ATOM 2935 O O . GLN A 1 373 ? -9.255 -5.761 6.716 1.00 90.44 373 GLN A O 1
ATOM 2940 N N . THR A 1 374 ? -7.180 -5.480 7.538 1.00 92.88 374 THR A N 1
ATOM 2941 C CA . THR A 1 374 ? -6.499 -5.398 6.232 1.00 92.88 374 THR A CA 1
ATOM 2942 C C . THR A 1 374 ? -6.795 -6.636 5.387 1.00 92.88 374 THR A C 1
ATOM 2944 O O . THR A 1 374 ? -7.194 -6.532 4.226 1.00 92.88 374 THR A O 1
ATOM 2947 N N . ARG A 1 375 ? -6.631 -7.818 5.986 1.00 89.06 375 ARG A N 1
ATOM 2948 C CA . ARG A 1 375 ? -6.878 -9.113 5.350 1.00 89.06 375 ARG A CA 1
ATOM 2949 C C . ARG A 1 375 ? -8.322 -9.282 4.908 1.00 89.06 375 ARG A C 1
ATOM 2951 O O . ARG A 1 375 ? -8.544 -9.762 3.804 1.00 89.06 375 ARG A O 1
ATOM 2958 N N . ALA A 1 376 ? -9.274 -8.861 5.734 1.00 85.44 376 ALA A N 1
ATOM 2959 C CA . ALA A 1 376 ? -10.695 -8.950 5.429 1.00 85.44 376 ALA A CA 1
ATOM 2960 C C . ALA A 1 376 ? -11.107 -8.091 4.240 1.00 85.44 376 ALA A C 1
ATOM 2962 O O . ALA A 1 376 ? -11.780 -8.574 3.331 1.00 85.44 376 ALA A O 1
ATOM 2963 N N . VAL A 1 377 ? -10.637 -6.844 4.203 1.00 92.25 377 VAL A N 1
ATOM 2964 C CA . VAL A 1 377 ? -10.855 -5.973 3.047 1.00 92.25 377 VAL A CA 1
ATOM 2965 C C . VAL A 1 377 ? -10.201 -6.567 1.799 1.00 92.25 377 VAL A C 1
ATOM 2967 O O . VAL A 1 377 ? -10.833 -6.618 0.747 1.00 92.25 377 VAL A O 1
ATOM 2970 N N . ARG A 1 378 ? -8.967 -7.076 1.910 1.00 91.88 378 ARG A N 1
ATOM 2971 C CA . ARG A 1 378 ? -8.281 -7.748 0.799 1.00 91.88 378 ARG A CA 1
ATOM 2972 C C . ARG A 1 378 ? -9.060 -8.959 0.290 1.00 91.88 378 ARG A C 1
ATOM 2974 O O . ARG A 1 378 ? -9.272 -9.044 -0.910 1.00 91.88 378 ARG A O 1
ATOM 2981 N N . ASP A 1 379 ? -9.506 -9.856 1.165 1.00 86.31 379 ASP A N 1
ATOM 2982 C CA . ASP A 1 379 ? -10.238 -11.066 0.763 1.00 86.31 379 ASP A CA 1
ATOM 2983 C C . ASP A 1 379 ? -11.494 -10.726 -0.038 1.00 86.31 379 ASP A C 1
ATOM 2985 O O . ASP A 1 379 ? -11.750 -11.326 -1.078 1.00 86.31 379 ASP A O 1
ATOM 2989 N N . LEU A 1 380 ? -12.230 -9.701 0.392 1.00 85.25 380 LEU A N 1
ATOM 2990 C CA . LEU A 1 380 ? -13.435 -9.285 -0.306 1.00 85.25 380 LEU A CA 1
ATOM 2991 C C . LEU A 1 380 ? -13.154 -8.587 -1.648 1.00 85.25 380 LEU A C 1
ATOM 2993 O O . LEU A 1 380 ? -13.903 -8.771 -2.598 1.00 85.25 380 LEU A O 1
ATOM 2997 N N . ILE A 1 381 ? -12.072 -7.808 -1.747 1.00 89.19 381 ILE A N 1
ATOM 2998 C CA . ILE A 1 381 ? -11.642 -7.176 -3.008 1.00 89.19 381 ILE A CA 1
ATOM 2999 C C . ILE A 1 381 ? -11.168 -8.224 -4.033 1.00 89.19 381 ILE A C 1
ATOM 3001 O O . ILE A 1 381 ? -11.290 -8.000 -5.237 1.00 89.19 381 ILE A O 1
ATOM 3005 N N . MET A 1 382 ? -10.605 -9.344 -3.572 1.00 87.38 382 MET A N 1
ATOM 3006 C CA . MET A 1 382 ? -10.132 -10.427 -4.444 1.00 87.38 382 MET A CA 1
ATOM 3007 C C . MET A 1 382 ? -11.273 -11.331 -4.931 1.00 87.38 382 MET A C 1
ATOM 3009 O O . MET A 1 382 ? -11.166 -11.910 -6.008 1.00 87.38 382 MET A O 1
ATOM 3013 N N . ASP A 1 383 ? -12.379 -11.414 -4.189 1.00 81.25 383 ASP A N 1
ATOM 3014 C CA . ASP A 1 383 ? -13.588 -12.143 -4.584 1.00 81.25 383 ASP A CA 1
ATOM 3015 C C . ASP A 1 383 ? -14.554 -11.227 -5.363 1.00 81.25 383 ASP A C 1
ATOM 3017 O O . ASP A 1 383 ? -15.602 -10.809 -4.868 1.00 81.25 383 ASP A O 1
ATOM 3021 N N . THR A 1 384 ? -14.176 -10.876 -6.600 1.00 70.69 384 THR A N 1
ATOM 3022 C CA . THR A 1 384 ? -14.928 -9.946 -7.465 1.00 70.69 384 THR A CA 1
ATOM 3023 C C . THR A 1 384 ? -16.395 -10.350 -7.653 1.00 70.69 384 THR A C 1
ATOM 3025 O O . THR A 1 384 ? -17.274 -9.485 -7.634 1.00 70.69 384 THR A O 1
ATOM 3028 N N . ALA A 1 385 ? -16.678 -11.645 -7.832 1.00 67.44 385 ALA A N 1
ATOM 3029 C CA . ALA A 1 385 ? -18.040 -12.137 -8.035 1.00 67.44 385 ALA A CA 1
ATOM 3030 C C . ALA A 1 385 ? -18.905 -11.858 -6.800 1.00 67.44 385 ALA A C 1
ATOM 3032 O O . ALA A 1 385 ? -19.935 -11.191 -6.896 1.00 67.44 385 ALA A O 1
ATOM 3033 N N . ARG A 1 386 ? -18.423 -12.258 -5.619 1.00 69.38 386 ARG A N 1
ATOM 3034 C CA . ARG A 1 386 ? -19.121 -11.988 -4.363 1.00 69.38 386 ARG A CA 1
ATOM 3035 C C . ARG A 1 386 ? -19.225 -10.497 -4.072 1.00 69.38 386 ARG A C 1
ATOM 3037 O O . ARG A 1 386 ? -20.253 -10.049 -3.575 1.00 69.38 386 ARG A O 1
ATOM 3044 N N . LEU A 1 387 ? -18.191 -9.713 -4.366 1.00 69.62 387 LEU A N 1
ATOM 3045 C CA . LEU A 1 387 ? -18.217 -8.269 -4.151 1.00 69.62 387 LEU A CA 1
ATOM 3046 C C . LEU A 1 387 ? -19.369 -7.605 -4.921 1.00 69.62 387 LEU A C 1
ATOM 3048 O O . LEU A 1 387 ? -20.063 -6.746 -4.371 1.00 69.62 387 LEU A O 1
ATOM 3052 N N . ASN A 1 388 ? -19.603 -8.043 -6.158 1.00 67.81 388 ASN A N 1
ATOM 3053 C CA . ASN A 1 388 ? -20.711 -7.568 -6.979 1.00 67.81 388 ASN A CA 1
ATOM 3054 C C . ASN A 1 388 ? -22.081 -8.032 -6.452 1.00 67.81 388 ASN A C 1
ATOM 3056 O O . ASN A 1 388 ? -23.028 -7.255 -6.519 1.00 67.81 388 ASN A O 1
ATOM 3060 N N . ASP A 1 389 ? -22.186 -9.231 -5.871 1.00 69.06 389 ASP A N 1
ATOM 3061 C CA . ASP A 1 389 ? -23.431 -9.734 -5.260 1.00 69.06 389 ASP A CA 1
ATOM 3062 C C . ASP A 1 389 ? -23.780 -9.025 -3.937 1.00 69.06 389 ASP A C 1
ATOM 3064 O O . ASP A 1 389 ? -24.948 -8.795 -3.599 1.00 69.06 389 ASP A O 1
ATOM 3068 N N . LEU A 1 390 ? -22.758 -8.668 -3.156 1.00 66.56 390 LEU A N 1
ATOM 3069 C CA . LEU A 1 390 ? -22.926 -8.004 -1.866 1.00 66.56 390 LEU A CA 1
ATOM 3070 C C . LEU A 1 390 ? -23.265 -6.516 -2.004 1.00 66.56 390 LEU A C 1
ATOM 3072 O O . LEU A 1 390 ? -23.998 -5.984 -1.168 1.00 66.56 390 LEU A O 1
ATOM 3076 N N . ALA A 1 391 ? -22.774 -5.860 -3.058 1.00 63.72 391 ALA A N 1
ATOM 3077 C CA . ALA A 1 391 ? -22.988 -4.437 -3.310 1.00 63.72 391 ALA A CA 1
ATOM 3078 C C . ALA A 1 391 ? -24.480 -4.023 -3.298 1.00 63.72 391 ALA A C 1
ATOM 3080 O O . ALA A 1 391 ? -24.823 -3.121 -2.535 1.00 63.72 391 ALA A O 1
ATOM 3081 N N . PRO A 1 392 ? -25.396 -4.687 -4.029 1.00 56.16 392 PRO A N 1
ATOM 3082 C CA . PRO A 1 392 ? -26.831 -4.409 -3.950 1.00 56.16 392 PRO A CA 1
ATOM 3083 C C . PRO A 1 392 ? -27.421 -4.758 -2.579 1.00 56.16 392 PRO A C 1
ATOM 3085 O O . PRO A 1 392 ? -28.150 -3.958 -1.998 1.00 56.16 392 PRO A O 1
ATOM 3088 N N . THR A 1 393 ? -27.062 -5.924 -2.039 1.00 56.25 393 THR A N 1
ATOM 3089 C CA . THR A 1 393 ? -27.689 -6.534 -0.853 1.00 56.25 393 THR A CA 1
ATOM 3090 C C . THR A 1 393 ? -27.406 -5.775 0.446 1.00 56.25 393 THR A C 1
ATOM 3092 O O . THR A 1 393 ? -28.251 -5.721 1.338 1.00 56.25 393 THR A O 1
ATOM 3095 N N . TYR A 1 394 ? -26.223 -5.172 0.564 1.00 53.44 394 TYR A N 1
ATOM 3096 C CA . TYR A 1 394 ? -25.809 -4.413 1.747 1.00 53.44 394 TYR A CA 1
ATOM 3097 C C . TYR A 1 394 ? -25.816 -2.890 1.534 1.00 53.44 394 TYR A C 1
ATOM 3099 O O . TYR A 1 394 ? -25.464 -2.153 2.455 1.00 53.44 394 TYR A O 1
ATOM 3107 N N . SER A 1 395 ? -26.240 -2.405 0.358 1.00 47.62 395 SER A N 1
ATOM 3108 C CA . SER A 1 395 ? -26.463 -0.969 0.101 1.00 47.62 395 SER A CA 1
ATOM 3109 C C . SER A 1 395 ? -27.740 -0.429 0.754 1.00 47.62 395 SER A C 1
ATOM 3111 O O . SER A 1 395 ? -27.825 0.760 1.066 1.00 47.62 395 SER A O 1
ATOM 3113 N N . THR A 1 396 ? -28.721 -1.296 1.007 1.00 37.28 396 THR A N 1
ATOM 3114 C CA . THR A 1 396 ? -29.951 -0.959 1.724 1.00 37.28 396 THR A CA 1
ATOM 3115 C C . THR A 1 396 ? -29.811 -1.307 3.208 1.00 37.28 396 THR A C 1
ATOM 3117 O O . THR A 1 396 ? -29.435 -2.442 3.523 1.00 37.28 396 THR A O 1
ATOM 3120 N N . PRO A 1 397 ? -30.135 -0.390 4.142 1.00 32.75 397 PRO A N 1
ATOM 3121 C CA . PRO A 1 397 ? -30.302 -0.748 5.548 1.00 32.75 397 PRO A CA 1
ATOM 3122 C C . PRO A 1 397 ? -31.285 -1.924 5.653 1.00 32.75 397 PRO A C 1
ATOM 3124 O O . PRO A 1 397 ? -32.263 -1.945 4.901 1.00 32.75 397 PRO A O 1
ATOM 3127 N N . PRO A 1 398 ? -31.063 -2.907 6.544 1.00 33.56 398 PRO A N 1
ATOM 3128 C CA . PRO A 1 398 ? -32.012 -4.002 6.699 1.00 33.56 398 PRO A CA 1
ATOM 3129 C C . PRO A 1 398 ? -33.394 -3.434 7.063 1.00 33.56 398 PRO A C 1
ATOM 3131 O O . PRO A 1 398 ? -33.458 -2.437 7.792 1.00 33.56 398 PRO A O 1
ATOM 3134 N N . PRO A 1 399 ? -34.489 -4.038 6.565 1.00 29.23 399 PRO A N 1
ATOM 3135 C CA . PRO A 1 399 ? -35.834 -3.593 6.904 1.00 29.23 399 PRO A CA 1
ATOM 3136 C C . PRO A 1 399 ? -35.998 -3.592 8.427 1.00 29.23 399 PRO A C 1
ATOM 3138 O O . PRO A 1 399 ? -35.535 -4.512 9.108 1.00 29.23 399 PRO A O 1
ATOM 3141 N N . MET A 1 400 ? -36.619 -2.535 8.966 1.00 28.23 400 MET A N 1
ATOM 3142 C CA . MET A 1 400 ? -36.979 -2.513 10.383 1.00 28.23 400 MET A CA 1
ATOM 3143 C C . MET A 1 400 ? -37.859 -3.735 10.678 1.00 28.23 400 MET A C 1
ATOM 3145 O O . MET A 1 400 ? -38.719 -4.051 9.850 1.00 28.23 400 MET A O 1
ATOM 3149 N N . PRO A 1 401 ? -37.648 -4.443 11.804 1.00 30.02 401 PRO A N 1
ATOM 3150 C CA . PRO A 1 401 ? -38.553 -5.513 12.190 1.00 30.02 401 PRO A CA 1
ATOM 3151 C C . PRO A 1 401 ? -39.962 -4.928 12.250 1.00 30.02 401 PRO A C 1
ATOM 3153 O O . PRO A 1 401 ? -40.169 -3.887 12.878 1.00 30.02 401 PRO A O 1
ATOM 3156 N N . ALA A 1 402 ? -40.894 -5.563 11.537 1.00 33.16 402 ALA A N 1
ATOM 3157 C CA . ALA A 1 402 ? -42.307 -5.253 11.653 1.00 33.16 402 ALA A CA 1
ATOM 3158 C C . ALA A 1 402 ? -42.652 -5.361 13.139 1.00 33.16 402 ALA A C 1
ATOM 3160 O O . ALA A 1 402 ? -42.512 -6.430 13.731 1.00 33.16 402 ALA A O 1
ATOM 3161 N N . GLY A 1 403 ? -42.973 -4.225 13.756 1.00 28.61 403 GLY A N 1
ATOM 3162 C CA . GLY A 1 403 ? -43.520 -4.230 15.097 1.00 28.61 403 GLY A CA 1
ATOM 3163 C C . GLY A 1 403 ? -44.809 -5.032 15.054 1.00 28.61 403 GLY A C 1
ATOM 3164 O O . GLY A 1 403 ? -45.623 -4.825 14.156 1.00 28.61 403 GLY A O 1
ATOM 3165 N N . ASP A 1 404 ? -44.955 -5.955 15.997 1.00 39.28 404 ASP A N 1
ATOM 3166 C CA . ASP A 1 404 ? -46.224 -6.606 16.274 1.00 39.28 404 ASP A CA 1
ATOM 3167 C C . ASP A 1 404 ? -47.273 -5.512 16.540 1.00 39.28 404 ASP A C 1
ATOM 3169 O O . ASP A 1 404 ? -47.295 -4.891 17.608 1.00 39.28 404 ASP A O 1
ATOM 3173 N N . GLU A 1 405 ? -48.119 -5.239 15.549 1.00 31.22 405 GLU A N 1
ATOM 3174 C CA . GLU A 1 405 ? -49.387 -4.558 15.774 1.00 31.22 405 GLU A CA 1
ATOM 3175 C C . GLU A 1 405 ? -50.358 -5.581 16.373 1.00 31.22 405 GLU A C 1
ATOM 3177 O O . GLU A 1 405 ? -50.545 -6.678 15.844 1.00 31.22 405 GLU A O 1
ATOM 3182 N N . LYS A 1 406 ? -50.893 -5.215 17.539 1.00 34.91 406 LYS A N 1
ATOM 3183 C CA . LYS A 1 406 ? -51.940 -5.934 18.269 1.00 34.91 406 LYS A CA 1
ATOM 3184 C C . LYS A 1 406 ? -53.247 -6.017 17.497 1.00 34.91 406 LYS A C 1
ATOM 3186 O O . LYS A 1 406 ? -53.583 -5.012 16.833 1.00 34.91 406 LYS A O 1
#

Secondary structure (DSSP, 8-state):
--HHHHHHHHHHHHHHHB-HHHHHHHTTSPP-TTSTTTSPPPGGGGS--STTPPPP--EEE-HHHHHH-SS-EEEEESS-EEEE-TTS-EEEEPTT-EEEEPTTS----PPSS-HHHHHHHHHHHHH-TTTS-TT-HHHHHTTSPPP-TTHHHHB-HHHHHHHHHSPPP-S-TTT-S--PPP----HHHHHHHHHHHHHHHHHH-GGGGPPP--S--GGG-HHHHHHHHHHHHHHHHHHHHHHHHHHS-GGGGGGHHHHHHHHHHHHHHHS--GGG-S--S-HHHHHHHHHHT-TTTGGGT--BTTB--SSS-SSPPGGGHHHHB-HHHHHHHHH-GGGTSSS--SS--SS---SSTTS---TTT--S-HHHHHHHHHHHHH-HHHHHHHHHHHHSPPPPP-----

Sequence (406 aa):
MTPEIQAKLYEAFYKSAIDETAVANWLKDHVYLNHRAWVGADPAAVHRIADGARVTAYGYLDKAETEKSSSGDVIALTDALRFVGPNRATYDLRAGLFITLPRGSYIAHTGYGGTWTELMLPYLARKDATNFPATEPGKARGVLPPPLVREGERVQADWMVRFLLNPSEVRPANYMLLQMPRFNLSPDEARALVNYFVAVAKTDNPPAGLPYPDGGIDRRDAEYWKAAQERYTFRAKTKLAEAEKSLADPRNKAKEADLKKLVDGLKNRLNPPATAQGAARDPYSRSAFQLLTNKNLCISCHNVGSVTGQDPPKGPNLALAGERLRPEWTEQWIANPRRLFTYSPLMPQNFPNAISPLEWQYQDLFAGSPLEQTRAVRDLIMDTARLNDLAPTYSTPPPMPAGDEK

pLDDT: mean 76.4, std 16.37, range [28.23, 96.69]